Protein AF-A0A7V2UFG0-F1 (afdb_monomer)

Secondary structure (DSSP, 8-state):
----S---HHHHHHHHHHHHHHHH-GGGG-EETTTEEEPTTT-SEEESS--TTTHHHHHHHHHHHT-TT--TTPPPSS-HHHHHHHHHHHHHHHHHHH-GGGG-B-TT-EEEPTTT--EEEEEPEEETTEEE--HHHHHHHHHH-HHHHTTPPPPPHHHHHHHHHHHHHHHHHHHHHHHHHHH-GGGG-B-TTSEEE-TTT-SEEEEEE-SSHHIIIIIHHHHHHHHHHH----PPPPPPP------------------------------PPPPPPPPPS-PPPPHHHHHHHHHHHHHHS-SSPPP-TTEEEEEEEE-SSSS-S-EEEEEEEETTEEEEEEEEESS-HHHHHHHHHHHHHHHHHHHHH-SSHHHHHHHHHHHHHTTS-TT--EEEEEEEEETTTTEEEEEEEB-PPPEEE-TTSSSSEEE-------BTS-SSTHHHHH--EEEEEPPTT-EEEEE-HHHHS-B-TTS-B-HHHHHHHHHHHTTTTS-HHHHHHHHHHHHHHHHTTSPP-S-EEEEEEEE-

Foldseek 3Di:
DPPPPDDDPVLVVQLVVLLVCVVPAVLQVQDAVNFFTQALFQRHGQGGGDDNVCSSVSNSCSLVPPRPRHDPPDDRPHHSVRSNVSSVLVNLVCCCVPACLQLDDAPVQFTADQQPLFGDPFGFDPPPPDTHTDSVVNVVCLVVPVSVVVVGDGHHNVVSVVSRVVVNQLVVQLVVLLVCLVPPCLQCDADPVQFTQQPQQRHRDPLQGRNDPLSSNFQRSSVSSVCVVVDDRDDDDDDDDDDDDDDDDDDDDDDDDDDDDDDDDDDDDDDDDDDDDDDDPDDDPDPVVLLVLLVVLVVLADPDADDDPQKFKDKDWDFQDSWALWGWHWDDLDPFKIKIKTKGKPDGDDVSSVVSSLLVVQLVVVSNVDDAQLRSLVSSLVVVLVPDDLRIWMWMKMWMAGRVQQKIKIKTASFFFKWKAALPDVVRIDRRDAFHHTRNNDDHCPRSVRIDMDMDHADALIKIKDKGCLLQQQAAPVRDTCHDVNLRVQQVVCNSVDGQVRSVVSSVVSSCVRRPPPRRDGMIMMMMMGRD

Solvent-accessible surface area (backbone atoms only — not comparable to full-atom values): 30297 Å² total; per-residue (Å²): 143,88,82,88,76,87,71,56,71,67,60,48,55,48,30,54,52,42,47,54,42,46,76,75,36,67,33,67,65,40,46,33,91,82,29,25,34,38,32,36,50,72,68,43,77,60,50,71,71,65,41,87,95,48,39,36,58,57,48,44,52,26,46,77,74,68,41,92,60,58,51,98,86,57,70,73,70,41,53,48,70,57,47,53,54,49,30,54,50,52,50,48,55,48,41,50,73,72,35,67,28,60,66,39,57,43,96,86,39,25,33,32,42,37,49,69,69,38,62,44,94,50,46,59,42,85,53,98,89,48,89,43,60,55,63,71,58,54,51,57,48,56,78,68,34,61,36,55,75,72,65,51,71,64,50,52,44,69,62,47,47,52,54,41,51,53,52,49,52,45,51,55,39,20,54,50,34,50,53,39,49,74,76,34,73,69,67,68,38,54,44,101,83,23,20,30,33,40,83,74,66,71,40,65,36,89,81,24,49,45,70,40,72,64,36,43,71,72,49,22,24,53,42,49,28,57,50,57,78,71,62,72,69,65,86,76,81,79,78,81,81,84,78,85,88,82,92,85,86,88,86,86,86,88,87,87,82,89,87,87,90,88,90,85,82,89,79,92,81,90,81,81,90,72,86,79,76,81,83,79,92,82,74,79,82,56,69,76,57,51,57,51,48,24,54,54,55,58,67,67,36,66,92,63,76,80,87,49,88,63,45,42,75,32,73,51,75,50,61,58,55,76,38,38,16,55,46,54,44,54,46,73,66,47,103,52,30,35,39,39,37,43,35,38,26,59,70,60,32,70,66,15,36,51,52,38,53,50,53,56,50,40,39,56,56,32,44,70,77,39,93,45,41,52,58,21,51,49,53,33,31,57,61,44,47,79,72,49,57,90,79,43,32,33,25,26,33,36,33,38,35,33,66,84,80,32,34,38,32,30,20,33,29,44,38,68,64,38,36,42,36,25,74,90,42,89,69,34,64,40,73,52,84,72,45,38,45,38,32,36,66,59,94,56,53,60,50,69,71,39,50,37,71,48,78,46,76,60,48,73,55,30,32,45,35,45,53,43,61,30,57,36,56,30,30,26,83,85,68,48,56,52,34,65,70,51,53,52,49,55,58,57,72,45,66,69,74,52,52,34,60,52,45,53,50,51,49,52,48,52,48,48,62,54,14,61,87,42,69,78,80,43,35,31,38,42,36,26,39,29,34,92

Structure (mmCIF, N/CA/C/O backbone):
data_AF-A0A7V2UFG0-F1
#
_entry.id   AF-A0A7V2UFG0-F1
#
loop_
_atom_site.group_PDB
_atom_site.id
_atom_site.type_symbol
_atom_site.label_atom_id
_atom_site.label_alt_id
_atom_site.label_comp_id
_atom_site.label_asym_id
_atom_site.label_entity_id
_atom_site.label_seq_id
_atom_site.pdbx_PDB_ins_code
_atom_site.Cartn_x
_atom_site.Cartn_y
_atom_site.Cartn_z
_atom_site.occupancy
_atom_site.B_iso_or_equiv
_atom_site.auth_seq_id
_atom_site.auth_comp_id
_atom_site.auth_asym_id
_atom_site.auth_atom_id
_atom_site.pdbx_PDB_model_num
ATOM 1 N N . MET A 1 1 ? -31.747 5.291 58.342 1.00 38.38 1 MET A N 1
ATOM 2 C CA . MET A 1 1 ? -32.901 6.118 58.764 1.00 38.38 1 MET A CA 1
ATOM 3 C C . MET A 1 1 ? -32.485 7.059 59.897 1.00 38.38 1 MET A C 1
ATOM 5 O O . MET A 1 1 ? -32.931 6.880 61.018 1.00 38.38 1 MET A O 1
ATOM 9 N N . ALA A 1 2 ? -31.613 8.039 59.630 1.00 38.12 2 ALA A N 1
ATOM 10 C CA . ALA A 1 2 ? -31.191 9.014 60.648 1.00 38.12 2 ALA A CA 1
ATOM 11 C C . ALA A 1 2 ? -30.768 10.371 60.043 1.00 38.12 2 ALA A C 1
ATOM 13 O O . ALA A 1 2 ? -29.857 10.998 60.547 1.00 38.12 2 ALA A O 1
ATOM 14 N N . ASP A 1 3 ? -31.434 10.804 58.964 1.00 40.12 3 ASP A N 1
ATOM 15 C CA . ASP A 1 3 ? -31.333 12.168 58.397 1.00 40.12 3 ASP A CA 1
ATOM 16 C C . ASP A 1 3 ? -32.700 12.594 57.824 1.00 40.12 3 ASP A C 1
ATOM 18 O O . ASP A 1 3 ? -32.836 13.109 56.713 1.00 40.12 3 ASP A O 1
ATOM 22 N N . VAL A 1 4 ? -33.766 12.277 58.565 1.00 46.59 4 VAL A N 1
ATOM 23 C CA . VAL A 1 4 ? -35.146 12.668 58.240 1.00 46.59 4 VAL A CA 1
ATOM 24 C C . VAL A 1 4 ? -35.515 13.847 59.135 1.00 46.59 4 VAL A C 1
ATOM 26 O O . VAL A 1 4 ? -36.305 13.715 60.062 1.00 46.59 4 VAL A O 1
ATOM 29 N N . VAL A 1 5 ? -34.892 15.004 58.904 1.00 50.12 5 VAL A N 1
ATOM 30 C CA . VAL A 1 5 ? -35.287 16.261 59.554 1.00 50.12 5 VAL A CA 1
ATOM 31 C C . VAL A 1 5 ? -35.373 17.369 58.499 1.00 50.12 5 VAL A C 1
ATOM 33 O O . VAL A 1 5 ? -34.364 17.839 57.989 1.00 50.12 5 VAL A O 1
ATOM 36 N N . LYS A 1 6 ? -36.624 17.765 58.214 1.00 60.25 6 LYS A N 1
ATOM 37 C CA . LYS A 1 6 ? -37.091 19.012 57.571 1.00 60.25 6 LYS A CA 1
ATOM 38 C C . LYS A 1 6 ? -36.614 19.312 56.139 1.00 60.25 6 LYS A C 1
ATOM 40 O O . LYS A 1 6 ? -36.018 20.352 55.888 1.00 60.25 6 LYS A O 1
ATOM 45 N N . MET A 1 7 ? -36.990 18.473 55.176 1.00 59.09 7 MET A N 1
ATOM 46 C CA . MET A 1 7 ? -37.130 18.930 53.783 1.00 59.09 7 MET A CA 1
ATOM 47 C C . MET A 1 7 ? -38.589 19.332 53.537 1.00 59.09 7 MET A C 1
ATOM 49 O O . MET A 1 7 ? -39.497 18.612 53.950 1.00 59.09 7 MET A O 1
ATOM 53 N N . ASP A 1 8 ? -38.803 20.477 52.886 1.00 77.88 8 ASP A N 1
ATOM 54 C CA . ASP A 1 8 ? -40.111 20.905 52.370 1.00 77.88 8 ASP A CA 1
ATOM 55 C C . ASP A 1 8 ? -40.761 19.754 51.563 1.00 77.88 8 ASP A C 1
ATOM 57 O O . ASP A 1 8 ? -40.074 19.147 50.732 1.00 77.88 8 ASP A O 1
ATOM 61 N N . PRO A 1 9 ? -42.051 19.416 51.779 1.00 79.88 9 PRO A N 1
ATOM 62 C CA . PRO A 1 9 ? -42.768 18.411 50.994 1.00 79.88 9 PRO A CA 1
ATOM 63 C C . PRO A 1 9 ? -42.595 18.550 49.476 1.00 79.88 9 PRO A C 1
ATOM 65 O O . PRO A 1 9 ? -42.481 17.536 48.784 1.00 79.88 9 PRO A O 1
ATOM 68 N N . ARG A 1 10 ? -42.513 19.783 48.951 1.00 79.06 10 ARG A N 1
ATOM 69 C CA . ARG A 1 10 ? -42.250 20.022 47.520 1.00 79.06 10 ARG A CA 1
ATOM 70 C C . ARG A 1 10 ? -40.832 19.620 47.118 1.00 79.06 10 ARG A C 1
ATOM 72 O O . ARG A 1 10 ? -40.651 18.938 46.112 1.00 79.06 10 ARG A O 1
ATOM 79 N N . ALA A 1 11 ? -39.835 19.963 47.931 1.00 80.12 11 ALA A N 1
ATOM 80 C CA . ALA A 1 11 ? -38.448 19.556 47.712 1.00 80.12 11 ALA A CA 1
ATOM 81 C C . ALA A 1 11 ? -38.282 18.027 47.769 1.00 80.12 11 ALA A C 1
ATOM 83 O O . ALA A 1 11 ? -37.539 17.451 46.973 1.00 80.12 11 ALA A O 1
ATOM 84 N N . TRP A 1 12 ? -39.003 17.340 48.663 1.00 83.19 12 TRP A N 1
ATOM 85 C CA . TRP A 1 12 ? -38.985 15.874 48.707 1.00 83.19 12 TRP A CA 1
ATOM 86 C C . TRP A 1 12 ? -39.661 15.263 47.464 1.00 83.19 12 TRP A C 1
ATOM 88 O O . TRP A 1 12 ? -39.084 14.399 46.808 1.00 83.19 12 TRP A O 1
ATOM 98 N N . ALA A 1 13 ? -40.817 15.768 47.032 1.00 84.38 13 ALA A N 1
ATOM 99 C CA . ALA A 1 13 ? -41.431 15.308 45.781 1.00 84.38 13 ALA A CA 1
ATOM 100 C C . ALA A 1 13 ? -40.477 15.439 44.570 1.00 84.38 13 ALA A C 1
ATOM 102 O O . ALA A 1 13 ? -40.416 14.539 43.726 1.00 84.38 13 ALA A O 1
ATOM 103 N N . MET A 1 14 ? -39.675 16.510 44.527 1.00 84.56 14 MET A N 1
ATOM 104 C CA . MET A 1 14 ? -38.665 16.734 43.488 1.00 84.56 14 MET A CA 1
ATOM 105 C C . MET A 1 14 ? -37.541 15.693 43.517 1.00 84.56 14 MET A C 1
ATOM 107 O O . MET A 1 14 ? -37.189 15.132 42.480 1.00 84.56 14 MET A O 1
ATOM 111 N N . VAL A 1 15 ? -36.992 15.388 44.696 1.00 87.50 15 VAL A N 1
ATOM 112 C CA . VAL A 1 15 ? -35.934 14.374 44.831 1.00 87.50 15 VAL A CA 1
ATOM 113 C C . VAL A 1 15 ? -36.452 12.987 44.422 1.00 87.50 15 VAL A C 1
ATOM 115 O O . VAL A 1 15 ? -35.748 12.287 43.698 1.00 87.50 15 VAL A O 1
ATOM 118 N N . GLN A 1 16 ? -37.700 12.617 44.746 1.00 87.69 16 GLN A N 1
ATOM 119 C CA . GLN A 1 16 ? -38.305 11.371 44.231 1.00 87.69 16 GLN A CA 1
ATOM 120 C C . GLN A 1 16 ? -38.432 11.361 42.705 1.00 87.69 16 GLN A C 1
ATOM 122 O O . GLN A 1 16 ? -38.246 10.329 42.057 1.00 87.69 16 GLN A O 1
ATOM 127 N N . ALA A 1 17 ? -38.781 12.501 42.105 1.00 86.88 17 ALA A N 1
ATOM 128 C CA . ALA A 1 17 ? -38.853 12.618 40.654 1.00 86.88 17 ALA A CA 1
ATOM 129 C C . ALA A 1 17 ? -37.469 12.442 40.007 1.00 86.88 17 ALA A C 1
ATOM 131 O O . ALA A 1 17 ? -37.362 11.767 38.982 1.00 86.88 17 ALA A O 1
ATOM 132 N N . ILE A 1 18 ? -36.416 12.976 40.630 1.00 89.50 18 ILE A N 1
ATOM 133 C CA . ILE A 1 18 ? -35.025 12.793 40.199 1.00 89.50 18 ILE A CA 1
ATOM 134 C C . ILE A 1 18 ? -34.610 11.321 40.301 1.00 89.50 18 ILE A C 1
ATOM 136 O O . ILE A 1 18 ? -34.071 10.793 39.333 1.00 89.50 18 ILE A O 1
ATOM 140 N N . GLU A 1 19 ? -34.918 10.627 41.402 1.00 89.88 19 GLU A N 1
ATOM 141 C CA . GLU A 1 19 ? -34.646 9.184 41.543 1.00 89.88 19 GLU A CA 1
ATOM 142 C C . GLU A 1 19 ? -35.290 8.375 40.411 1.00 89.88 19 GLU A C 1
ATOM 144 O O . GLU A 1 19 ? -34.636 7.543 39.775 1.00 89.88 19 GLU A O 1
ATOM 149 N N . ARG A 1 20 ? -36.558 8.668 40.091 1.00 88.50 20 ARG A N 1
ATOM 150 C CA . ARG A 1 20 ? -37.253 8.030 38.965 1.00 88.50 20 ARG A CA 1
ATOM 151 C C . ARG A 1 20 ? -36.577 8.334 37.630 1.00 88.50 20 ARG A C 1
ATOM 153 O O . ARG A 1 20 ? -36.412 7.416 36.829 1.00 88.50 20 ARG A O 1
ATOM 160 N N . ARG A 1 21 ? -36.165 9.580 37.381 1.00 89.56 21 ARG A N 1
ATOM 161 C CA . ARG A 1 21 ? -35.456 9.950 36.144 1.00 89.56 21 ARG A CA 1
ATOM 162 C C . ARG A 1 21 ? -34.106 9.250 36.038 1.00 89.56 21 ARG A C 1
ATOM 164 O O . ARG A 1 21 ? -33.825 8.678 34.997 1.00 89.56 21 ARG A O 1
ATOM 171 N N . MET A 1 22 ? -33.325 9.182 37.114 1.00 89.38 22 MET A N 1
ATOM 172 C CA . MET A 1 22 ? -32.062 8.436 37.141 1.00 89.38 22 MET A CA 1
ATOM 173 C C . MET A 1 22 ? -32.233 6.951 36.801 1.00 89.38 22 MET A C 1
ATOM 175 O O . MET A 1 22 ? -31.348 6.364 36.176 1.00 89.38 22 MET A O 1
ATOM 179 N N . ALA A 1 23 ? -33.352 6.340 37.197 1.00 87.62 23 ALA A N 1
ATOM 180 C CA . ALA A 1 23 ? -33.636 4.942 36.889 1.00 87.62 23 ALA A CA 1
ATOM 181 C C . ALA A 1 23 ? -33.956 4.703 35.400 1.00 87.62 23 ALA A C 1
ATOM 183 O O . ALA A 1 23 ? -33.584 3.659 34.867 1.00 87.62 23 ALA A O 1
ATOM 184 N N . HIS A 1 24 ? -34.605 5.660 34.727 1.00 88.12 24 HIS A N 1
ATOM 185 C CA . HIS A 1 24 ? -35.140 5.475 33.370 1.00 88.12 24 HIS A CA 1
ATOM 186 C C . HIS A 1 24 ? -34.343 6.196 32.275 1.00 88.12 24 HIS A C 1
ATOM 188 O O . HIS A 1 24 ? -34.337 5.745 31.133 1.00 88.12 24 HIS A O 1
ATOM 194 N N . ASP A 1 25 ? -33.654 7.288 32.605 1.00 88.50 25 ASP A N 1
ATOM 195 C CA . ASP A 1 25 ? -32.889 8.102 31.665 1.00 88.50 25 ASP A CA 1
ATOM 196 C C . ASP A 1 25 ? -31.385 8.032 31.994 1.00 88.50 25 ASP A C 1
ATOM 198 O O . ASP A 1 25 ? -30.933 8.554 33.021 1.00 88.50 25 ASP A O 1
ATOM 202 N N . PRO A 1 26 ? -30.567 7.392 31.138 1.00 89.94 26 PRO A N 1
ATOM 203 C CA . PRO A 1 26 ? -29.132 7.276 31.365 1.00 89.94 26 PRO A CA 1
ATOM 204 C C . PRO A 1 26 ? -28.397 8.627 31.335 1.00 89.94 26 PRO A C 1
ATOM 206 O O . PRO A 1 26 ? -27.325 8.728 31.931 1.00 89.94 26 PRO A O 1
ATOM 209 N N . ALA A 1 27 ? -28.971 9.684 30.743 1.00 89.62 27 ALA A N 1
ATOM 210 C CA . ALA A 1 27 ? -28.391 11.030 30.777 1.00 89.62 27 ALA A CA 1
ATOM 211 C C . ALA A 1 27 ? -28.193 11.552 32.213 1.00 89.62 27 ALA A C 1
ATOM 213 O O . ALA A 1 27 ? -27.263 12.307 32.477 1.00 89.62 27 ALA A O 1
ATOM 214 N N . TRP A 1 28 ? -29.011 11.095 33.165 1.00 91.62 28 TRP A N 1
ATOM 215 C CA . TRP A 1 28 ? -28.930 11.485 34.576 1.00 91.62 28 TRP A CA 1
ATOM 216 C C . TRP A 1 28 ? -27.841 10.748 35.364 1.00 91.62 28 TRP A C 1
ATOM 218 O O . TRP A 1 28 ? -27.683 10.996 36.558 1.00 91.62 28 TRP A O 1
ATOM 228 N N . ARG A 1 29 ? -27.099 9.831 34.736 1.00 91.31 29 ARG A N 1
ATOM 229 C CA . ARG A 1 29 ? -26.070 9.004 35.390 1.00 91.31 29 ARG A CA 1
ATOM 230 C C . ARG A 1 29 ? -24.697 9.117 34.733 1.00 91.31 29 ARG A C 1
ATOM 232 O O . ARG A 1 29 ? -23.822 8.310 35.030 1.00 91.31 29 ARG A O 1
ATOM 239 N N . VAL A 1 30 ? -24.497 10.094 33.851 1.00 93.25 30 VAL A N 1
ATOM 240 C CA . VAL A 1 30 ? -23.196 10.300 33.210 1.00 93.25 30 VAL A CA 1
ATOM 241 C C . VAL A 1 30 ? -22.203 10.844 34.230 1.00 93.25 30 VAL A C 1
ATOM 243 O O . VAL A 1 30 ? -22.460 11.854 34.889 1.00 93.25 30 VAL A O 1
ATOM 246 N N . LEU A 1 31 ? -21.069 10.158 34.350 1.00 93.31 31 LEU A N 1
ATOM 247 C CA . LEU A 1 31 ? -19.983 10.510 35.254 1.00 93.31 31 LEU A CA 1
ATOM 248 C C . LEU A 1 31 ? -18.705 10.782 34.460 1.00 93.31 31 LEU A C 1
ATOM 250 O O . LEU A 1 31 ? -18.413 10.080 33.497 1.00 93.31 31 LEU A O 1
ATOM 254 N N . VAL A 1 32 ? -17.931 11.756 34.922 1.00 90.44 32 VAL A N 1
ATOM 255 C CA . VAL A 1 32 ? -16.545 12.025 34.532 1.00 90.44 32 VAL A CA 1
ATOM 256 C C . VAL A 1 32 ? -15.635 11.305 35.532 1.00 90.44 32 VAL A C 1
ATOM 258 O O . VAL A 1 32 ? -15.883 11.341 36.745 1.00 90.44 32 VAL A O 1
ATOM 261 N N . HIS A 1 33 ? -14.628 10.581 35.044 1.00 85.88 33 HIS A N 1
ATOM 262 C CA . HIS A 1 33 ? -13.711 9.748 35.835 1.00 85.88 33 HIS A CA 1
ATOM 263 C C . HIS A 1 33 ? -14.415 8.712 36.732 1.00 85.88 33 HIS A C 1
ATOM 265 O O . HIS A 1 33 ? -13.874 8.273 37.747 1.00 85.88 33 HIS A O 1
ATOM 271 N N . GLY A 1 34 ? -15.659 8.351 36.398 1.00 87.50 34 GLY A N 1
ATOM 272 C CA . GLY A 1 34 ? -16.497 7.463 37.206 1.00 87.50 34 GLY A CA 1
ATOM 273 C C . GLY A 1 34 ? -16.905 8.024 38.577 1.00 87.50 34 GLY A C 1
ATOM 274 O O . GLY A 1 34 ? -17.410 7.268 39.405 1.00 87.50 34 GLY A O 1
ATOM 275 N N . ARG A 1 35 ? -16.695 9.322 38.844 1.00 91.69 35 ARG A N 1
ATOM 276 C CA . ARG A 1 35 ? -16.932 9.928 40.168 1.00 91.69 35 ARG A CA 1
ATOM 277 C C . ARG A 1 35 ? -17.598 11.295 40.153 1.00 91.69 35 ARG A C 1
ATOM 279 O O . ARG A 1 35 ? -18.195 11.647 41.162 1.00 91.69 35 ARG A O 1
ATOM 286 N N . ASP A 1 36 ? -17.516 12.065 39.080 1.00 93.12 36 ASP A N 1
ATOM 287 C CA . ASP A 1 36 ? -18.009 13.442 39.074 1.00 93.12 36 ASP A CA 1
ATOM 288 C C . ASP A 1 36 ? -19.215 13.541 38.138 1.00 93.12 36 ASP A C 1
ATOM 290 O O . ASP A 1 36 ? -19.144 13.137 36.984 1.00 93.12 36 ASP A O 1
ATOM 294 N N . TRP A 1 37 ? -20.360 13.996 38.643 1.00 95.06 37 TRP A N 1
ATOM 295 C CA . TRP A 1 37 ? -21.620 13.911 37.904 1.00 95.06 37 TRP A CA 1
ATOM 296 C C . TRP A 1 37 ? -21.785 15.066 36.922 1.00 95.06 37 TRP A C 1
ATOM 298 O O . TRP A 1 37 ? -21.640 16.230 37.303 1.00 95.06 37 TRP A O 1
ATOM 308 N N . LEU A 1 38 ? -22.126 14.743 35.672 1.00 94.44 38 LEU A N 1
ATOM 309 C CA . LEU A 1 38 ? -22.349 15.727 34.618 1.00 94.44 38 LEU A CA 1
ATOM 310 C C . LEU A 1 38 ? -23.833 16.097 34.536 1.00 94.44 38 LEU A C 1
ATOM 312 O O . LEU A 1 38 ? -24.697 15.237 34.367 1.00 94.44 38 LEU A O 1
ATOM 316 N N . CYS A 1 39 ? -24.134 17.389 34.638 1.00 92.75 39 CYS A N 1
ATOM 317 C CA . CYS A 1 39 ? -25.507 17.870 34.644 1.00 92.75 39 CYS A CA 1
ATOM 318 C C . CYS A 1 39 ? -26.126 17.831 33.232 1.00 92.75 39 CYS A C 1
ATOM 320 O O . CYS A 1 39 ? -25.577 18.449 32.321 1.00 92.75 39 CYS A O 1
ATOM 322 N N . PRO A 1 40 ? -27.303 17.208 33.021 1.00 91.38 40 PRO A N 1
ATOM 323 C CA . PRO A 1 40 ? -27.934 17.113 31.700 1.00 91.38 40 PRO A CA 1
ATOM 324 C C . PRO A 1 40 ? -28.547 18.431 31.182 1.00 91.38 40 PRO A C 1
ATOM 326 O O . PRO A 1 40 ? -29.047 18.478 30.056 1.00 91.38 40 PRO A O 1
ATOM 329 N N . PHE A 1 41 ? -28.508 19.504 31.982 1.00 90.12 41 PHE A N 1
ATOM 330 C CA . PHE A 1 41 ? -29.057 20.823 31.638 1.00 90.12 41 PHE A CA 1
ATOM 331 C C . PHE A 1 41 ? -27.980 21.809 31.202 1.00 90.12 41 PHE A C 1
ATOM 333 O O . PHE A 1 41 ? -28.046 22.329 30.092 1.00 90.12 41 PHE A O 1
ATOM 340 N N . CYS A 1 42 ? -26.971 22.044 32.046 1.00 88.88 42 CYS A N 1
ATOM 341 C CA . CYS A 1 42 ? -25.852 22.931 31.711 1.00 88.88 42 CYS A CA 1
ATOM 342 C C . CYS A 1 42 ? -24.668 22.192 31.067 1.00 88.88 42 CYS A C 1
ATOM 344 O O . CYS A 1 42 ? -23.786 22.819 30.488 1.00 88.88 42 CYS A O 1
ATOM 346 N N . GLY A 1 43 ? -24.630 20.859 31.146 1.00 86.69 43 GLY A N 1
ATOM 347 C CA . GLY A 1 43 ? -23.527 20.046 30.639 1.00 86.69 43 GLY A CA 1
ATOM 348 C C . GLY A 1 43 ? -22.239 20.174 31.456 1.00 86.69 43 GLY A C 1
ATOM 349 O O . GLY A 1 43 ? -21.213 19.688 31.001 1.00 86.69 43 GLY A O 1
ATOM 350 N N . GLU A 1 44 ? -22.243 20.864 32.593 1.00 90.38 44 GLU A N 1
ATOM 351 C CA . GLU A 1 44 ? -21.066 21.043 33.451 1.00 90.38 44 GLU A CA 1
ATOM 352 C C . GLU A 1 44 ? -21.057 20.030 34.601 1.00 90.38 44 GLU A C 1
ATOM 354 O O . GLU A 1 44 ? -22.081 19.411 34.912 1.00 90.38 44 GLU A O 1
ATOM 359 N N . VAL A 1 45 ? -19.900 19.859 35.248 1.00 92.31 45 VAL A N 1
ATOM 360 C CA . VAL A 1 45 ? -19.790 19.026 36.454 1.00 92.31 45 VAL A CA 1
ATOM 361 C C . VAL A 1 45 ? -20.618 19.663 37.568 1.00 92.31 45 VAL A C 1
ATOM 363 O O . VAL A 1 45 ? -20.308 20.751 38.053 1.00 92.31 45 VAL A O 1
ATOM 366 N N . GLY A 1 46 ? -21.690 18.986 37.978 1.00 89.69 46 GLY A N 1
ATOM 367 C CA . GLY A 1 46 ? -22.611 19.515 38.978 1.00 89.69 46 GLY A CA 1
ATOM 368 C C . GLY A 1 46 ? -22.097 19.363 40.408 1.00 89.69 46 GLY A C 1
ATOM 369 O O . GLY A 1 46 ? -22.294 20.255 41.239 1.00 89.69 46 GLY A O 1
ATOM 370 N N . PHE A 1 47 ? -21.429 18.239 40.681 1.00 92.00 47 PHE A N 1
ATOM 371 C CA . PHE A 1 47 ? -20.740 17.933 41.934 1.00 92.00 47 PHE A CA 1
ATOM 372 C C . PHE A 1 47 ? -19.761 16.763 41.748 1.00 92.00 47 PHE A C 1
ATOM 374 O O . PHE A 1 47 ? -19.847 16.001 40.784 1.00 92.00 47 PHE A O 1
ATOM 381 N N . THR A 1 48 ? -18.834 16.616 42.696 1.00 91.56 48 THR A N 1
ATOM 382 C CA . THR A 1 48 ? -17.824 15.548 42.716 1.00 91.56 48 THR A CA 1
ATOM 383 C C . THR A 1 48 ? -18.186 14.453 43.721 1.00 91.56 48 THR A C 1
ATOM 385 O O . THR A 1 48 ? -18.987 14.686 44.627 1.00 91.56 48 THR A O 1
ATOM 388 N N . LYS A 1 49 ? -17.567 13.270 43.601 1.00 89.06 49 LYS A N 1
ATOM 389 C CA . LYS A 1 49 ? -17.769 12.116 44.510 1.00 89.06 49 LYS A CA 1
ATOM 390 C C . LYS A 1 49 ? -19.216 11.599 44.540 1.00 89.06 49 LYS A C 1
ATOM 392 O O . LYS A 1 49 ? -19.832 11.491 45.599 1.00 89.06 49 LYS A O 1
ATOM 397 N N . PHE A 1 50 ? -19.741 11.242 43.377 1.00 90.50 50 PHE A N 1
ATOM 398 C CA . PHE A 1 50 ? -21.048 10.631 43.196 1.00 90.50 50 PHE A CA 1
ATOM 399 C C . PHE A 1 50 ? -21.236 9.395 44.086 1.00 90.50 50 PHE A C 1
ATOM 401 O O . PHE A 1 50 ? -20.417 8.477 44.100 1.00 90.50 50 PHE A O 1
ATOM 408 N N . GLN A 1 51 ? -22.349 9.366 44.819 1.00 88.81 51 GLN A N 1
ATOM 409 C CA . GLN A 1 51 ? -22.730 8.256 45.686 1.00 88.81 51 GLN A CA 1
ATOM 410 C C . GLN A 1 51 ? -24.190 7.903 45.442 1.00 88.81 51 GLN A C 1
ATOM 412 O O . GLN A 1 51 ? -25.070 8.721 45.699 1.00 88.81 51 GLN A O 1
ATOM 417 N N . ALA A 1 52 ? -24.464 6.671 45.011 1.00 83.12 52 ALA A N 1
ATOM 418 C CA . ALA A 1 52 ? -25.810 6.245 44.620 1.00 83.12 52 ALA A CA 1
ATOM 419 C C . ALA A 1 52 ? -26.885 6.535 45.689 1.00 83.12 52 ALA A C 1
ATOM 421 O O . ALA A 1 52 ? -27.972 6.986 45.350 1.00 83.12 52 ALA A O 1
ATOM 422 N N . GLY A 1 53 ? -26.567 6.362 46.979 1.00 83.88 53 GLY A N 1
ATOM 423 C CA . GLY A 1 53 ? -27.506 6.604 48.085 1.00 83.88 53 GLY A CA 1
ATOM 424 C C . GLY A 1 53 ? -27.793 8.077 48.418 1.00 83.88 53 GLY A C 1
ATOM 425 O O . GLY A 1 53 ? -28.695 8.347 49.206 1.00 83.88 53 GLY A O 1
ATOM 426 N N . ARG A 1 54 ? -27.034 9.032 47.860 1.00 88.69 54 ARG A N 1
ATOM 427 C CA . ARG A 1 54 ? -27.223 10.486 48.066 1.00 88.69 54 ARG A CA 1
ATOM 428 C C . ARG A 1 54 ? -27.404 11.277 46.770 1.00 88.69 54 ARG A C 1
ATOM 430 O O . ARG A 1 54 ? -27.871 12.411 46.818 1.00 88.69 54 ARG A O 1
ATOM 437 N N . ALA A 1 55 ? -27.133 10.651 45.627 1.00 89.25 55 ALA A N 1
ATOM 438 C CA . ALA A 1 55 ? -27.093 11.283 44.318 1.00 89.25 55 ALA A CA 1
ATOM 439 C C . ALA A 1 55 ? -28.333 12.124 44.004 1.00 89.25 55 ALA A C 1
ATOM 441 O O . ALA A 1 55 ? -28.191 13.251 43.551 1.00 89.25 55 ALA A O 1
ATOM 442 N N . ALA A 1 56 ? -29.542 11.636 44.289 1.00 90.50 56 ALA A N 1
ATOM 443 C CA . ALA A 1 56 ? -30.755 12.395 43.991 1.00 90.50 56 ALA A CA 1
ATOM 444 C C . ALA A 1 56 ? -30.870 13.703 44.797 1.00 90.50 56 ALA A C 1
ATOM 446 O O . ALA A 1 56 ? -31.335 14.712 44.268 1.00 90.50 56 ALA A O 1
ATOM 447 N N . LYS A 1 57 ? -30.402 13.713 46.053 1.00 89.94 57 LYS A N 1
ATOM 448 C CA . LYS A 1 57 ? -30.352 14.926 46.884 1.00 89.94 57 LYS A CA 1
ATOM 449 C C . LYS A 1 57 ? -29.278 15.895 46.392 1.00 89.94 57 LYS A C 1
ATOM 451 O O . LYS A 1 57 ? -29.537 17.092 46.311 1.00 89.94 57 LYS A O 1
ATOM 456 N N . ASP A 1 58 ? -28.106 15.381 46.025 1.00 91.69 58 ASP A N 1
ATOM 457 C CA . ASP A 1 58 ? -26.993 16.196 45.522 1.00 91.69 58 ASP A CA 1
ATOM 458 C C . ASP A 1 58 ? -27.326 16.823 44.156 1.00 91.69 58 ASP A C 1
ATOM 460 O O . ASP A 1 58 ? -27.066 18.007 43.924 1.00 91.69 58 ASP A O 1
ATOM 464 N N . ILE A 1 59 ? -27.994 16.064 43.279 1.00 91.81 59 ILE A N 1
ATOM 465 C CA . ILE A 1 59 ? -28.534 16.554 42.006 1.00 91.81 59 ILE A CA 1
ATOM 466 C C . ILE A 1 59 ? -29.582 17.635 42.262 1.00 91.81 59 ILE A C 1
ATOM 468 O O . ILE A 1 59 ? -29.488 18.707 41.671 1.00 91.81 59 ILE A O 1
ATOM 472 N N . PHE A 1 60 ? -30.544 17.402 43.162 1.00 91.44 60 PHE A N 1
ATOM 473 C CA . PHE A 1 60 ? -31.539 18.417 43.513 1.00 91.44 60 PHE A CA 1
ATOM 474 C C . PHE A 1 60 ? -30.883 19.712 43.994 1.00 91.44 60 PHE A C 1
ATOM 476 O O . PHE A 1 60 ? -31.219 20.785 43.504 1.00 91.44 60 PHE A O 1
ATOM 483 N N . HIS A 1 61 ? -29.900 19.615 44.890 1.00 90.62 61 HIS A N 1
ATOM 484 C CA . HIS A 1 61 ? -29.172 20.780 45.381 1.00 90.62 61 HIS A CA 1
ATOM 485 C C . HIS A 1 61 ? -28.439 21.520 44.249 1.00 90.62 61 HIS A C 1
ATOM 487 O O . HIS A 1 61 ? -28.401 22.751 44.235 1.00 90.62 61 HIS A O 1
ATOM 493 N N . HIS A 1 62 ? -27.840 20.804 43.291 1.00 91.50 62 HIS A N 1
ATOM 494 C CA . HIS A 1 62 ? -27.244 21.435 42.113 1.00 91.50 62 HIS A CA 1
ATOM 495 C C . HIS A 1 62 ? -28.303 22.145 41.256 1.00 91.50 62 HIS A C 1
ATOM 497 O O . HIS A 1 62 ? -28.128 23.315 40.926 1.00 91.50 62 HIS A O 1
ATOM 503 N N . LEU A 1 63 ? -29.407 21.475 40.925 1.00 90.06 63 LEU A N 1
ATOM 504 C CA . LEU A 1 63 ? -30.456 22.026 40.065 1.00 90.06 63 LEU A CA 1
ATOM 505 C C . LEU A 1 63 ? -31.142 23.246 40.694 1.00 90.06 63 LEU A C 1
ATOM 507 O O . LEU A 1 63 ? -31.306 24.261 40.029 1.00 90.06 63 LEU A O 1
ATOM 511 N N . ALA A 1 64 ? -31.468 23.183 41.986 1.00 87.19 64 ALA A N 1
ATOM 512 C CA . ALA A 1 64 ? -32.183 24.246 42.688 1.00 87.19 64 ALA A CA 1
ATOM 513 C C . ALA A 1 64 ? -31.336 25.502 42.959 1.00 87.19 64 ALA A C 1
ATOM 515 O O . ALA A 1 64 ? -31.895 26.583 43.137 1.00 87.19 64 ALA A O 1
ATOM 516 N N . HIS A 1 65 ? -30.005 25.374 43.042 1.00 87.25 65 HIS A N 1
ATOM 517 C CA . HIS A 1 65 ? -29.154 26.460 43.552 1.00 87.25 65 HIS A CA 1
ATOM 518 C C . HIS A 1 65 ? -27.941 26.807 42.687 1.00 87.25 65 HIS A C 1
ATOM 520 O O . HIS A 1 65 ? -27.318 27.841 42.921 1.00 87.25 65 HIS A O 1
ATOM 526 N N . LYS A 1 66 ? -27.546 25.947 41.744 1.00 88.00 66 LYS A N 1
ATOM 527 C CA . LYS A 1 66 ? -26.275 26.082 41.011 1.00 88.00 66 LYS A CA 1
ATOM 528 C C . LYS A 1 66 ? -26.402 25.944 39.497 1.00 88.00 66 LYS A C 1
ATOM 530 O O . LYS A 1 66 ? -25.485 26.361 38.798 1.00 88.00 66 LYS A O 1
ATOM 535 N N . CYS A 1 67 ? -27.473 25.343 38.983 1.00 88.31 67 CYS A N 1
ATOM 536 C CA . CYS A 1 67 ? -27.645 25.143 37.550 1.00 88.31 67 CYS A CA 1
ATOM 537 C C . CYS A 1 67 ? -28.310 26.373 36.908 1.00 88.31 67 CYS A C 1
ATOM 539 O O . CYS A 1 67 ? -29.476 26.633 37.198 1.00 88.31 67 CYS A O 1
ATOM 541 N N . PRO A 1 68 ? -27.622 27.111 36.019 1.00 85.50 68 PRO A N 1
ATOM 542 C CA . PRO A 1 68 ? -28.192 28.304 35.385 1.00 85.50 68 PRO A CA 1
ATOM 543 C C . PRO A 1 68 ? -29.252 27.975 34.325 1.00 85.50 68 PRO A C 1
ATOM 545 O O . PRO A 1 68 ? -30.094 28.807 34.016 1.00 85.50 68 PRO A O 1
ATOM 548 N N . GLU A 1 69 ? -29.219 26.755 33.784 1.00 83.81 69 GLU A N 1
ATOM 549 C CA . GLU A 1 69 ? -30.082 26.303 32.684 1.00 83.81 69 GLU A CA 1
ATOM 550 C C . GLU A 1 69 ? -31.228 25.397 33.161 1.00 83.81 69 GLU A C 1
ATOM 552 O O . GLU A 1 69 ? -31.897 24.755 32.348 1.00 83.81 69 GLU A O 1
ATOM 557 N N . TRP A 1 70 ? -31.417 25.276 34.478 1.00 81.94 70 TRP A N 1
ATOM 558 C CA . TRP A 1 70 ? -32.490 24.471 35.050 1.00 81.94 70 TRP A CA 1
ATOM 559 C C . TRP A 1 70 ? -33.812 25.247 35.052 1.00 81.94 70 TRP A C 1
ATOM 561 O O . TRP A 1 70 ? -33.905 26.346 35.592 1.00 81.94 70 TRP A O 1
ATOM 571 N N . GLY A 1 71 ? -34.852 24.627 34.495 1.00 73.31 71 GLY A N 1
ATOM 572 C CA . GLY A 1 71 ? -36.244 25.045 34.626 1.00 73.31 71 GLY A CA 1
ATOM 573 C C . GLY A 1 71 ? -37.138 23.808 34.604 1.00 73.31 71 GLY A C 1
ATOM 574 O O . GLY A 1 71 ? -36.871 22.884 33.838 1.00 73.31 71 GLY A O 1
ATOM 575 N N . GLU A 1 72 ? -38.170 23.764 35.452 1.00 63.62 72 GLU A N 1
ATOM 576 C CA . GLU A 1 72 ? -39.008 22.564 35.656 1.00 63.62 72 GLU A CA 1
ATOM 577 C C . GLU A 1 72 ? -39.663 22.043 34.360 1.00 63.62 72 GLU A C 1
ATOM 579 O O . GLU A 1 72 ? -39.829 20.829 34.212 1.00 63.62 72 GLU A O 1
ATOM 584 N N . ASP A 1 73 ? -39.926 22.939 33.400 1.00 60.16 73 ASP A N 1
ATOM 585 C CA . ASP A 1 73 ? -40.552 22.648 32.100 1.00 60.16 73 ASP A CA 1
ATOM 586 C C . ASP A 1 73 ? -39.554 22.457 30.944 1.00 60.16 73 ASP A C 1
ATOM 588 O O . ASP A 1 73 ? -39.939 22.145 29.815 1.00 60.16 73 ASP A O 1
ATOM 592 N N . VAL A 1 74 ? -38.257 22.642 31.195 1.00 60.97 74 VAL A N 1
ATOM 593 C CA . VAL A 1 74 ? -37.220 22.475 30.176 1.00 60.97 74 VAL A CA 1
ATOM 594 C C . VAL A 1 74 ? -36.818 21.000 30.172 1.00 60.97 74 VAL A C 1
ATOM 596 O O . VAL A 1 74 ? -36.365 20.461 31.180 1.00 60.97 74 VAL A O 1
ATOM 599 N N . GLY A 1 75 ? -37.007 20.309 29.045 1.00 65.62 75 GLY A N 1
ATOM 600 C CA . GLY A 1 75 ? -36.464 18.959 28.853 1.00 65.62 75 GLY A CA 1
ATOM 601 C C . GLY A 1 75 ? -34.936 18.934 29.011 1.00 65.62 75 GLY A C 1
ATOM 602 O O . GLY A 1 75 ? -34.281 19.977 29.030 1.00 65.62 75 GLY A O 1
ATOM 603 N N . THR A 1 76 ? -34.335 17.745 29.115 1.00 71.75 76 THR A N 1
ATOM 604 C CA . THR A 1 76 ? -32.866 17.639 29.127 1.00 71.75 76 THR A CA 1
ATOM 605 C C . THR A 1 76 ? -32.298 18.283 27.857 1.00 71.75 76 THR A C 1
ATOM 607 O O . THR A 1 76 ? -32.719 17.971 26.744 1.00 71.75 76 THR A O 1
ATOM 610 N N . ARG A 1 77 ? -31.363 19.230 28.014 1.00 78.62 77 ARG A N 1
ATOM 611 C CA . ARG A 1 77 ? -30.793 19.978 26.874 1.00 78.62 77 ARG A CA 1
ATOM 612 C C . ARG A 1 77 ? -29.710 19.184 26.161 1.00 78.62 77 ARG A C 1
ATOM 614 O O . ARG A 1 77 ? -29.484 19.372 24.968 1.00 78.62 77 ARG A O 1
ATOM 621 N N . PHE A 1 78 ? -29.058 18.287 26.893 1.00 84.62 78 PHE A N 1
ATOM 622 C CA . PHE A 1 78 ? -28.063 17.377 26.358 1.00 84.62 78 PHE A CA 1
ATOM 623 C C . PHE A 1 78 ? -28.596 15.948 26.381 1.00 84.62 78 PHE A C 1
ATOM 625 O O . PHE A 1 78 ? -28.996 15.423 27.421 1.00 84.62 78 PHE A O 1
ATOM 632 N N . SER A 1 79 ? -28.553 15.296 25.223 1.00 88.88 79 SER A N 1
ATOM 633 C CA . SER A 1 79 ? -28.789 13.859 25.117 1.00 88.88 79 SER A CA 1
ATOM 634 C C . SER A 1 79 ? -27.696 13.066 25.841 1.00 88.88 79 SER A C 1
ATOM 636 O O . SER A 1 79 ? -26.559 13.523 25.985 1.00 88.88 79 SER A O 1
ATOM 638 N N . HIS A 1 80 ? -28.002 11.820 26.211 1.00 90.19 80 HIS A N 1
ATOM 639 C CA . HIS A 1 80 ? -27.026 10.895 26.796 1.00 90.19 80 HIS A CA 1
ATOM 640 C C . HIS A 1 80 ? -25.736 10.791 25.956 1.00 90.19 80 HIS A C 1
ATOM 642 O O . HIS A 1 80 ? -24.635 10.847 26.498 1.00 90.19 80 HIS A O 1
ATOM 648 N N . LYS A 1 81 ? -25.857 10.739 24.620 1.00 86.50 81 LYS A N 1
ATOM 649 C CA . LYS A 1 81 ? -24.708 10.698 23.699 1.00 86.50 81 LYS A CA 1
ATOM 650 C C . LYS A 1 81 ? -23.842 11.962 23.784 1.00 86.50 81 LYS A C 1
ATOM 652 O O . LYS A 1 81 ? -22.619 11.857 23.794 1.00 86.50 81 LYS A O 1
ATOM 657 N N . GLN A 1 82 ? -24.458 13.144 23.856 1.00 88.31 82 GLN A N 1
ATOM 658 C CA . GLN A 1 82 ? -23.729 14.413 23.987 1.00 88.31 82 GLN A CA 1
ATOM 659 C C . GLN A 1 82 ? -23.016 14.519 25.339 1.00 88.31 82 GLN A C 1
ATOM 661 O O . GLN A 1 82 ? -21.876 14.975 25.389 1.00 88.31 82 GLN A O 1
ATOM 666 N N . LEU A 1 83 ? -23.649 14.053 26.418 1.00 90.44 83 LEU A N 1
ATOM 667 C CA . LEU A 1 83 ? -23.039 14.037 27.748 1.00 90.44 83 LEU A CA 1
ATOM 668 C C . LEU A 1 83 ? -21.854 13.074 27.825 1.00 90.44 83 LEU A C 1
ATOM 670 O O . LEU A 1 83 ? -20.827 13.448 28.377 1.00 90.44 83 LEU A O 1
ATOM 674 N N . LEU A 1 84 ? -21.945 11.880 27.229 1.00 88.50 84 LEU A N 1
ATOM 675 C CA . LEU A 1 84 ? -20.811 10.949 27.153 1.00 88.50 84 LEU A CA 1
ATOM 676 C C . LEU A 1 84 ? -19.626 11.549 26.384 1.00 88.50 84 LEU A C 1
ATOM 678 O O . LEU A 1 84 ? -18.486 11.445 26.831 1.00 88.50 84 LEU A O 1
ATOM 682 N N . ALA A 1 85 ? -19.889 12.216 25.256 1.00 84.44 85 ALA A N 1
ATOM 683 C CA . ALA A 1 85 ? -18.845 12.902 24.497 1.00 84.44 85 ALA A CA 1
ATOM 684 C C . ALA A 1 85 ? -18.193 14.029 25.317 1.00 84.44 85 ALA A C 1
ATOM 686 O O . ALA A 1 85 ? -16.970 14.164 25.322 1.00 84.44 85 ALA A O 1
ATOM 687 N N . LYS A 1 86 ? -18.998 14.805 26.056 1.00 89.75 86 LYS A N 1
ATOM 688 C CA . LYS A 1 86 ? -18.502 15.889 26.912 1.00 89.75 86 LYS A CA 1
ATOM 689 C C . LYS A 1 86 ? -17.717 15.361 28.116 1.00 89.75 86 LYS A C 1
ATOM 691 O O . LYS A 1 86 ? -16.655 15.898 28.413 1.00 89.75 86 LYS A O 1
ATOM 696 N N . ALA A 1 87 ? -18.177 14.282 28.750 1.00 90.12 87 ALA A N 1
ATOM 697 C CA . ALA A 1 87 ? -17.455 13.610 29.826 1.00 90.12 87 ALA A CA 1
ATOM 698 C C . ALA A 1 87 ? -16.077 13.141 29.349 1.00 90.12 87 ALA A C 1
ATOM 700 O O . ALA A 1 87 ? -15.069 13.524 29.931 1.00 90.12 87 ALA A O 1
ATOM 701 N N . ARG A 1 88 ? -16.017 12.426 28.222 1.00 87.62 88 ARG A N 1
ATOM 702 C CA . ARG A 1 88 ? -14.751 11.948 27.653 1.00 87.62 88 ARG A CA 1
ATOM 703 C C . ARG A 1 88 ? -13.796 13.086 27.294 1.00 87.62 88 ARG A C 1
ATOM 705 O O . ARG A 1 88 ? -12.595 12.989 27.525 1.00 87.62 88 ARG A O 1
ATOM 712 N N . ARG A 1 89 ? -14.330 14.194 26.773 1.00 88.50 89 ARG A N 1
ATOM 713 C CA . ARG A 1 89 ? -13.545 15.399 26.494 1.00 88.50 89 ARG A CA 1
ATOM 714 C C . ARG A 1 89 ? -12.916 15.981 27.767 1.00 88.50 89 ARG A C 1
ATOM 716 O O . ARG A 1 89 ? -11.729 16.293 27.747 1.00 88.50 89 ARG A O 1
ATOM 723 N N . LEU A 1 90 ? -13.679 16.094 28.856 1.00 89.12 90 LEU A N 1
ATOM 724 C CA . LEU A 1 90 ? -13.172 16.571 30.150 1.00 89.12 90 LEU A CA 1
ATOM 725 C C . LEU A 1 90 ? -12.080 15.646 30.707 1.00 89.12 90 LEU A C 1
ATOM 727 O O . LEU A 1 90 ? -11.052 16.128 31.178 1.00 89.12 90 LEU A O 1
ATOM 731 N N . GLU A 1 91 ? -12.254 14.328 30.577 1.00 89.31 91 GLU A N 1
ATOM 732 C CA . GLU A 1 91 ? -11.251 13.348 31.015 1.00 89.31 91 GLU A CA 1
ATOM 733 C C . GLU A 1 91 ? -9.930 13.475 30.242 1.00 89.31 91 GLU A C 1
ATOM 735 O O . GLU A 1 91 ? -8.842 13.351 30.815 1.00 89.31 91 GLU A O 1
ATOM 740 N N . LEU A 1 92 ? -10.009 13.747 28.936 1.00 88.75 92 LEU A N 1
ATOM 741 C CA . LEU A 1 92 ? -8.838 14.004 28.100 1.00 88.75 92 LEU A CA 1
ATOM 742 C C . LEU A 1 92 ? -8.164 15.334 28.444 1.00 88.75 92 LEU A C 1
ATOM 744 O O . LEU A 1 92 ? -6.938 15.389 28.520 1.00 88.75 92 LEU A O 1
ATOM 748 N N . GLU A 1 93 ? -8.943 16.390 28.681 1.00 88.06 93 GLU A N 1
ATOM 749 C CA . GLU A 1 93 ? -8.432 17.695 29.117 1.00 88.06 93 GLU A CA 1
ATOM 750 C C . GLU A 1 93 ? -7.677 17.590 30.448 1.00 88.06 93 GLU A C 1
ATOM 752 O O . GLU A 1 93 ? -6.593 18.163 30.598 1.00 88.06 93 GLU A O 1
ATOM 757 N N . GLU A 1 94 ? -8.203 16.821 31.403 1.00 87.06 94 GLU A N 1
ATOM 758 C CA . GLU A 1 94 ? -7.517 16.541 32.663 1.00 87.06 94 GLU A CA 1
ATOM 759 C C . GLU A 1 94 ? -6.261 15.690 32.450 1.00 87.06 94 GLU A C 1
ATOM 761 O O . GLU A 1 94 ? -5.213 16.006 33.017 1.00 87.06 94 GLU A O 1
ATOM 766 N N . SER A 1 95 ? -6.319 14.665 31.595 1.00 88.44 95 SER A N 1
ATOM 767 C CA . SER A 1 95 ? -5.160 13.816 31.283 1.00 88.44 95 SER A CA 1
ATOM 768 C C . SER A 1 95 ? -4.015 14.625 30.669 1.00 88.44 95 SER A C 1
ATOM 770 O O . SER A 1 95 ? -2.875 14.517 31.117 1.00 88.44 95 SER A O 1
ATOM 772 N N . LEU A 1 96 ? -4.318 15.511 29.716 1.00 87.00 96 LEU A N 1
ATOM 773 C CA . LEU A 1 96 ? -3.350 16.431 29.110 1.00 87.00 96 LEU A CA 1
ATOM 774 C C . LEU A 1 96 ? -2.735 17.395 30.131 1.00 87.00 96 LEU A C 1
ATOM 776 O O . LEU A 1 96 ? -1.557 17.731 30.032 1.00 87.00 96 LEU A O 1
ATOM 780 N N . ARG A 1 97 ? -3.512 17.836 31.124 1.00 85.25 97 ARG A N 1
ATOM 781 C CA . ARG A 1 97 ? -3.043 18.769 32.157 1.00 85.25 97 ARG A CA 1
ATOM 782 C C . ARG A 1 97 ? -2.190 18.083 33.224 1.00 85.25 97 ARG A C 1
ATOM 784 O O . ARG A 1 97 ? -1.178 18.636 33.647 1.00 85.25 97 ARG A O 1
ATOM 791 N N . SER A 1 98 ? -2.619 16.910 33.679 1.00 85.69 98 SER A N 1
ATOM 792 C CA . SER A 1 98 ? -2.091 16.240 34.872 1.00 85.69 98 SER A CA 1
ATOM 793 C C . SER A 1 98 ? -1.009 15.207 34.570 1.00 85.69 98 SER A C 1
ATOM 795 O O . SER A 1 98 ? -0.136 14.989 35.408 1.00 85.69 98 SER A O 1
ATOM 797 N N . ASN A 1 99 ? -1.022 14.591 33.384 1.00 87.88 99 ASN A N 1
ATOM 798 C CA . ASN A 1 99 ? -0.103 13.516 33.036 1.00 87.88 99 ASN A CA 1
ATOM 799 C C . ASN A 1 99 ? 0.907 13.980 31.968 1.00 87.88 99 ASN A C 1
ATOM 801 O O . ASN A 1 99 ? 0.535 14.209 30.815 1.00 87.88 99 ASN A O 1
ATOM 805 N N . PRO A 1 100 ? 2.206 14.096 32.309 1.00 88.50 100 PRO A N 1
ATOM 806 C CA . PRO A 1 100 ? 3.238 14.508 31.360 1.00 88.50 100 PRO A CA 1
ATOM 807 C C . PRO A 1 100 ? 3.345 13.620 30.115 1.00 88.50 100 PRO A C 1
ATOM 809 O O . PRO A 1 100 ? 3.675 14.142 29.057 1.00 88.50 100 PRO A O 1
ATOM 812 N N . ALA A 1 101 ? 3.013 12.325 30.192 1.00 87.94 101 ALA A N 1
ATOM 813 C CA . ALA A 1 101 ? 3.080 11.419 29.040 1.00 87.94 101 ALA A CA 1
ATOM 814 C C . ALA A 1 101 ? 2.157 11.864 27.893 1.00 87.94 101 ALA A C 1
ATOM 816 O O . ALA A 1 101 ? 2.478 11.688 26.724 1.00 87.94 101 ALA A O 1
ATOM 817 N N . TRP A 1 102 ? 1.036 12.512 28.221 1.00 89.75 102 TRP A N 1
ATOM 818 C CA . TRP A 1 102 ? 0.086 13.051 27.245 1.00 89.75 102 TRP A CA 1
ATOM 819 C C . TRP A 1 102 ? 0.580 14.333 26.569 1.00 89.75 102 TRP A C 1
ATOM 821 O O . TRP A 1 102 ? -0.058 14.825 25.645 1.00 89.75 102 TRP A O 1
ATOM 831 N N . ARG A 1 103 ? 1.716 14.871 27.015 1.00 87.31 103 ARG A N 1
ATOM 832 C CA . ARG A 1 103 ? 2.345 16.103 26.533 1.00 87.31 103 ARG A CA 1
ATOM 833 C C . ARG A 1 103 ? 3.713 15.832 25.911 1.00 87.31 103 ARG A C 1
ATOM 835 O O . ARG A 1 103 ? 4.565 16.713 25.907 1.00 87.31 103 ARG A O 1
ATOM 842 N N . LEU A 1 104 ? 3.926 14.637 25.370 1.00 86.62 104 LEU A N 1
ATOM 843 C CA . LEU A 1 104 ? 5.156 14.306 24.662 1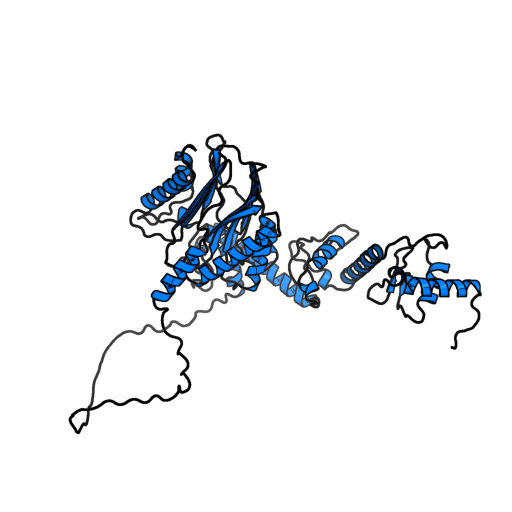.00 86.62 104 LEU A CA 1
ATOM 844 C C . LEU A 1 104 ? 4.957 14.345 23.145 1.00 86.62 104 LEU A C 1
ATOM 846 O O . LEU A 1 104 ? 3.905 13.977 22.616 1.00 86.62 104 LEU A O 1
ATOM 850 N N . GLY A 1 105 ? 5.984 14.821 22.450 1.00 84.88 105 GLY A N 1
ATOM 851 C CA . GLY A 1 105 ? 6.059 14.809 21.000 1.00 84.88 105 GLY A CA 1
ATOM 852 C C . GLY A 1 105 ? 7.498 14.753 20.508 1.00 84.88 105 GLY A C 1
ATOM 853 O O . GLY A 1 105 ? 8.421 15.043 21.269 1.00 84.88 105 GLY A O 1
ATOM 854 N N . ASP A 1 106 ? 7.669 14.350 19.252 1.00 80.88 106 ASP A N 1
ATOM 855 C CA . ASP A 1 106 ? 8.980 14.305 18.597 1.00 80.88 106 ASP A CA 1
ATOM 856 C C . ASP A 1 106 ? 9.493 15.700 18.207 1.00 80.88 106 ASP A C 1
ATOM 858 O O . ASP A 1 106 ? 8.769 16.699 18.277 1.00 80.88 106 ASP A O 1
ATOM 862 N N . ARG A 1 107 ? 10.747 15.781 17.741 1.00 79.06 107 ARG A N 1
ATOM 863 C CA . ARG A 1 107 ? 11.332 17.032 17.216 1.00 79.06 107 ARG A CA 1
ATOM 864 C C . ARG A 1 107 ? 10.562 17.621 16.031 1.00 79.06 107 ARG A C 1
ATOM 866 O O . ARG A 1 107 ? 10.672 18.816 15.767 1.00 79.06 107 ARG A O 1
ATOM 873 N N . GLY A 1 108 ? 9.794 16.801 15.314 1.00 73.94 108 GLY A N 1
ATOM 874 C CA . GLY A 1 108 ? 8.901 17.226 14.236 1.00 73.94 108 GLY A CA 1
ATOM 875 C C . GLY A 1 108 ? 7.573 17.816 14.725 1.00 73.94 108 GLY A C 1
ATOM 876 O O . GLY A 1 108 ? 6.749 18.213 13.898 1.00 73.94 108 GLY A O 1
ATOM 877 N N . GLY A 1 109 ? 7.355 17.869 16.042 1.00 81.75 109 GLY A N 1
ATOM 878 C CA . GLY A 1 109 ? 6.141 18.381 16.662 1.00 81.75 109 GLY A CA 1
ATOM 879 C C . GLY A 1 109 ? 4.950 17.431 16.548 1.00 81.75 109 GLY A C 1
ATOM 880 O O . GLY A 1 109 ? 3.814 17.895 16.657 1.00 81.75 109 GLY A O 1
ATOM 881 N N . HIS A 1 110 ? 5.165 16.133 16.307 1.00 83.44 110 HIS A N 1
ATOM 882 C CA . HIS A 1 110 ? 4.095 15.135 16.327 1.00 83.44 110 HIS A CA 1
ATOM 883 C C . HIS A 1 110 ? 3.870 14.625 17.741 1.00 83.44 110 HIS A C 1
ATOM 885 O O . HIS A 1 110 ? 4.810 14.247 18.433 1.00 83.44 110 HIS A O 1
ATOM 891 N N . TRP A 1 111 ? 2.613 14.565 18.158 1.00 89.25 111 TRP A N 1
ATOM 892 C CA . TRP A 1 111 ? 2.227 13.984 19.434 1.00 89.25 111 TRP A CA 1
ATOM 893 C C . TRP A 1 111 ? 2.358 12.459 19.414 1.00 89.25 111 TRP A C 1
ATOM 895 O O . TRP A 1 111 ? 1.998 11.808 18.427 1.00 89.25 111 TRP A O 1
ATOM 905 N N . TYR A 1 112 ? 2.840 11.893 20.518 1.00 87.44 112 TYR A N 1
ATOM 906 C CA . TYR A 1 112 ? 2.908 10.449 20.719 1.00 87.44 112 TYR A CA 1
ATOM 907 C C . TYR A 1 112 ? 1.749 9.989 21.584 1.00 87.44 112 TYR A C 1
ATOM 909 O O . TYR A 1 112 ? 1.512 10.530 22.664 1.00 87.44 112 TYR A O 1
ATOM 917 N N . CYS A 1 113 ? 1.053 8.949 21.133 1.00 86.69 113 CYS A N 1
ATOM 918 C CA . CYS A 1 113 ? -0.018 8.377 21.928 1.00 86.69 113 CYS A CA 1
ATOM 919 C C . CYS A 1 113 ? 0.563 7.623 23.133 1.00 86.69 113 CYS A C 1
ATOM 921 O O . CYS A 1 113 ? 1.342 6.687 22.935 1.00 86.69 113 CYS A O 1
ATOM 923 N N . PRO A 1 114 ? 0.140 7.928 24.374 1.00 89.69 114 PRO A N 1
ATOM 924 C CA . PRO A 1 114 ? 0.616 7.219 25.556 1.00 89.69 114 PRO A CA 1
ATOM 925 C C . PRO A 1 114 ? 0.281 5.730 25.561 1.00 89.69 114 PRO A C 1
ATOM 927 O O . PRO A 1 114 ? 0.873 5.006 26.342 1.00 89.69 114 PRO A O 1
ATOM 930 N N . TYR A 1 115 ? -0.660 5.257 24.740 1.00 84.81 115 TYR A N 1
ATOM 931 C CA . TYR A 1 115 ? -1.062 3.848 24.712 1.00 84.81 115 TYR A CA 1
ATOM 932 C C . TYR A 1 115 ? -0.262 3.012 23.716 1.00 84.81 115 TYR A C 1
ATOM 934 O O . TYR A 1 115 ? 0.233 1.954 24.088 1.00 84.81 115 TYR A O 1
ATOM 942 N N . CYS A 1 116 ? -0.154 3.449 22.456 1.00 78.94 116 CYS A N 1
ATOM 943 C CA . CYS A 1 116 ? 0.600 2.700 21.446 1.00 78.94 116 CYS A CA 1
ATOM 944 C C . CYS A 1 116 ? 2.077 3.097 21.366 1.00 78.94 116 CYS A C 1
ATOM 946 O O . CYS A 1 116 ? 2.846 2.368 20.754 1.00 78.94 116 CYS A O 1
ATOM 948 N N . ALA A 1 117 ? 2.477 4.210 21.993 1.00 76.38 117 ALA A N 1
ATOM 949 C CA . ALA A 1 117 ? 3.831 4.760 21.932 1.00 76.38 117 ALA A CA 1
ATOM 950 C C . ALA A 1 117 ? 4.330 5.040 20.500 1.00 76.38 117 ALA A C 1
ATOM 952 O O . ALA A 1 117 ? 5.530 5.034 20.238 1.00 76.38 117 ALA A O 1
ATOM 953 N N . GLU A 1 118 ? 3.406 5.324 19.580 1.00 69.00 118 GLU A N 1
ATOM 954 C CA . GLU A 1 118 ? 3.713 5.626 18.183 1.00 69.00 118 GLU A CA 1
ATOM 955 C C . GLU A 1 118 ? 3.546 7.122 17.864 1.00 69.00 118 GLU A C 1
ATOM 957 O O . GLU A 1 118 ? 2.675 7.788 18.446 1.00 69.00 118 GLU A O 1
ATOM 962 N N . PRO A 1 119 ? 4.324 7.650 16.897 1.00 69.38 119 PRO A N 1
ATOM 963 C CA . PRO A 1 119 ? 4.131 8.994 16.367 1.00 69.38 119 PRO A CA 1
ATOM 964 C C . PRO A 1 119 ? 2.804 9.090 15.615 1.00 69.38 119 PRO A C 1
ATOM 966 O O . PRO A 1 119 ? 2.573 8.383 14.633 1.00 69.38 119 PRO A O 1
ATOM 969 N N . THR A 1 120 ? 1.953 10.031 16.010 1.00 74.81 120 THR A N 1
ATOM 970 C CA . THR A 1 120 ? 0.667 10.278 15.341 1.00 74.81 120 THR A CA 1
ATOM 971 C C . THR A 1 120 ? 0.792 11.381 14.271 1.00 74.81 120 THR A C 1
ATOM 973 O O . THR A 1 120 ? 1.808 12.080 14.205 1.00 74.81 120 THR A O 1
ATOM 976 N N . PRO A 1 121 ? -0.204 11.575 13.386 1.00 73.62 121 PRO A N 1
ATOM 977 C CA . PRO A 1 121 ? -0.262 12.763 12.526 1.00 73.62 121 PRO A CA 1
ATOM 978 C C . PRO A 1 121 ? -0.649 14.044 13.291 1.00 73.62 121 PRO A C 1
ATOM 980 O O . PRO A 1 121 ? -0.599 15.132 12.719 1.00 73.62 121 PRO A O 1
ATOM 983 N N . ILE A 1 122 ? -1.028 13.935 14.568 1.00 81.69 122 ILE A N 1
ATOM 984 C CA . ILE A 1 122 ? -1.481 15.056 15.392 1.00 81.69 122 ILE A CA 1
ATOM 985 C C . ILE A 1 122 ? -0.283 15.946 15.714 1.00 81.69 122 ILE A C 1
ATOM 987 O O . ILE A 1 122 ? 0.708 15.478 16.274 1.00 81.69 122 ILE A O 1
ATOM 991 N N . ARG A 1 123 ? -0.379 17.236 15.383 1.00 82.81 123 ARG A N 1
ATOM 992 C CA . ARG A 1 123 ? 0.663 18.225 15.681 1.00 82.81 123 ARG A CA 1
ATOM 993 C C . ARG A 1 123 ? 0.306 19.105 16.868 1.00 82.81 123 ARG A C 1
ATOM 995 O O . ARG A 1 123 ? -0.864 19.332 17.165 1.00 82.81 123 ARG A O 1
ATOM 1002 N N . TRP A 1 124 ? 1.337 19.613 17.528 1.00 75.62 124 TRP A N 1
ATOM 1003 C CA . TRP A 1 124 ? 1.193 20.593 18.598 1.00 75.62 124 TRP A CA 1
ATOM 1004 C C . TRP A 1 124 ? 0.696 21.935 18.062 1.00 75.62 124 TRP A C 1
ATOM 1006 O O . TRP A 1 124 ? 1.218 22.443 17.070 1.00 75.62 124 TRP A O 1
ATOM 1016 N N . HIS A 1 125 ? -0.277 22.530 18.751 1.00 66.31 125 HIS A N 1
ATOM 1017 C CA . HIS A 1 125 ? -0.577 23.948 18.590 1.00 66.31 125 HIS A CA 1
ATOM 1018 C C . HIS A 1 125 ? 0.277 24.754 19.576 1.00 66.31 125 HIS A C 1
ATOM 1020 O O . HIS A 1 125 ? 0.401 24.383 20.744 1.00 66.31 125 HIS A O 1
ATOM 1026 N N . THR A 1 126 ? 0.871 25.847 19.096 1.00 56.66 126 THR A N 1
ATOM 1027 C CA . THR A 1 126 ? 1.663 26.804 19.891 1.00 56.66 126 THR A CA 1
ATOM 1028 C C . THR A 1 126 ? 0.966 28.160 19.997 1.00 56.66 126 THR A C 1
ATOM 1030 O O . THR A 1 126 ? 1.632 29.185 20.104 1.00 56.66 126 THR A O 1
ATOM 1033 N N . ASP A 1 127 ? -0.363 28.187 19.898 1.00 50.25 127 ASP A N 1
ATOM 1034 C CA . ASP A 1 127 ? -1.127 29.426 20.030 1.00 50.25 127 ASP A CA 1
ATOM 1035 C C . ASP A 1 127 ? -1.287 29.770 21.521 1.00 50.25 127 ASP A C 1
ATOM 1037 O O . ASP A 1 127 ? -1.500 28.869 22.341 1.00 50.25 127 ASP A O 1
ATOM 1041 N N . GLU A 1 128 ? -1.171 31.051 21.885 1.00 48.75 128 GLU A N 1
ATOM 1042 C CA . GLU A 1 128 ? -0.896 31.545 23.254 1.00 48.75 128 GLU A CA 1
ATOM 1043 C C . GLU A 1 128 ? -1.910 31.096 24.331 1.00 48.75 128 GLU A C 1
ATOM 1045 O O . GLU A 1 128 ? -1.641 31.188 25.529 1.00 48.75 128 GLU A O 1
ATOM 1050 N N . ALA A 1 129 ? -3.061 30.549 23.929 1.00 51.12 129 ALA A N 1
ATOM 1051 C CA . ALA A 1 129 ? -4.104 30.050 24.822 1.00 51.12 129 ALA A CA 1
ATOM 1052 C C . ALA A 1 129 ? -4.052 28.532 25.115 1.00 51.12 129 ALA A C 1
ATOM 1054 O O . ALA A 1 129 ? -4.709 28.085 26.059 1.00 51.12 129 ALA A O 1
ATOM 1055 N N . ARG A 1 130 ? -3.341 27.707 24.323 1.00 55.91 130 ARG A N 1
ATOM 1056 C CA . ARG A 1 130 ? -3.327 26.233 24.479 1.00 55.91 130 ARG A CA 1
ATOM 1057 C C . ARG A 1 130 ? -1.994 25.611 24.057 1.00 55.91 130 ARG A C 1
ATOM 1059 O O . ARG A 1 130 ? -1.708 25.497 22.872 1.00 55.91 130 ARG A O 1
ATOM 1066 N N . ILE A 1 131 ? -1.241 25.102 25.032 1.00 66.25 131 ILE A N 1
ATOM 1067 C CA . ILE A 1 131 ? -0.033 24.293 24.811 1.00 66.25 131 ILE A CA 1
ATOM 1068 C C . ILE A 1 131 ? -0.430 22.810 24.851 1.00 66.25 131 ILE A C 1
ATOM 1070 O O . ILE A 1 131 ? -0.647 22.256 25.931 1.00 66.25 131 ILE A O 1
ATOM 1074 N N . GLY A 1 132 ? -0.563 22.170 23.686 1.00 72.81 132 GLY A N 1
ATOM 1075 C CA . GLY A 1 132 ? -0.880 20.739 23.595 1.00 72.81 132 GLY A CA 1
ATOM 1076 C C . GLY A 1 132 ? -1.461 20.295 22.247 1.00 72.81 132 GLY A C 1
ATOM 1077 O O . GLY A 1 132 ? -1.775 21.134 21.397 1.00 72.81 132 GLY A O 1
ATOM 1078 N N . PRO A 1 133 ? -1.619 18.977 22.030 1.00 82.88 133 PRO A N 1
ATOM 1079 C CA . PRO A 1 133 ? -2.323 18.448 20.866 1.00 82.88 133 PRO A CA 1
ATOM 1080 C C . PRO A 1 133 ? -3.817 18.837 20.888 1.00 82.88 133 PRO A C 1
ATOM 1082 O O . PRO A 1 133 ? -4.432 18.890 21.959 1.00 82.88 133 PRO A O 1
ATOM 1085 N N . PRO A 1 134 ? -4.443 19.079 19.724 1.00 86.56 134 PRO A N 1
ATOM 1086 C CA . PRO A 1 134 ? -5.875 19.349 19.643 1.00 86.56 134 PRO A CA 1
ATOM 1087 C C . PRO A 1 134 ? -6.700 18.143 20.123 1.00 86.56 134 PRO A C 1
ATOM 1089 O O . PRO A 1 134 ? -6.634 17.052 19.558 1.00 86.56 134 PRO A O 1
ATOM 1092 N N . ILE A 1 135 ? -7.514 18.366 21.160 1.00 86.44 135 ILE A N 1
ATOM 1093 C CA . ILE A 1 135 ? -8.282 17.327 21.872 1.00 86.44 135 ILE A CA 1
ATOM 1094 C C . ILE A 1 135 ? -9.180 16.513 20.940 1.00 86.44 135 ILE A C 1
ATOM 1096 O O . ILE A 1 135 ? -9.268 15.300 21.096 1.00 86.44 135 ILE A O 1
ATOM 1100 N N . ASP A 1 136 ? -9.806 17.146 19.947 1.00 83.81 136 ASP A N 1
ATOM 1101 C CA . ASP A 1 136 ? -10.708 16.448 19.024 1.00 83.81 136 ASP A CA 1
ATOM 1102 C C . ASP A 1 136 ? -9.946 15.456 18.126 1.00 83.81 136 ASP A C 1
ATOM 1104 O O . ASP A 1 136 ? -10.450 14.374 17.825 1.00 83.81 136 ASP A O 1
ATOM 1108 N N . GLN A 1 137 ? -8.694 15.767 17.766 1.00 86.81 137 GLN A N 1
ATOM 1109 C CA . GLN A 1 137 ? -7.835 14.837 17.028 1.00 86.81 137 GLN A CA 1
ATOM 1110 C C . GLN A 1 137 ? -7.323 13.712 17.933 1.00 86.81 137 GLN A C 1
ATOM 1112 O O . GLN A 1 137 ? -7.297 12.557 17.511 1.00 86.81 137 GLN A O 1
ATOM 1117 N N . VAL A 1 138 ? -6.965 14.023 19.187 1.00 88.69 138 VAL A N 1
ATOM 1118 C CA . VAL A 1 138 ? -6.577 13.009 20.187 1.00 88.69 138 VAL A CA 1
ATOM 1119 C C . VAL A 1 138 ? -7.720 12.019 20.392 1.00 88.69 138 VAL A C 1
ATOM 1121 O O . VAL A 1 138 ? -7.513 10.809 20.343 1.00 88.69 138 VAL A O 1
ATOM 1124 N N . GLN A 1 139 ? -8.938 12.531 20.546 1.00 87.06 139 GLN A N 1
ATOM 1125 C CA . GLN A 1 139 ? -10.157 11.745 20.673 1.00 87.06 139 GLN A CA 1
ATOM 1126 C C . GLN A 1 139 ? -10.362 10.820 19.460 1.00 87.06 139 GLN A C 1
ATOM 1128 O O . GLN A 1 139 ? -10.502 9.609 19.637 1.00 87.06 139 GLN A O 1
ATOM 1133 N N . ALA A 1 140 ? -10.289 11.361 18.239 1.00 79.88 140 ALA A N 1
ATOM 1134 C CA . ALA A 1 140 ? -10.422 10.580 17.008 1.00 79.88 140 ALA A CA 1
ATOM 1135 C C . ALA A 1 140 ? -9.362 9.468 16.889 1.00 79.88 140 ALA A C 1
ATOM 1137 O O . ALA A 1 140 ? -9.678 8.339 16.509 1.00 79.88 140 ALA A O 1
ATOM 1138 N N . HIS A 1 141 ? -8.112 9.752 17.267 1.00 82.44 141 HIS A N 1
ATOM 1139 C CA . HIS A 1 141 ? -7.063 8.737 17.300 1.00 82.44 141 HIS A CA 1
ATOM 1140 C C . HIS A 1 141 ? -7.399 7.619 18.298 1.00 82.44 141 HIS A C 1
ATOM 1142 O O . HIS A 1 141 ? -7.373 6.446 17.929 1.00 82.44 141 HIS A O 1
ATOM 1148 N N . LEU A 1 142 ? -7.776 7.952 19.538 1.00 84.50 142 LEU A N 1
ATOM 1149 C CA . LEU A 1 142 ? -8.085 6.956 20.573 1.00 84.50 142 LEU A CA 1
ATOM 1150 C C . LEU A 1 142 ? -9.264 6.041 20.207 1.00 84.50 142 LEU A C 1
ATOM 1152 O O . LEU A 1 142 ? -9.270 4.882 20.612 1.00 84.50 142 LEU A O 1
ATOM 1156 N N . ASP A 1 143 ? -10.227 6.512 19.410 1.00 77.56 143 ASP A N 1
ATOM 1157 C CA . ASP A 1 143 ? -11.345 5.692 18.909 1.00 77.56 143 ASP A CA 1
ATOM 1158 C C . ASP A 1 143 ? -10.906 4.583 17.936 1.00 77.56 143 ASP A C 1
ATOM 1160 O O . ASP A 1 143 ? -11.571 3.548 17.784 1.00 77.56 143 ASP A O 1
ATOM 1164 N N . THR A 1 144 ? -9.751 4.771 17.301 1.00 75.50 144 THR A N 1
ATOM 1165 C CA . THR A 1 144 ? -9.156 3.829 16.342 1.00 75.50 144 THR A CA 1
ATOM 1166 C C . THR A 1 144 ? -7.891 3.145 16.862 1.00 75.50 144 THR A C 1
ATOM 1168 O O . THR A 1 144 ? -7.408 2.210 16.230 1.00 75.50 144 THR A O 1
ATOM 1171 N N . CYS A 1 145 ? -7.376 3.559 18.023 1.00 73.94 145 CYS A N 1
ATOM 1172 C CA . CYS A 1 145 ? -6.123 3.065 18.582 1.00 73.94 145 CYS A CA 1
ATOM 1173 C C . CYS A 1 145 ? -6.259 1.616 19.075 1.00 73.94 145 CYS A C 1
ATOM 1175 O O . CYS A 1 145 ? -7.008 1.329 20.013 1.00 73.94 145 CYS A O 1
ATOM 1177 N N . GLN A 1 146 ? -5.485 0.700 18.486 1.00 67.25 146 GLN A N 1
ATOM 1178 C CA . GLN A 1 146 ? -5.532 -0.720 18.842 1.00 67.25 146 GLN A CA 1
ATOM 1179 C C . GLN A 1 146 ? -5.100 -0.970 20.291 1.00 67.25 146 GLN A C 1
ATOM 1181 O O . GLN A 1 146 ? -5.751 -1.729 20.997 1.00 67.25 146 GLN A O 1
ATOM 1186 N N . ALA A 1 147 ? -4.069 -0.272 20.779 1.00 65.31 147 ALA A N 1
ATOM 1187 C CA . ALA A 1 147 ? -3.606 -0.414 22.161 1.00 65.31 147 ALA A CA 1
ATOM 1188 C C . ALA A 1 147 ? -4.699 -0.069 23.191 1.00 65.31 147 ALA A C 1
ATOM 1190 O O . ALA A 1 147 ? -4.785 -0.710 24.237 1.00 65.31 147 ALA A O 1
ATOM 1191 N N . VAL A 1 148 ? -5.564 0.903 22.879 1.00 79.25 148 VAL A N 1
ATOM 1192 C CA . VAL A 1 148 ? -6.724 1.250 23.714 1.00 79.25 148 VAL A CA 1
ATOM 1193 C C . VAL A 1 148 ? -7.783 0.148 23.656 1.00 79.25 148 VAL A C 1
ATOM 1195 O O . VAL A 1 148 ? -8.307 -0.245 24.695 1.00 79.25 148 VAL A O 1
ATOM 1198 N N . ARG A 1 149 ? -8.075 -0.384 22.461 1.00 73.50 149 ARG A N 1
ATOM 1199 C CA . ARG A 1 149 ? -9.039 -1.486 22.267 1.00 73.50 149 ARG A CA 1
ATOM 1200 C C . ARG A 1 149 ? -8.608 -2.774 22.969 1.00 73.50 149 ARG A C 1
ATOM 1202 O O . ARG A 1 149 ? -9.446 -3.452 23.551 1.00 73.50 149 ARG A O 1
ATOM 1209 N N . ASP A 1 150 ? -7.308 -3.053 22.971 1.00 63.88 150 ASP A N 1
ATOM 1210 C CA . ASP A 1 150 ? -6.682 -4.172 23.682 1.00 63.88 150 ASP A CA 1
ATOM 1211 C C . ASP A 1 150 ? -6.666 -3.972 25.214 1.00 63.88 150 ASP A C 1
ATOM 1213 O O . ASP A 1 150 ? -6.219 -4.851 25.950 1.00 63.88 150 ASP A O 1
ATOM 1217 N N . GLY A 1 151 ? -7.097 -2.808 25.718 1.00 80.75 151 GLY A N 1
ATOM 1218 C CA . GLY A 1 151 ? -7.092 -2.492 27.146 1.00 80.75 151 GLY A CA 1
ATOM 1219 C C . GLY A 1 151 ? -5.691 -2.287 27.732 1.00 80.75 151 GLY A C 1
ATOM 1220 O O . GLY A 1 151 ? -5.493 -2.477 28.937 1.00 80.75 151 GLY A O 1
ATOM 1221 N N . ARG A 1 152 ? -4.698 -1.916 26.909 1.00 77.19 152 ARG A N 1
ATOM 1222 C CA . ARG A 1 152 ? -3.337 -1.635 27.391 1.00 77.19 152 ARG A CA 1
ATOM 1223 C C . ARG A 1 152 ? -3.337 -0.398 28.283 1.00 77.19 152 ARG A C 1
ATOM 1225 O O . ARG A 1 152 ? -4.113 0.538 28.099 1.00 77.19 152 ARG A O 1
ATOM 1232 N N . LYS A 1 153 ? -2.433 -0.384 29.260 1.00 86.00 153 LYS A N 1
ATOM 1233 C CA . LYS A 1 153 ? -2.207 0.785 30.115 1.00 86.00 153 LYS A CA 1
ATOM 1234 C C . LYS A 1 153 ? -1.311 1.798 29.396 1.00 86.00 153 LYS A C 1
ATOM 1236 O O . LYS A 1 153 ? -0.453 1.379 28.621 1.00 86.00 153 LYS A O 1
ATOM 1241 N N . PRO A 1 154 ? -1.472 3.104 29.666 1.00 87.50 154 PRO A N 1
ATOM 1242 C CA . PRO A 1 154 ? -0.592 4.111 29.097 1.00 87.50 154 PRO A CA 1
ATOM 1243 C C . PRO A 1 154 ? 0.837 3.964 29.643 1.00 87.50 154 PRO A C 1
ATOM 1245 O O . PRO A 1 154 ? 1.038 3.676 30.825 1.00 87.50 154 PRO A O 1
ATOM 1248 N N . HIS A 1 155 ? 1.820 4.186 28.777 1.00 83.00 155 HIS A N 1
ATOM 1249 C CA . HIS A 1 155 ? 3.237 4.281 29.098 1.00 83.00 155 HIS A CA 1
ATOM 1250 C C . HIS A 1 155 ? 3.513 5.462 30.041 1.00 83.00 155 HIS A C 1
ATOM 1252 O O . HIS A 1 155 ? 2.812 6.479 30.019 1.00 83.00 155 HIS A O 1
ATOM 1258 N N . SER A 1 156 ? 4.562 5.340 30.863 1.00 91.50 156 SER A N 1
ATOM 1259 C CA . SER A 1 156 ? 5.046 6.465 31.668 1.00 91.50 156 SER A CA 1
ATOM 1260 C C . SER A 1 156 ? 5.716 7.518 30.782 1.00 91.50 156 SER A C 1
ATOM 1262 O O . SER A 1 156 ? 6.136 7.231 29.657 1.00 91.50 156 SER A O 1
ATOM 1264 N N . ALA A 1 157 ? 5.838 8.742 31.296 1.00 90.50 157 ALA A N 1
ATOM 1265 C CA . ALA A 1 157 ? 6.491 9.822 30.567 1.00 90.50 157 ALA A CA 1
ATOM 1266 C C . ALA A 1 157 ? 7.972 9.509 30.299 1.00 90.50 157 ALA A C 1
ATOM 1268 O O . ALA A 1 157 ? 8.470 9.804 29.217 1.00 90.50 157 ALA A O 1
ATOM 1269 N N . GLU A 1 158 ? 8.666 8.866 31.242 1.00 89.50 158 GLU A N 1
ATOM 1270 C CA . GLU A 1 158 ? 10.072 8.478 31.092 1.00 89.50 158 GLU A CA 1
ATOM 1271 C C . GLU A 1 158 ? 10.241 7.428 29.990 1.00 89.50 158 GLU A C 1
ATOM 1273 O O . GLU A 1 158 ? 11.078 7.592 29.104 1.00 89.50 158 GLU A O 1
ATOM 1278 N N . ALA A 1 159 ? 9.407 6.382 30.002 1.00 72.94 159 ALA A N 1
ATOM 1279 C CA . ALA A 1 159 ? 9.450 5.327 28.993 1.00 72.94 159 ALA A CA 1
ATOM 1280 C C . ALA A 1 159 ? 9.152 5.879 27.593 1.00 72.94 159 ALA A C 1
ATOM 1282 O O . ALA A 1 159 ? 9.860 5.570 26.638 1.00 72.94 159 ALA A O 1
ATOM 1283 N N . LEU A 1 160 ? 8.133 6.735 27.476 1.00 81.75 160 LEU A N 1
ATOM 1284 C CA . LEU A 1 160 ? 7.763 7.340 26.201 1.00 81.75 160 LEU A CA 1
ATOM 1285 C C . LEU A 1 160 ? 8.830 8.327 25.701 1.00 81.75 160 LEU A C 1
ATOM 1287 O O . LEU A 1 160 ? 9.097 8.380 24.506 1.00 81.75 160 LEU A O 1
ATOM 1291 N N . THR A 1 161 ? 9.496 9.052 26.604 1.00 87.94 161 THR A N 1
ATOM 1292 C CA . THR A 1 161 ? 10.616 9.942 26.255 1.00 87.94 161 THR A CA 1
ATOM 1293 C C . THR A 1 161 ? 11.783 9.166 25.649 1.00 87.94 161 THR A C 1
ATOM 1295 O O . THR A 1 161 ? 12.326 9.608 24.642 1.00 87.94 161 THR A O 1
ATOM 1298 N N . LEU A 1 162 ? 12.148 8.007 26.208 1.00 71.25 162 LEU A N 1
ATOM 1299 C CA . LEU A 1 162 ? 13.210 7.162 25.645 1.00 71.25 162 LEU A CA 1
ATOM 1300 C C . LEU A 1 162 ? 12.851 6.673 24.236 1.00 71.25 162 LEU A C 1
ATOM 1302 O O . LEU A 1 162 ? 13.665 6.779 23.325 1.00 71.25 162 LEU A O 1
ATOM 1306 N N . ILE A 1 163 ? 11.604 6.232 24.037 1.00 70.00 163 ILE A N 1
ATOM 1307 C CA . ILE A 1 163 ? 11.101 5.809 22.721 1.00 70.00 163 ILE A CA 1
ATOM 1308 C C . ILE A 1 163 ? 11.193 6.955 21.704 1.00 70.00 163 ILE A C 1
ATOM 1310 O O . ILE A 1 163 ? 11.660 6.753 20.583 1.00 70.00 163 ILE A O 1
ATOM 1314 N N . ILE A 1 164 ? 10.778 8.164 22.094 1.00 78.44 164 ILE A N 1
ATOM 1315 C CA . ILE A 1 164 ? 10.848 9.351 21.232 1.00 78.44 164 ILE A CA 1
ATOM 1316 C C . ILE A 1 164 ? 12.302 9.708 20.913 1.00 78.44 164 ILE A C 1
ATOM 1318 O O . ILE A 1 164 ? 12.618 9.987 19.761 1.00 78.44 164 ILE A O 1
ATOM 1322 N N . GLN A 1 165 ? 13.197 9.667 21.903 1.00 79.44 165 GLN A N 1
ATOM 1323 C CA . GLN A 1 165 ? 14.620 9.951 21.706 1.00 79.44 165 GLN A CA 1
ATOM 1324 C C . GLN A 1 165 ? 15.270 8.970 20.727 1.00 79.44 165 GLN A C 1
ATOM 1326 O O . GLN A 1 165 ? 16.014 9.403 19.844 1.00 79.44 165 GLN A O 1
ATOM 1331 N N . ASP A 1 166 ? 14.960 7.678 20.837 1.00 65.31 166 ASP A N 1
ATOM 1332 C CA . ASP A 1 166 ? 15.446 6.657 19.908 1.00 65.31 166 ASP A CA 1
ATOM 1333 C C . ASP A 1 166 ? 14.900 6.887 18.491 1.00 65.31 166 ASP A C 1
ATOM 1335 O O . ASP A 1 166 ? 15.655 6.829 17.515 1.00 65.31 166 ASP A O 1
ATOM 1339 N N . ALA A 1 167 ? 13.609 7.216 18.366 1.00 68.12 167 ALA A N 1
ATOM 1340 C CA . ALA A 1 167 ? 12.978 7.523 17.084 1.00 68.12 167 ALA A CA 1
ATOM 1341 C C . ALA A 1 167 ? 13.570 8.783 16.421 1.00 68.12 167 ALA A C 1
ATOM 1343 O O . ALA A 1 167 ? 13.877 8.760 15.226 1.00 68.12 167 ALA A O 1
ATOM 1344 N N . ASP A 1 168 ? 13.787 9.856 17.186 1.00 78.25 168 ASP A N 1
ATOM 1345 C CA . ASP A 1 168 ? 14.419 11.094 16.716 1.00 78.25 168 ASP A CA 1
ATOM 1346 C C . ASP A 1 168 ? 15.876 10.857 16.294 1.00 78.25 168 ASP A C 1
ATOM 1348 O O . ASP A 1 168 ? 16.304 11.319 15.233 1.00 78.25 168 ASP A O 1
ATOM 1352 N N . CYS A 1 169 ? 16.637 10.105 17.096 1.00 72.50 169 CYS A N 1
ATOM 1353 C CA . CYS A 1 169 ? 18.016 9.729 16.787 1.00 72.50 169 CYS A CA 1
ATOM 1354 C C . CYS A 1 169 ? 18.085 8.937 15.476 1.00 72.50 169 CYS A C 1
ATOM 1356 O O . CYS A 1 169 ? 18.901 9.229 14.596 1.00 72.50 169 CYS A O 1
ATOM 1358 N N . TYR A 1 170 ? 17.177 7.975 15.307 1.00 66.88 170 TYR A N 1
ATOM 1359 C CA . TYR A 1 170 ? 17.062 7.180 14.093 1.00 66.88 170 TYR A CA 1
ATOM 1360 C C . TYR A 1 170 ? 16.704 8.024 12.861 1.00 66.88 170 TYR A C 1
ATOM 1362 O O . TYR A 1 170 ? 17.321 7.861 11.802 1.00 66.88 170 TYR A O 1
ATOM 1370 N N . ALA A 1 171 ? 15.745 8.946 12.983 1.00 70.94 171 ALA A N 1
ATOM 1371 C CA . ALA A 1 171 ? 15.334 9.832 11.896 1.00 70.94 171 ALA A CA 1
ATOM 1372 C C . ALA A 1 171 ? 16.469 10.778 11.468 1.00 70.94 171 ALA A C 1
ATOM 1374 O O . ALA A 1 171 ? 16.760 10.902 10.274 1.00 70.94 171 ALA A O 1
ATOM 1375 N N . GLU A 1 172 ? 17.161 11.391 12.433 1.00 82.00 172 GLU A N 1
ATOM 1376 C CA . GLU A 1 172 ? 18.315 12.258 12.177 1.00 82.00 172 GLU A CA 1
ATOM 1377 C C . GLU A 1 172 ? 19.445 11.486 11.484 1.00 82.00 172 GLU A C 1
ATOM 1379 O O . GLU A 1 172 ? 20.037 11.959 10.509 1.00 82.00 172 GLU A O 1
ATOM 1384 N N . LEU A 1 173 ? 19.730 10.271 11.954 1.00 76.69 173 LEU A N 1
ATOM 1385 C CA . LEU A 1 173 ? 20.764 9.428 11.375 1.00 76.69 173 LEU A CA 1
ATOM 1386 C C . LEU A 1 173 ? 20.400 8.981 9.955 1.00 76.69 173 LEU A C 1
ATOM 1388 O O . LEU A 1 173 ? 21.254 9.032 9.075 1.00 76.69 173 LEU A O 1
ATOM 1392 N N . THR A 1 174 ? 19.138 8.633 9.702 1.00 76.75 174 THR A N 1
ATOM 1393 C CA . THR A 1 174 ? 18.636 8.282 8.363 1.00 76.75 174 THR A CA 1
ATOM 1394 C C . THR A 1 174 ? 18.795 9.445 7.380 1.00 76.75 174 THR A C 1
ATOM 1396 O O . THR A 1 174 ? 19.259 9.244 6.256 1.00 76.75 174 THR A O 1
ATOM 1399 N N . ALA A 1 175 ? 18.471 10.674 7.796 1.00 78.94 175 ALA A N 1
ATOM 1400 C CA . ALA A 1 175 ? 18.671 11.869 6.973 1.00 78.94 175 ALA A CA 1
ATOM 1401 C C . ALA A 1 175 ? 20.161 12.113 6.669 1.00 78.94 175 ALA A C 1
ATOM 1403 O O . ALA A 1 175 ? 20.529 12.350 5.518 1.00 78.94 175 ALA A O 1
ATOM 1404 N N . LYS A 1 176 ? 21.036 11.963 7.675 1.00 86.81 176 LYS A N 1
ATOM 1405 C CA . LYS A 1 176 ? 22.495 12.022 7.481 1.00 86.81 176 LYS A CA 1
ATOM 1406 C C . LYS A 1 176 ? 22.996 10.938 6.527 1.00 86.81 176 LYS A C 1
ATOM 1408 O O . LYS A 1 176 ? 23.916 11.203 5.760 1.00 86.81 176 LYS A O 1
ATOM 1413 N N . MET A 1 177 ? 22.422 9.732 6.563 1.00 87.00 177 MET A N 1
ATOM 1414 C CA . MET A 1 177 ? 22.806 8.650 5.649 1.00 87.00 177 MET A CA 1
ATOM 1415 C C . MET A 1 177 ? 22.452 8.983 4.204 1.00 87.00 177 MET A C 1
ATOM 1417 O O . MET A 1 177 ? 23.305 8.801 3.344 1.00 87.00 177 MET A O 1
ATOM 1421 N N . ARG A 1 178 ? 21.265 9.548 3.936 1.00 87.19 178 ARG A N 1
ATOM 1422 C CA . ARG A 1 178 ? 20.903 10.022 2.585 1.00 87.19 178 ARG A CA 1
ATOM 1423 C C . ARG A 1 178 ? 21.944 11.003 2.048 1.00 87.19 178 ARG A C 1
ATOM 1425 O O . ARG A 1 178 ? 22.504 10.780 0.981 1.00 87.19 178 ARG A O 1
ATOM 1432 N N . GLN A 1 179 ? 22.285 12.015 2.846 1.00 89.44 179 GLN A N 1
ATOM 1433 C CA . GLN A 1 179 ? 23.294 13.003 2.469 1.00 89.44 179 GLN A CA 1
ATOM 1434 C C . GLN A 1 179 ? 24.670 12.363 2.224 1.00 89.44 179 GLN A C 1
ATOM 1436 O O . GLN A 1 179 ? 25.324 12.669 1.235 1.00 89.44 179 GLN A O 1
ATOM 1441 N N . LYS A 1 180 ? 25.118 11.466 3.109 1.00 88.38 180 LYS A N 1
ATOM 1442 C CA . LYS A 1 180 ? 26.424 10.801 2.986 1.00 88.38 180 LYS A CA 1
ATOM 1443 C C . LYS A 1 180 ? 26.508 9.873 1.783 1.00 88.38 180 LYS A C 1
ATOM 1445 O O . LYS A 1 180 ? 27.544 9.837 1.134 1.00 88.38 180 LYS A O 1
ATOM 1450 N N . ILE A 1 181 ? 25.435 9.150 1.468 1.00 88.75 181 ILE A N 1
ATOM 1451 C CA . ILE A 1 181 ? 25.361 8.348 0.245 1.00 88.75 181 ILE A CA 1
ATOM 1452 C C . ILE A 1 181 ? 25.570 9.253 -0.967 1.00 88.75 181 ILE A C 1
ATOM 1454 O O . ILE A 1 181 ? 26.347 8.906 -1.849 1.00 88.75 181 ILE A O 1
ATOM 1458 N N . GLU A 1 182 ? 24.944 10.428 -1.013 1.00 86.38 182 GLU A N 1
ATOM 1459 C CA . GLU A 1 182 ? 25.084 11.369 -2.129 1.00 86.38 182 GLU A CA 1
ATOM 1460 C C . GLU A 1 182 ? 26.493 11.973 -2.236 1.00 86.38 182 GLU A C 1
ATOM 1462 O O . GLU A 1 182 ? 27.043 12.034 -3.336 1.00 86.38 182 GLU A O 1
ATOM 1467 N N . THR A 1 183 ? 27.097 12.379 -1.118 1.00 89.06 183 THR A N 1
ATOM 1468 C CA . THR A 1 183 ? 28.337 13.176 -1.118 1.00 89.06 183 THR A CA 1
ATOM 1469 C C . THR A 1 183 ? 29.627 12.370 -0.966 1.00 89.06 183 THR A C 1
ATOM 1471 O O . THR A 1 183 ? 30.688 12.843 -1.371 1.00 89.06 183 THR A O 1
ATOM 1474 N N . GLU A 1 184 ? 29.577 11.168 -0.390 1.00 90.38 184 GLU A N 1
ATOM 1475 C CA . GLU A 1 184 ? 30.758 10.385 -0.018 1.00 90.38 184 GLU A CA 1
ATOM 1476 C C . GLU A 1 184 ? 30.729 8.984 -0.678 1.00 90.38 184 GLU A C 1
ATOM 1478 O O . GLU A 1 184 ? 30.029 8.085 -0.205 1.00 90.38 184 GLU A O 1
ATOM 1483 N N . PRO A 1 185 ? 31.551 8.720 -1.718 1.00 86.00 185 PRO A N 1
ATOM 1484 C CA . PRO A 1 185 ? 31.575 7.425 -2.416 1.00 86.00 185 PRO A CA 1
ATOM 1485 C C . PRO A 1 185 ? 31.899 6.215 -1.525 1.00 86.00 185 PRO A C 1
ATOM 1487 O O . PRO A 1 185 ? 31.510 5.090 -1.832 1.00 86.00 185 PRO A O 1
ATOM 1490 N N . SER A 1 186 ? 32.582 6.426 -0.396 1.00 85.06 186 SER A N 1
ATOM 1491 C CA . SER A 1 186 ? 32.876 5.378 0.590 1.00 85.06 186 SER A CA 1
ATOM 1492 C C . SER A 1 186 ? 31.620 4.762 1.214 1.00 85.06 186 SER A C 1
ATOM 1494 O O . SER A 1 186 ? 31.665 3.617 1.657 1.00 85.06 186 SER A O 1
ATOM 1496 N N . TRP A 1 187 ? 30.491 5.477 1.212 1.00 88.75 187 TRP A N 1
ATOM 1497 C CA . TRP A 1 187 ? 29.208 4.971 1.704 1.00 88.75 187 TRP A CA 1
ATOM 1498 C C . TRP A 1 187 ? 28.459 4.116 0.681 1.00 88.75 187 TRP A C 1
ATOM 1500 O O . TRP A 1 187 ? 27.461 3.505 1.044 1.00 88.75 187 TRP A O 1
ATOM 1510 N N . ARG A 1 188 ? 28.957 4.006 -0.558 1.00 90.69 188 ARG A N 1
ATOM 1511 C CA . ARG A 1 188 ? 28.386 3.163 -1.625 1.00 90.69 188 ARG A CA 1
ATOM 1512 C C . ARG A 1 188 ? 29.173 1.872 -1.861 1.00 90.69 188 ARG A C 1
ATOM 1514 O O . ARG A 1 188 ? 28.977 1.202 -2.867 1.00 90.69 188 ARG A O 1
ATOM 1521 N N . GLN A 1 189 ? 30.102 1.530 -0.968 1.00 92.62 189 GLN A N 1
ATOM 1522 C CA . GLN A 1 189 ? 30.876 0.298 -1.105 1.00 92.62 189 GLN A CA 1
ATOM 1523 C C . GLN A 1 189 ? 29.989 -0.918 -0.847 1.00 92.62 189 GLN A C 1
ATOM 1525 O O . GLN A 1 189 ? 29.404 -1.038 0.230 1.00 92.62 189 GLN A O 1
ATOM 1530 N N . ALA A 1 190 ? 29.931 -1.824 -1.819 1.00 90.00 190 ALA A N 1
ATOM 1531 C CA . ALA A 1 190 ? 29.196 -3.077 -1.741 1.00 90.00 190 ALA A CA 1
ATOM 1532 C C . ALA A 1 190 ? 30.156 -4.277 -1.745 1.00 90.00 190 ALA A C 1
ATOM 1534 O O . ALA A 1 190 ? 31.252 -4.214 -2.304 1.00 90.00 190 ALA A O 1
ATOM 1535 N N . SER A 1 191 ? 29.748 -5.383 -1.125 1.00 90.12 191 SER A N 1
ATOM 1536 C CA . SER A 1 191 ? 30.365 -6.692 -1.332 1.00 90.12 191 SER A CA 1
ATOM 1537 C C . SER A 1 191 ? 30.106 -7.190 -2.757 1.00 90.12 191 SER A C 1
ATOM 1539 O O . SER A 1 191 ? 29.271 -6.650 -3.481 1.00 90.12 191 SER A O 1
ATOM 1541 N N . SER A 1 192 ? 30.752 -8.294 -3.138 1.00 83.69 192 SER A N 1
ATOM 1542 C CA . SER A 1 192 ? 30.472 -8.997 -4.400 1.00 83.69 192 SER A CA 1
ATOM 1543 C C . SER A 1 192 ? 29.013 -9.454 -4.552 1.00 83.69 192 SER A C 1
ATOM 1545 O O . SER A 1 192 ? 28.586 -9.750 -5.658 1.00 83.69 192 SER A O 1
ATOM 1547 N N . SER A 1 193 ? 28.257 -9.510 -3.453 1.00 77.19 193 SER A N 1
ATOM 1548 C CA . SER A 1 193 ? 26.833 -9.855 -3.403 1.00 77.19 193 SER A CA 1
ATOM 1549 C C . SER A 1 193 ? 25.909 -8.638 -3.247 1.00 77.19 193 SER A C 1
ATOM 1551 O O . SER A 1 193 ? 24.765 -8.797 -2.835 1.00 77.19 193 SER A O 1
ATOM 1553 N N . GLY A 1 194 ? 26.403 -7.416 -3.485 1.00 83.00 194 GLY A N 1
ATOM 1554 C CA . GLY A 1 194 ? 25.588 -6.195 -3.429 1.00 83.00 194 GLY A CA 1
ATOM 1555 C C . GLY A 1 194 ? 25.273 -5.673 -2.021 1.00 83.00 194 GLY A C 1
ATOM 1556 O O . GLY A 1 194 ? 24.582 -4.667 -1.875 1.00 83.00 194 GLY A O 1
ATOM 1557 N N . LYS A 1 195 ? 25.801 -6.302 -0.961 1.00 88.94 195 LYS A N 1
ATOM 1558 C CA . LYS A 1 195 ? 25.552 -5.877 0.426 1.00 88.94 195 LYS A CA 1
ATOM 1559 C C . LYS A 1 195 ? 26.470 -4.734 0.820 1.00 88.94 195 LYS A C 1
ATOM 1561 O O . LYS A 1 195 ? 27.682 -4.811 0.629 1.00 88.94 195 LYS A O 1
ATOM 1566 N N . TRP A 1 196 ? 25.914 -3.693 1.423 1.00 93.69 196 TRP A N 1
ATOM 1567 C CA . TRP A 1 196 ? 26.683 -2.531 1.846 1.00 93.69 196 TRP A CA 1
ATOM 1568 C C . TRP A 1 196 ? 27.760 -2.903 2.867 1.00 93.69 196 TRP A C 1
ATOM 1570 O O . TRP A 1 196 ? 27.507 -3.605 3.848 1.00 93.69 196 TRP A O 1
ATOM 1580 N N . ILE A 1 197 ? 28.971 -2.396 2.660 1.00 91.12 197 ILE A N 1
ATOM 1581 C CA . ILE A 1 197 ? 30.092 -2.547 3.580 1.00 91.12 197 ILE A CA 1
ATOM 1582 C C . ILE A 1 197 ? 30.114 -1.335 4.502 1.00 91.12 197 ILE A C 1
ATOM 1584 O O . ILE A 1 197 ? 30.423 -0.219 4.088 1.00 91.12 197 ILE A O 1
ATOM 1588 N N . CYS A 1 198 ? 29.835 -1.560 5.784 1.00 90.31 198 CYS A N 1
ATOM 1589 C CA . CYS A 1 198 ? 29.821 -0.486 6.766 1.00 90.31 198 CYS A CA 1
ATOM 1590 C C . CYS A 1 198 ? 31.231 0.112 6.951 1.00 90.31 198 CYS A C 1
ATOM 1592 O O . CYS A 1 198 ? 32.137 -0.608 7.384 1.00 90.31 198 CYS A O 1
ATOM 1594 N N . PRO A 1 199 ? 31.444 1.428 6.741 1.00 86.50 199 PRO A N 1
ATOM 1595 C CA . PRO A 1 199 ? 32.758 2.059 6.890 1.00 86.50 199 PRO A CA 1
ATOM 1596 C C . PRO A 1 199 ? 33.332 1.994 8.313 1.00 86.50 199 PRO A C 1
ATOM 1598 O O . PRO A 1 199 ? 34.541 2.135 8.498 1.00 86.50 199 PRO A O 1
ATOM 1601 N N . LYS A 1 200 ? 32.481 1.783 9.330 1.00 85.75 200 LYS A N 1
ATOM 1602 C CA . LYS A 1 200 ? 32.900 1.706 10.737 1.00 85.75 200 LYS A CA 1
ATOM 1603 C C . LYS A 1 200 ? 33.401 0.323 11.135 1.00 85.75 200 LYS A C 1
ATOM 1605 O O . LYS A 1 200 ? 34.501 0.209 11.665 1.00 85.75 200 LYS A O 1
ATOM 1610 N N . CYS A 1 201 ? 32.607 -0.723 10.904 1.00 87.00 201 CYS A N 1
ATOM 1611 C CA . CYS A 1 201 ? 32.989 -2.090 11.273 1.00 87.00 201 CYS A CA 1
ATOM 1612 C C . CYS A 1 201 ? 33.708 -2.848 10.146 1.00 87.00 201 CYS A C 1
ATOM 1614 O O . CYS A 1 201 ? 34.239 -3.929 10.398 1.00 87.00 201 CYS A O 1
ATOM 1616 N N . ARG A 1 202 ? 33.754 -2.274 8.933 1.00 88.19 202 ARG A N 1
ATOM 1617 C CA . ARG A 1 202 ? 34.381 -2.820 7.717 1.00 88.19 202 ARG A CA 1
ATOM 1618 C C . ARG A 1 202 ? 33.879 -4.213 7.339 1.00 88.19 202 ARG A C 1
ATOM 1620 O O . ARG A 1 202 ? 34.638 -5.031 6.827 1.00 88.19 202 ARG A O 1
ATOM 1627 N N . ARG A 1 203 ? 32.605 -4.495 7.610 1.00 87.81 203 ARG A N 1
ATOM 1628 C CA . ARG A 1 203 ? 31.956 -5.757 7.240 1.00 87.81 203 ARG A CA 1
ATOM 1629 C C . ARG A 1 203 ? 30.772 -5.502 6.318 1.00 87.81 203 ARG A C 1
ATOM 1631 O O . ARG A 1 203 ? 30.106 -4.478 6.495 1.00 87.81 203 ARG A O 1
ATOM 1638 N N . PRO A 1 204 ? 30.487 -6.433 5.392 1.00 86.19 204 PRO A N 1
ATOM 1639 C CA . PRO A 1 204 ? 29.204 -6.468 4.711 1.00 86.19 204 PRO A CA 1
ATOM 1640 C C . PRO A 1 204 ? 28.096 -6.581 5.757 1.00 86.19 204 PRO A C 1
ATOM 1642 O O . PRO A 1 204 ? 28.163 -7.440 6.639 1.00 86.19 204 PRO A O 1
ATOM 1645 N N . VAL A 1 205 ? 27.105 -5.701 5.680 1.00 84.81 205 VAL A N 1
ATOM 1646 C CA . VAL A 1 205 ? 25.914 -5.744 6.524 1.00 84.81 205 VAL A CA 1
ATOM 1647 C C . VAL A 1 205 ? 24.855 -6.521 5.749 1.00 84.81 205 VAL A C 1
ATOM 1649 O O . VAL A 1 205 ? 24.343 -5.996 4.763 1.00 84.81 205 VAL A O 1
ATOM 1652 N N . PRO A 1 206 ? 24.512 -7.758 6.155 1.00 73.69 206 PRO A N 1
ATOM 1653 C 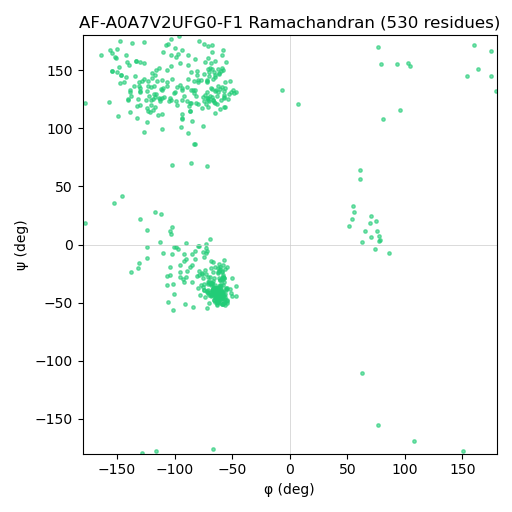CA . PRO A 1 206 ? 23.630 -8.617 5.359 1.00 73.69 206 PRO A CA 1
ATOM 1654 C C . PRO A 1 206 ? 22.252 -7.999 5.088 1.00 73.69 206 PRO A C 1
ATOM 1656 O O . PRO A 1 206 ? 21.641 -8.280 4.063 1.00 73.69 206 PRO A O 1
ATOM 1659 N N . GLU A 1 207 ? 21.794 -7.149 6.010 1.00 73.75 207 GLU A N 1
ATOM 1660 C CA . GLU A 1 207 ? 20.479 -6.501 5.998 1.00 73.75 207 GLU A CA 1
ATOM 1661 C C . GLU A 1 207 ? 20.411 -5.252 5.112 1.00 73.75 207 GLU A C 1
ATOM 1663 O O . GLU A 1 207 ? 19.318 -4.749 4.889 1.00 73.75 207 GLU A O 1
ATOM 1668 N N . VAL A 1 208 ? 21.552 -4.724 4.653 1.00 81.88 208 VAL A N 1
ATOM 1669 C CA . VAL A 1 208 ? 21.608 -3.486 3.866 1.00 81.88 208 VAL A CA 1
ATOM 1670 C C . VAL A 1 208 ? 22.010 -3.839 2.445 1.00 81.88 208 VAL A C 1
ATOM 1672 O O . VAL A 1 208 ? 23.190 -4.046 2.154 1.00 81.88 208 VAL A O 1
ATOM 1675 N N . ASP A 1 209 ? 21.022 -3.918 1.565 1.00 78.06 209 ASP A N 1
ATOM 1676 C CA . ASP A 1 209 ? 21.246 -4.152 0.145 1.00 78.06 209 ASP A CA 1
ATOM 1677 C C . ASP A 1 209 ? 21.372 -2.821 -0.600 1.00 78.06 209 ASP A C 1
ATOM 1679 O O . ASP A 1 209 ? 20.539 -1.929 -0.448 1.00 78.06 209 ASP A O 1
ATOM 1683 N N . ILE A 1 210 ? 22.453 -2.675 -1.361 1.00 86.81 210 ILE A N 1
ATOM 1684 C CA . ILE A 1 210 ? 22.712 -1.515 -2.219 1.00 86.81 210 ILE A CA 1
ATOM 1685 C C . ILE A 1 210 ? 23.086 -1.954 -3.635 1.00 86.81 210 ILE A C 1
ATOM 1687 O O . ILE A 1 210 ? 23.742 -1.209 -4.362 1.00 86.81 210 ILE A O 1
ATOM 1691 N N . SER A 1 211 ? 22.705 -3.175 -4.019 1.00 80.94 211 SER A N 1
ATOM 1692 C CA . SER A 1 211 ? 22.886 -3.685 -5.377 1.00 80.94 211 SER A CA 1
ATOM 1693 C C . SER A 1 211 ? 22.211 -2.771 -6.397 1.00 80.94 211 SER A C 1
ATOM 1695 O O . SER A 1 211 ? 22.733 -2.595 -7.499 1.00 80.94 211 SER A O 1
ATOM 1697 N N . THR A 1 212 ? 21.103 -2.131 -6.023 1.00 74.00 212 THR A N 1
ATOM 1698 C CA . THR A 1 212 ? 20.311 -1.259 -6.890 1.00 74.00 212 THR A CA 1
ATOM 1699 C C . THR A 1 212 ? 20.291 0.190 -6.413 1.00 74.00 212 THR A C 1
ATOM 1701 O O . THR A 1 212 ? 20.363 0.470 -5.215 1.00 74.00 212 THR A O 1
ATOM 1704 N N . ASP A 1 213 ? 20.161 1.132 -7.353 1.00 75.50 213 ASP A N 1
ATOM 1705 C CA . ASP A 1 213 ? 20.032 2.563 -7.034 1.00 75.50 213 ASP A CA 1
ATOM 1706 C C . ASP A 1 213 ? 18.716 2.859 -6.300 1.00 75.50 213 ASP A C 1
ATOM 1708 O O . ASP A 1 213 ? 18.664 3.736 -5.431 1.00 75.50 213 ASP A O 1
ATOM 1712 N N . LEU A 1 214 ? 17.660 2.090 -6.588 1.00 62.84 214 LEU A N 1
ATOM 1713 C CA . LEU A 1 214 ? 16.398 2.167 -5.860 1.00 62.84 214 LEU A CA 1
ATOM 1714 C C . LEU A 1 214 ? 16.607 1.784 -4.394 1.00 62.84 214 LEU A C 1
ATOM 1716 O O . LEU A 1 214 ? 16.236 2.555 -3.507 1.00 62.84 214 LEU A O 1
ATOM 1720 N N . LEU A 1 215 ? 17.240 0.642 -4.121 1.00 69.69 215 LEU A N 1
ATOM 1721 C CA . LEU A 1 215 ? 17.524 0.196 -2.758 1.00 69.69 215 LEU A CA 1
ATOM 1722 C C . LEU A 1 215 ? 18.476 1.169 -2.058 1.00 69.69 215 LEU A C 1
ATOM 1724 O O . LEU A 1 215 ? 18.184 1.598 -0.941 1.00 69.69 215 LEU A O 1
ATOM 1728 N N . LEU A 1 216 ? 19.538 1.614 -2.738 1.00 82.06 216 LEU A N 1
ATOM 1729 C CA . LEU A 1 216 ? 20.518 2.566 -2.215 1.00 82.06 216 LEU A CA 1
ATOM 1730 C C . LEU A 1 216 ? 19.889 3.905 -1.800 1.00 82.06 216 LEU A C 1
ATOM 1732 O O . LEU A 1 216 ? 20.265 4.468 -0.772 1.00 82.06 216 LEU A O 1
ATOM 1736 N N . THR A 1 217 ? 18.931 4.428 -2.565 1.00 74.94 217 THR A N 1
ATOM 1737 C CA . THR A 1 217 ? 18.339 5.750 -2.300 1.00 74.94 217 THR A CA 1
ATOM 1738 C C . THR A 1 217 ? 17.080 5.693 -1.438 1.00 74.94 217 THR A C 1
ATOM 1740 O O . THR A 1 217 ? 16.812 6.629 -0.682 1.00 74.94 217 THR A O 1
ATOM 1743 N N . SER A 1 218 ? 16.296 4.615 -1.490 1.00 64.50 218 SER A N 1
ATOM 1744 C CA . SER A 1 218 ? 15.000 4.544 -0.802 1.00 64.50 218 SER A CA 1
ATOM 1745 C C . SER A 1 218 ? 15.044 3.765 0.517 1.00 64.50 218 SER A C 1
ATOM 1747 O O . SER A 1 218 ? 14.498 4.252 1.513 1.00 64.50 218 SER A O 1
ATOM 1749 N N . VAL A 1 219 ? 15.740 2.622 0.546 1.00 69.62 219 VAL A N 1
ATOM 1750 C CA . VAL A 1 219 ? 15.699 1.620 1.629 1.00 69.62 219 VAL A CA 1
ATOM 1751 C C . VAL A 1 219 ? 16.966 1.652 2.488 1.00 69.62 219 VAL A C 1
ATOM 1753 O O . VAL A 1 219 ? 16.899 1.769 3.719 1.00 69.62 219 VAL A O 1
ATOM 1756 N N . ALA A 1 220 ? 18.129 1.632 1.842 1.00 80.50 220 ALA A N 1
ATOM 1757 C CA . ALA A 1 220 ? 19.433 1.547 2.478 1.00 80.50 220 ALA A CA 1
ATOM 1758 C C . ALA A 1 220 ? 19.708 2.643 3.522 1.00 80.50 220 ALA A C 1
ATOM 1760 O O . ALA A 1 220 ? 20.240 2.291 4.573 1.00 80.50 220 ALA A O 1
ATOM 1761 N N . PRO A 1 221 ? 19.314 3.928 3.361 1.00 85.06 221 PRO A N 1
ATOM 1762 C CA . PRO A 1 221 ? 19.625 4.953 4.360 1.00 85.06 221 PRO A CA 1
ATOM 1763 C C . PRO A 1 221 ? 19.049 4.628 5.746 1.00 85.06 221 PRO A C 1
ATOM 1765 O O . PRO A 1 221 ? 19.696 4.855 6.770 1.00 85.06 221 PRO A O 1
ATOM 1768 N N . ALA A 1 222 ? 17.841 4.059 5.778 1.00 69.81 222 ALA A N 1
ATOM 1769 C CA . ALA A 1 222 ? 17.147 3.685 7.004 1.00 69.81 222 ALA A CA 1
ATOM 1770 C C . ALA A 1 222 ? 17.758 2.418 7.634 1.00 69.81 222 ALA A C 1
ATOM 1772 O O . ALA A 1 222 ? 17.908 2.330 8.857 1.00 69.81 222 ALA A O 1
ATOM 1773 N N . GLN A 1 223 ? 18.152 1.439 6.818 1.00 78.56 223 GLN A N 1
ATOM 1774 C CA . GLN A 1 223 ? 18.801 0.214 7.296 1.00 78.56 223 GLN A CA 1
ATOM 1775 C C . GLN A 1 223 ? 20.241 0.480 7.776 1.00 78.56 223 GLN A C 1
ATOM 1777 O O . GLN A 1 223 ? 20.641 -0.003 8.836 1.00 78.56 223 GLN A O 1
ATOM 1782 N N . MET A 1 224 ? 20.995 1.329 7.068 1.00 85.06 224 MET A N 1
ATOM 1783 C CA . MET A 1 224 ? 22.308 1.826 7.489 1.00 85.06 224 MET A CA 1
ATOM 1784 C C . MET A 1 224 ? 22.223 2.528 8.843 1.00 85.06 224 MET A C 1
ATOM 1786 O O . MET A 1 224 ? 23.009 2.226 9.740 1.00 85.06 224 MET A O 1
ATOM 1790 N N . ALA A 1 225 ? 21.254 3.435 9.017 1.00 78.56 225 ALA A N 1
ATOM 1791 C CA . ALA A 1 225 ? 21.032 4.112 10.290 1.00 78.56 225 ALA A CA 1
ATOM 1792 C C . ALA A 1 225 ? 20.758 3.108 11.420 1.00 78.56 225 ALA A C 1
ATOM 1794 O O . ALA A 1 225 ? 21.360 3.205 12.488 1.00 78.56 225 ALA A O 1
ATOM 1795 N N . ARG A 1 226 ? 19.931 2.086 11.165 1.00 74.75 226 ARG A N 1
ATOM 1796 C CA . ARG A 1 226 ? 19.617 1.033 12.145 1.00 74.75 226 ARG A CA 1
ATOM 1797 C C . ARG A 1 226 ? 20.869 0.265 12.558 1.00 74.75 226 ARG A C 1
ATOM 1799 O O . ARG A 1 226 ? 21.121 0.106 13.748 1.00 74.75 226 ARG A O 1
ATOM 1806 N N . HIS A 1 227 ? 21.678 -0.156 11.586 1.00 82.31 227 HIS A N 1
ATOM 1807 C CA . HIS A 1 227 ? 22.949 -0.826 11.851 1.00 82.31 227 HIS A CA 1
ATOM 1808 C C . HIS A 1 227 ? 23.886 0.056 12.688 1.00 82.31 227 HIS A C 1
ATOM 1810 O O . HIS A 1 227 ? 24.486 -0.406 13.658 1.00 82.31 227 HIS A O 1
ATOM 1816 N N . LEU A 1 228 ? 24.004 1.337 12.336 1.00 82.50 228 LEU A N 1
ATOM 1817 C CA . LEU A 1 228 ? 24.921 2.268 12.987 1.00 82.50 228 LEU A CA 1
ATOM 1818 C C . LEU A 1 228 ? 24.577 2.564 14.450 1.00 82.50 228 LEU A C 1
ATOM 1820 O O . LEU A 1 228 ? 25.506 2.812 15.217 1.00 82.50 228 LEU A O 1
ATOM 1824 N N . LEU A 1 229 ? 23.304 2.491 14.849 1.00 71.81 229 LEU A N 1
ATOM 1825 C CA . LEU A 1 229 ? 22.895 2.632 16.254 1.00 71.81 229 LEU A CA 1
ATOM 1826 C C . LEU A 1 229 ? 23.477 1.526 17.156 1.00 71.81 229 LEU A C 1
ATOM 1828 O O . LEU A 1 229 ? 23.673 1.757 18.345 1.00 71.81 229 LEU A O 1
ATOM 1832 N N . GLY A 1 230 ? 23.810 0.355 16.596 1.00 67.25 230 GLY A N 1
ATOM 1833 C CA . GLY A 1 230 ? 24.443 -0.765 17.308 1.00 67.25 230 GLY A CA 1
ATOM 1834 C C . GLY A 1 230 ? 25.882 -1.081 16.875 1.00 67.25 230 GLY A C 1
ATOM 1835 O O . GLY A 1 230 ? 26.484 -2.038 17.366 1.00 67.25 230 GLY A O 1
ATOM 1836 N N . CYS A 1 231 ? 26.454 -0.318 15.938 1.00 79.19 231 CYS A N 1
ATOM 1837 C CA . CYS A 1 231 ? 27.744 -0.629 15.323 1.00 79.19 231 CYS A CA 1
ATOM 1838 C C . CYS A 1 231 ? 28.927 -0.171 16.195 1.00 79.19 231 CYS A C 1
ATOM 1840 O O . CYS A 1 231 ? 29.508 0.896 15.977 1.00 79.19 231 CYS A O 1
ATOM 1842 N N . ASN A 1 232 ? 29.350 -1.026 17.129 1.00 59.16 232 ASN A N 1
ATOM 1843 C CA . ASN A 1 232 ? 30.605 -0.865 17.867 1.00 59.16 232 ASN A CA 1
ATOM 1844 C C . ASN A 1 232 ? 31.764 -1.507 17.084 1.00 59.16 232 ASN A C 1
ATOM 1846 O O . ASN A 1 232 ? 31.789 -2.715 16.856 1.00 59.16 232 ASN A O 1
ATOM 1850 N N . GLY A 1 233 ? 32.716 -0.690 16.625 1.00 54.34 233 GLY A N 1
ATOM 1851 C CA . GLY A 1 233 ? 33.815 -1.084 15.735 1.00 54.34 233 GLY A CA 1
ATOM 1852 C C . GLY A 1 233 ? 34.904 -1.950 16.381 1.00 54.34 233 GLY A C 1
ATOM 1853 O O . GLY A 1 233 ? 36.043 -1.506 16.488 1.00 54.34 233 GLY A O 1
ATOM 1854 N N . HIS A 1 234 ? 34.589 -3.192 16.760 1.00 33.34 234 HIS A N 1
ATOM 1855 C CA . HIS A 1 234 ? 35.587 -4.192 17.158 1.00 33.34 234 HIS A CA 1
ATOM 1856 C C . HIS A 1 234 ? 35.784 -5.283 16.089 1.00 33.34 234 HIS A C 1
ATOM 1858 O O . HIS A 1 234 ? 34.810 -5.756 15.490 1.00 33.34 234 HIS A O 1
ATOM 1864 N N . PRO A 1 235 ? 37.033 -5.721 15.835 1.00 37.06 235 PRO A N 1
ATOM 1865 C CA . PRO A 1 235 ? 37.310 -6.821 14.923 1.00 37.06 235 PRO A CA 1
ATOM 1866 C C . PRO A 1 235 ? 36.871 -8.140 15.574 1.00 37.06 235 PRO A C 1
ATOM 1868 O O . PRO A 1 235 ? 37.182 -8.411 16.729 1.00 37.06 235 PRO A O 1
ATOM 1871 N N . ALA A 1 236 ? 36.128 -8.967 14.842 1.00 31.61 236 ALA A N 1
ATOM 1872 C CA . ALA A 1 236 ? 35.907 -10.357 15.205 1.00 31.61 236 ALA A CA 1
ATOM 1873 C C . ALA A 1 236 ? 37.188 -11.117 14.83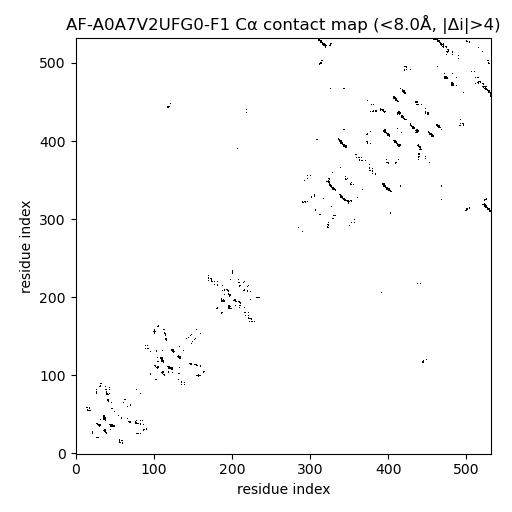6 1.00 31.61 236 ALA A C 1
ATOM 1875 O O . ALA A 1 236 ? 37.801 -10.787 13.814 1.00 31.61 236 ALA A O 1
ATOM 1876 N N . PRO A 1 237 ? 37.619 -12.086 15.655 1.00 30.11 237 PRO A N 1
ATOM 1877 C CA . PRO A 1 237 ? 38.861 -12.802 15.422 1.00 30.11 237 PRO A CA 1
ATOM 1878 C C . PRO A 1 237 ? 38.787 -13.565 14.098 1.00 30.11 237 PRO A C 1
ATOM 1880 O O . PRO A 1 237 ? 37.769 -14.178 13.771 1.00 30.11 237 PRO A O 1
ATOM 1883 N N . ALA A 1 238 ? 39.879 -13.492 13.337 1.00 32.28 238 ALA A N 1
ATOM 1884 C CA . ALA A 1 238 ? 40.060 -14.229 12.099 1.00 32.28 238 ALA A CA 1
ATOM 1885 C C . ALA A 1 238 ? 39.813 -15.725 12.340 1.00 32.28 238 ALA A C 1
ATOM 1887 O O . ALA A 1 238 ? 40.430 -16.333 13.216 1.00 32.28 238 ALA A O 1
ATOM 1888 N N . GLN A 1 239 ? 38.912 -16.320 11.558 1.00 29.73 239 GLN A N 1
ATOM 1889 C CA . GLN A 1 239 ? 38.813 -17.773 11.480 1.00 29.73 239 GLN A CA 1
ATOM 1890 C C . GLN A 1 239 ? 40.140 -18.315 10.919 1.00 29.73 239 GLN A C 1
ATOM 1892 O O . GLN A 1 239 ? 40.609 -17.795 9.901 1.00 29.73 239 GLN A O 1
ATOM 1897 N N . PRO A 1 240 ? 40.771 -19.329 11.541 1.00 30.53 240 PRO A N 1
ATOM 1898 C CA . PRO A 1 240 ? 42.005 -19.890 11.014 1.00 30.53 240 PRO A CA 1
ATOM 1899 C C . PRO A 1 240 ? 41.727 -20.595 9.688 1.00 30.53 240 PRO A C 1
ATOM 1901 O O . PRO A 1 240 ? 40.902 -21.509 9.613 1.00 30.53 240 PRO A O 1
ATOM 1904 N N . GLN A 1 241 ? 42.451 -20.179 8.653 1.00 31.14 241 GLN A N 1
ATOM 1905 C CA . GLN A 1 241 ? 42.568 -20.908 7.398 1.00 31.14 241 GLN A CA 1
ATOM 1906 C C . GLN A 1 241 ? 43.110 -22.312 7.698 1.00 31.14 241 GLN A C 1
ATOM 1908 O O . GLN A 1 241 ? 44.215 -22.458 8.218 1.00 31.14 241 GLN A O 1
ATOM 1913 N N . ARG A 1 242 ? 42.335 -23.355 7.384 1.00 28.78 242 ARG A N 1
ATOM 1914 C CA . ARG A 1 242 ? 42.851 -24.727 7.358 1.00 28.78 242 ARG A CA 1
ATOM 1915 C C . ARG A 1 242 ? 43.682 -24.898 6.089 1.00 28.78 242 ARG A C 1
ATOM 1917 O O . ARG A 1 242 ? 43.129 -25.051 5.003 1.00 28.78 242 ARG A O 1
ATOM 1924 N N . SER A 1 243 ? 45.001 -24.845 6.241 1.00 29.33 243 SER A N 1
ATOM 1925 C CA . SER A 1 243 ? 45.961 -25.324 5.252 1.00 29.33 243 SER A CA 1
ATOM 1926 C C . SER A 1 243 ? 45.998 -26.855 5.243 1.00 29.33 243 SER A C 1
ATOM 1928 O O . SER A 1 243 ? 45.785 -27.516 6.260 1.00 29.33 243 SER A O 1
ATOM 1930 N N . ALA A 1 244 ? 46.234 -27.411 4.059 1.00 30.08 244 ALA A N 1
ATOM 1931 C CA . ALA A 1 244 ? 46.331 -28.838 3.805 1.00 30.08 244 ALA A CA 1
ATOM 1932 C C . ALA A 1 244 ? 47.720 -29.422 4.138 1.00 30.08 244 ALA A C 1
ATOM 1934 O O . ALA A 1 244 ? 48.722 -28.710 4.071 1.00 30.08 244 ALA A O 1
ATOM 1935 N N . ALA A 1 245 ? 47.709 -30.754 4.325 1.00 25.69 245 ALA A N 1
ATOM 1936 C CA . ALA A 1 245 ? 48.791 -31.758 4.264 1.00 25.69 245 ALA A CA 1
ATOM 1937 C C . ALA A 1 245 ? 49.530 -32.124 5.576 1.00 25.69 245 ALA A C 1
ATOM 1939 O O . ALA A 1 245 ? 49.637 -31.275 6.459 1.00 25.69 245 ALA A O 1
ATOM 1940 N N . PRO A 1 246 ? 50.144 -33.332 5.686 1.00 32.31 246 PRO A N 1
ATOM 1941 C CA . PRO A 1 246 ? 49.937 -34.605 4.968 1.00 32.31 246 PRO A CA 1
ATOM 1942 C C . PRO A 1 246 ? 49.700 -35.815 5.912 1.00 32.31 246 PRO A C 1
ATOM 1944 O O . PRO A 1 246 ? 49.770 -35.715 7.133 1.00 32.31 246 PRO A O 1
ATOM 1947 N N . ALA A 1 247 ? 49.391 -36.969 5.312 1.00 37.50 247 ALA A N 1
ATOM 1948 C CA . ALA A 1 247 ? 49.176 -38.257 5.968 1.00 37.50 247 ALA A CA 1
ATOM 1949 C C . ALA A 1 247 ? 50.475 -38.893 6.493 1.00 37.50 247 ALA A C 1
ATOM 1951 O O . ALA A 1 247 ? 51.475 -38.899 5.782 1.00 37.50 247 ALA A O 1
ATOM 1952 N N . GLU A 1 248 ? 50.412 -39.528 7.667 1.00 28.12 248 GLU A N 1
ATOM 1953 C CA . GLU A 1 248 ? 51.392 -40.517 8.126 1.00 28.12 248 GLU A CA 1
ATOM 1954 C C . GLU A 1 248 ? 50.729 -41.577 9.025 1.00 28.12 248 GLU A C 1
ATOM 1956 O O . GLU A 1 248 ? 49.664 -41.378 9.606 1.00 28.12 248 GLU A O 1
ATOM 1961 N N . SER A 1 249 ? 51.343 -42.752 9.020 1.00 28.17 249 SER A N 1
ATOM 1962 C CA . SER A 1 249 ? 50.760 -44.091 9.140 1.00 28.17 249 SER A CA 1
ATOM 1963 C C . SER A 1 249 ? 50.998 -44.817 10.475 1.00 28.17 249 SER A C 1
ATOM 1965 O O . SER A 1 249 ? 51.907 -44.459 11.215 1.00 28.17 249 SER A O 1
ATOM 1967 N N . ALA A 1 250 ? 50.302 -45.964 10.610 1.00 26.61 250 ALA A N 1
ATOM 1968 C CA . ALA A 1 250 ? 50.606 -47.187 11.393 1.00 26.61 250 ALA A CA 1
ATOM 1969 C C . ALA A 1 250 ? 49.838 -47.380 12.726 1.00 26.61 250 ALA A C 1
ATOM 1971 O O . ALA A 1 250 ? 49.452 -46.387 13.337 1.00 26.61 250 ALA A O 1
ATOM 1972 N N . PRO A 1 251 ? 49.672 -48.622 13.259 1.00 32.06 251 PRO A N 1
ATOM 1973 C CA . PRO A 1 251 ? 49.860 -49.977 12.697 1.00 32.06 251 PRO A CA 1
ATOM 1974 C C . PRO A 1 251 ? 48.620 -50.916 12.886 1.00 32.06 251 PRO A C 1
ATOM 1976 O O . PRO A 1 251 ? 47.598 -50.485 13.420 1.00 32.06 251 PRO A O 1
ATOM 1979 N N . PRO A 1 252 ? 48.668 -52.195 12.433 1.00 33.16 252 PRO A N 1
ATOM 1980 C CA . PRO A 1 252 ? 47.480 -53.031 12.212 1.00 33.16 252 PRO A CA 1
ATOM 1981 C C . PRO A 1 252 ? 47.271 -54.221 13.185 1.00 33.16 252 PRO A C 1
ATOM 1983 O O . PRO A 1 252 ? 48.217 -54.715 13.790 1.00 33.16 252 PRO A O 1
ATOM 1986 N N . GLN A 1 253 ? 46.036 -54.762 13.128 1.00 31.66 253 GLN A N 1
ATOM 1987 C CA . GLN A 1 253 ? 45.617 -56.179 13.301 1.00 31.66 253 GLN A CA 1
ATOM 1988 C C . GLN A 1 253 ? 45.499 -56.774 14.735 1.00 31.66 253 GLN A C 1
ATOM 1990 O O . GLN A 1 253 ? 46.135 -56.251 15.642 1.00 31.66 253 GLN A O 1
ATOM 1995 N N . PRO A 1 254 ? 44.676 -57.837 14.981 1.00 32.22 254 PRO A N 1
ATOM 1996 C CA . PRO A 1 254 ? 44.410 -58.968 14.075 1.00 32.22 254 PRO A CA 1
ATOM 1997 C C . PRO A 1 254 ? 42.958 -59.470 13.933 1.00 32.22 254 PRO A C 1
ATOM 1999 O O . PRO A 1 254 ? 42.021 -59.040 14.598 1.00 32.22 254 PRO A O 1
ATOM 2002 N N . ALA A 1 255 ? 42.825 -60.401 12.986 1.00 27.80 255 ALA A N 1
ATOM 2003 C CA . ALA A 1 255 ? 41.609 -61.025 12.484 1.00 27.80 255 ALA A CA 1
ATOM 2004 C C . ALA A 1 255 ? 41.372 -62.456 13.021 1.00 27.80 255 ALA A C 1
ATOM 2006 O O . ALA A 1 255 ? 42.269 -63.056 13.612 1.00 27.80 255 ALA A O 1
ATOM 2007 N N . THR A 1 256 ? 40.212 -63.006 12.614 1.00 29.16 256 THR A N 1
ATOM 2008 C CA . THR A 1 256 ? 39.802 -64.429 12.423 1.00 29.16 256 THR A CA 1
ATOM 2009 C C . THR A 1 256 ? 38.881 -65.071 13.481 1.00 29.16 256 THR A C 1
ATOM 2011 O O . THR A 1 256 ? 38.966 -64.704 14.648 1.00 29.16 256 THR A O 1
ATOM 2014 N N . PRO A 1 257 ? 38.070 -66.109 13.134 1.00 39.34 257 PRO A N 1
ATOM 2015 C CA . PRO A 1 257 ? 37.438 -66.433 11.831 1.00 39.34 257 PRO A CA 1
ATOM 2016 C C . PRO A 1 257 ? 35.993 -67.015 11.892 1.00 39.34 257 PRO A C 1
ATOM 2018 O O . PRO A 1 257 ? 35.593 -67.638 12.866 1.00 39.34 257 PRO A O 1
ATOM 2021 N N . GLY A 1 258 ? 35.300 -66.972 10.741 1.00 27.94 258 GLY A N 1
ATOM 2022 C CA . GLY A 1 258 ? 34.665 -68.158 10.128 1.00 27.94 258 GLY A CA 1
ATOM 2023 C C . GLY A 1 258 ? 33.177 -68.459 10.386 1.00 27.94 258 GLY A C 1
ATOM 2024 O O . GLY A 1 258 ? 32.807 -68.854 11.481 1.00 27.94 258 GLY A O 1
ATOM 2025 N N . ALA A 1 259 ? 32.353 -68.417 9.325 1.00 27.58 259 ALA A N 1
ATOM 2026 C CA . ALA A 1 259 ? 31.609 -69.575 8.782 1.00 27.58 259 ALA A CA 1
ATOM 2027 C C . ALA A 1 259 ? 30.652 -69.165 7.636 1.00 27.58 259 ALA A C 1
ATOM 2029 O O . ALA A 1 259 ? 30.090 -68.075 7.622 1.00 27.58 259 ALA A O 1
ATOM 2030 N N . ALA A 1 260 ? 30.521 -70.063 6.658 1.00 30.69 260 ALA A N 1
ATOM 2031 C CA . ALA A 1 260 ? 29.926 -69.901 5.327 1.00 30.69 260 ALA A CA 1
ATOM 2032 C C . ALA A 1 260 ? 28.432 -70.367 5.263 1.00 30.69 260 ALA A C 1
ATOM 2034 O O . ALA A 1 260 ? 27.894 -70.797 6.281 1.00 30.69 260 ALA A O 1
ATOM 2035 N N . PRO A 1 261 ? 27.740 -70.277 4.099 1.00 46.97 261 PRO A N 1
ATOM 2036 C CA . PRO A 1 261 ? 26.285 -70.067 3.979 1.00 46.97 261 PRO A CA 1
ATOM 2037 C C . PRO A 1 261 ? 25.463 -71.339 3.695 1.00 46.97 261 PRO A C 1
ATOM 2039 O O . PRO A 1 261 ? 26.039 -72.337 3.265 1.00 46.97 261 PRO A O 1
ATOM 2042 N N . ARG A 1 262 ? 24.115 -71.255 3.802 1.00 27.28 262 ARG A N 1
ATOM 2043 C CA . ARG A 1 262 ? 23.094 -71.741 2.822 1.00 27.28 262 ARG A CA 1
ATOM 2044 C C . ARG A 1 262 ? 21.627 -71.588 3.329 1.00 27.28 262 ARG A C 1
ATOM 2046 O O . ARG A 1 262 ? 21.447 -71.237 4.488 1.00 27.28 262 ARG A O 1
ATOM 2053 N N . PRO A 1 263 ? 20.600 -71.733 2.452 1.00 45.38 263 PRO A N 1
ATOM 2054 C CA . PRO A 1 263 ? 19.351 -70.955 2.468 1.00 45.38 263 PRO A CA 1
ATOM 2055 C C . PRO A 1 263 ? 18.132 -71.740 2.987 1.00 45.38 263 PRO A C 1
ATOM 2057 O O . PRO A 1 263 ? 18.207 -72.959 3.104 1.00 45.38 263 PRO A O 1
ATOM 2060 N N . SER A 1 264 ? 16.992 -71.055 3.182 1.00 26.19 264 SER A N 1
ATOM 2061 C CA . SER A 1 264 ? 15.641 -71.463 2.722 1.00 26.19 264 SER A CA 1
ATOM 2062 C C . SER A 1 264 ? 14.503 -70.883 3.583 1.00 26.19 264 SER A C 1
ATOM 2064 O O . SER A 1 264 ? 14.598 -70.841 4.803 1.00 26.19 264 SER A O 1
ATOM 2066 N N . ALA A 1 265 ? 13.404 -70.576 2.886 1.00 26.94 265 ALA A N 1
ATOM 2067 C CA . ALA A 1 265 ? 12.001 -70.604 3.310 1.00 26.94 265 ALA A CA 1
ATOM 2068 C C . ALA A 1 265 ? 11.404 -69.441 4.131 1.00 26.94 265 ALA A C 1
ATOM 2070 O O . ALA A 1 265 ? 11.597 -69.285 5.330 1.00 26.94 265 ALA A O 1
ATOM 2071 N N . ALA A 1 266 ? 10.565 -68.699 3.403 1.00 28.64 266 ALA A N 1
ATOM 2072 C CA . ALA A 1 266 ? 9.256 -68.163 3.767 1.00 28.64 266 ALA A CA 1
ATOM 2073 C C . ALA A 1 266 ? 8.645 -68.587 5.118 1.00 28.64 266 ALA A C 1
ATOM 2075 O O . ALA A 1 266 ? 8.477 -69.776 5.369 1.00 28.64 266 ALA A O 1
ATOM 2076 N N . ALA A 1 267 ? 8.143 -67.602 5.872 1.00 27.53 267 ALA A N 1
ATOM 2077 C CA . ALA A 1 267 ? 6.744 -67.527 6.314 1.00 27.53 267 ALA A CA 1
ATOM 2078 C C . ALA A 1 267 ? 6.492 -66.237 7.123 1.00 27.53 267 ALA A C 1
ATOM 2080 O O . ALA A 1 267 ? 7.138 -65.967 8.127 1.00 27.53 267 ALA A O 1
ATOM 2081 N N . THR A 1 268 ? 5.539 -65.449 6.627 1.00 30.08 268 THR A N 1
ATOM 2082 C CA . THR A 1 268 ? 4.518 -64.670 7.352 1.00 30.08 268 THR A CA 1
ATOM 2083 C C . THR A 1 268 ? 4.580 -64.594 8.887 1.00 30.08 268 THR A C 1
ATOM 2085 O O . THR A 1 268 ? 4.349 -65.600 9.550 1.00 30.08 268 THR A O 1
ATOM 2088 N N . ALA A 1 269 ? 4.686 -63.374 9.428 1.00 28.14 269 ALA A N 1
ATOM 2089 C CA . ALA A 1 269 ? 3.773 -62.802 10.437 1.00 28.14 269 ALA A CA 1
ATOM 2090 C C . ALA A 1 269 ? 4.247 -61.388 10.831 1.00 28.14 269 ALA A C 1
ATOM 2092 O O . ALA A 1 269 ? 5.428 -61.168 11.086 1.00 28.14 269 ALA A O 1
ATOM 2093 N N . ALA A 1 270 ? 3.324 -60.427 10.854 1.00 37.69 270 ALA A N 1
ATOM 2094 C CA . ALA A 1 270 ? 3.569 -59.052 11.285 1.00 37.69 270 ALA A CA 1
ATOM 2095 C C . ALA A 1 270 ? 3.779 -58.948 12.809 1.00 37.69 270 ALA A C 1
ATOM 2097 O O . ALA A 1 270 ? 3.152 -59.703 13.555 1.00 37.69 270 ALA A O 1
ATOM 2098 N N . PRO A 1 271 ? 4.556 -57.952 13.270 1.00 32.97 271 PRO A N 1
ATOM 2099 C CA . PRO A 1 271 ? 4.246 -57.280 14.526 1.00 32.97 271 PRO A CA 1
ATOM 2100 C C . PRO A 1 271 ? 4.231 -55.745 14.406 1.00 32.97 271 PRO A C 1
ATOM 2102 O O . PRO A 1 271 ? 4.803 -55.139 13.502 1.00 32.97 271 PRO A O 1
ATOM 2105 N N . GLU A 1 272 ? 3.503 -55.160 15.347 1.00 30.22 272 GLU A N 1
ATOM 2106 C CA . GLU A 1 272 ? 3.082 -53.768 15.510 1.00 30.22 272 GLU A CA 1
ATOM 2107 C C . GLU A 1 272 ? 4.215 -52.715 15.521 1.00 30.22 272 GLU A C 1
ATOM 2109 O O . GLU A 1 272 ? 5.364 -53.032 15.844 1.00 30.22 272 GLU A O 1
ATOM 2114 N N . PRO A 1 273 ? 3.917 -51.437 15.199 1.00 34.69 273 PRO A N 1
ATOM 2115 C CA . PRO A 1 273 ? 4.936 -50.399 15.097 1.00 34.69 273 PRO A CA 1
ATOM 2116 C C . PRO A 1 273 ? 5.409 -49.924 16.479 1.00 34.69 273 PRO A C 1
ATOM 2118 O O . PRO A 1 273 ? 4.655 -49.334 17.253 1.00 34.69 273 PRO A O 1
ATOM 2121 N N . GLY A 1 274 ? 6.698 -50.132 16.755 1.00 35.22 274 GLY A N 1
ATOM 2122 C CA . GLY A 1 274 ? 7.425 -49.460 17.834 1.00 35.22 274 GLY A CA 1
ATOM 2123 C C . GLY A 1 274 ? 7.601 -47.951 17.578 1.00 35.22 274 GLY A C 1
ATOM 2124 O O . GLY A 1 274 ? 7.395 -47.478 16.456 1.00 35.22 274 GLY A O 1
ATOM 2125 N N . PRO A 1 275 ? 7.975 -47.170 18.610 1.00 35.41 275 PRO A N 1
ATOM 2126 C CA . PRO A 1 275 ? 7.933 -45.712 18.575 1.00 35.41 275 PRO A CA 1
ATOM 2127 C C . PRO A 1 275 ? 8.918 -45.164 17.538 1.00 35.41 275 PRO A C 1
ATOM 2129 O O . PRO A 1 275 ? 10.120 -45.423 17.598 1.00 35.41 275 PRO A O 1
ATOM 2132 N N . GLN A 1 276 ? 8.390 -44.404 16.577 1.00 34.91 276 GLN A N 1
ATOM 2133 C CA . GLN A 1 276 ? 9.162 -43.781 15.507 1.00 34.91 276 GLN A CA 1
ATOM 2134 C C . GLN A 1 276 ? 10.226 -42.841 16.088 1.00 34.91 276 GLN A C 1
ATOM 2136 O O . GLN A 1 276 ? 9.933 -41.915 16.848 1.00 34.91 276 GLN A O 1
ATOM 2141 N N . ALA A 1 277 ? 11.477 -43.096 15.707 1.00 33.72 277 ALA A N 1
ATOM 2142 C CA . ALA A 1 277 ? 12.607 -42.223 15.966 1.00 33.72 277 ALA A CA 1
ATOM 2143 C C . ALA A 1 277 ? 12.363 -40.834 15.348 1.00 33.72 277 ALA A C 1
ATOM 2145 O O . ALA A 1 277 ? 11.915 -40.716 14.208 1.00 33.72 277 ALA A O 1
ATOM 2146 N N . ARG A 1 278 ? 12.674 -39.777 16.109 1.00 33.16 278 ARG A N 1
ATOM 2147 C CA . ARG A 1 278 ? 12.653 -38.386 15.630 1.00 33.16 278 ARG A CA 1
ATOM 2148 C C . ARG A 1 278 ? 13.565 -38.233 14.401 1.00 33.16 278 ARG A C 1
ATOM 2150 O O . ARG A 1 278 ? 14.711 -38.683 14.476 1.00 33.16 278 ARG A O 1
ATOM 2157 N N . PRO A 1 279 ? 13.133 -37.556 13.321 1.00 35.59 279 PRO A N 1
ATOM 2158 C CA . PRO A 1 279 ? 14.029 -37.217 12.223 1.00 35.59 279 PRO A CA 1
ATOM 2159 C C . PRO A 1 279 ? 15.066 -36.196 12.703 1.00 35.59 279 PRO A C 1
ATOM 2161 O O . PRO A 1 279 ? 14.721 -35.217 13.368 1.00 35.59 279 PRO A O 1
ATOM 2164 N N . GLN A 1 280 ? 16.336 -36.420 12.369 1.00 32.91 280 GLN A N 1
ATOM 2165 C CA . GLN A 1 280 ? 17.384 -35.410 12.521 1.00 32.91 280 GLN A CA 1
ATOM 2166 C C . GLN A 1 280 ? 17.194 -34.299 11.468 1.00 32.91 280 GLN A C 1
ATOM 2168 O O . GLN A 1 280 ? 16.864 -34.616 10.323 1.00 32.91 280 GLN A O 1
ATOM 2173 N N . PRO A 1 281 ? 17.408 -33.013 11.802 1.00 38.12 281 PRO A N 1
ATOM 2174 C CA . PRO A 1 281 ? 17.294 -31.929 10.838 1.00 38.12 281 PRO A CA 1
ATOM 2175 C C . PRO A 1 281 ? 18.624 -31.793 10.086 1.00 38.12 281 PRO A C 1
ATOM 2177 O O . PRO A 1 281 ? 19.617 -31.344 10.654 1.00 38.12 281 PRO A O 1
ATOM 2180 N N . GLY A 1 282 ? 18.667 -32.214 8.822 1.00 38.62 282 GLY A N 1
ATOM 2181 C CA . GLY A 1 282 ? 19.888 -32.088 8.017 1.00 38.62 282 GLY A CA 1
ATOM 2182 C C . GLY A 1 282 ? 19.809 -32.567 6.568 1.00 38.62 282 GLY A C 1
ATOM 2183 O O . GLY A 1 282 ? 20.851 -32.836 5.982 1.00 38.62 282 GLY A O 1
ATOM 2184 N N . GLY A 1 283 ? 18.616 -32.710 5.986 1.00 33.44 283 GLY A N 1
ATOM 2185 C CA . GLY A 1 283 ? 18.463 -33.027 4.563 1.00 33.44 283 GLY A CA 1
ATOM 2186 C C . GLY A 1 283 ? 18.054 -31.786 3.778 1.00 33.44 283 GLY A C 1
ATOM 2187 O O . GLY A 1 283 ? 17.059 -31.154 4.130 1.00 33.44 283 GLY A O 1
ATOM 2188 N N . GLU A 1 284 ? 18.798 -31.448 2.724 1.00 41.56 284 GLU A N 1
ATOM 2189 C CA . GLU A 1 284 ? 18.341 -30.506 1.697 1.00 41.56 284 GLU A CA 1
ATOM 2190 C C . GLU A 1 284 ? 16.954 -30.933 1.182 1.00 41.56 284 GLU A C 1
ATOM 2192 O O . GLU A 1 284 ? 16.697 -32.136 1.036 1.00 41.56 284 GLU A O 1
ATOM 2197 N N . PRO A 1 285 ? 16.030 -29.992 0.920 1.00 43.59 285 PRO A N 1
ATOM 2198 C CA . PRO A 1 285 ? 14.716 -30.344 0.408 1.00 43.59 285 PRO A CA 1
ATOM 2199 C C . PRO A 1 285 ? 14.875 -31.049 -0.945 1.00 43.59 285 PRO A C 1
ATOM 2201 O O . PRO A 1 285 ? 15.353 -30.470 -1.915 1.00 43.59 285 PRO A O 1
ATOM 2204 N N . SER A 1 286 ? 14.463 -32.318 -1.006 1.00 45.88 286 SER A N 1
ATOM 2205 C CA . SER A 1 286 ? 14.414 -33.125 -2.231 1.00 45.88 286 SER A CA 1
ATOM 2206 C C . SER A 1 286 ? 13.768 -32.333 -3.378 1.00 45.88 286 SER A C 1
ATOM 2208 O O . SER A 1 286 ? 12.678 -31.796 -3.172 1.00 45.88 286 SER A O 1
ATOM 2210 N N . GLY A 1 287 ? 14.376 -32.297 -4.572 1.00 51.56 287 GLY A N 1
ATOM 2211 C CA . GLY A 1 287 ? 13.924 -31.488 -5.725 1.00 51.56 287 GLY A CA 1
ATOM 2212 C C . GLY A 1 287 ? 12.434 -31.621 -6.087 1.00 51.56 287 GLY A C 1
ATOM 2213 O O . GLY A 1 287 ? 11.802 -30.642 -6.473 1.00 51.56 287 GLY A O 1
ATOM 2214 N N . LEU A 1 288 ? 11.833 -32.782 -5.800 1.00 49.12 288 LEU A N 1
ATOM 2215 C CA . LEU A 1 288 ? 10.397 -33.053 -5.947 1.00 49.12 288 LEU A CA 1
ATOM 2216 C C . LEU A 1 288 ? 9.484 -32.105 -5.134 1.00 49.12 288 LEU A C 1
ATOM 2218 O O . LEU A 1 288 ? 8.312 -31.919 -5.464 1.00 49.12 288 LEU A O 1
ATOM 2222 N N . ASN A 1 289 ? 9.989 -31.540 -4.033 1.00 64.25 289 ASN A N 1
ATOM 2223 C CA . ASN A 1 289 ? 9.226 -30.677 -3.130 1.00 64.25 289 ASN A CA 1
ATOM 2224 C C . ASN A 1 289 ? 9.211 -29.217 -3.618 1.00 64.25 289 ASN A C 1
ATOM 2226 O O . ASN A 1 289 ? 8.206 -28.527 -3.452 1.00 64.25 289 ASN A O 1
ATOM 2230 N N . LEU A 1 290 ? 10.283 -28.763 -4.283 1.00 63.22 290 LEU A N 1
ATOM 2231 C CA . LEU A 1 290 ? 10.333 -27.423 -4.874 1.00 63.22 290 LEU A CA 1
ATOM 2232 C C . LEU A 1 290 ? 9.539 -27.322 -6.182 1.00 63.22 290 LEU A C 1
ATOM 2234 O O . LEU A 1 290 ? 8.901 -26.300 -6.408 1.00 63.22 290 LEU A O 1
ATOM 2238 N N . GLU A 1 291 ? 9.506 -28.367 -7.011 1.00 67.56 291 GLU A N 1
ATOM 2239 C CA . GLU A 1 291 ? 8.676 -28.390 -8.228 1.00 67.56 291 GLU A CA 1
ATOM 2240 C C . GLU A 1 291 ? 7.184 -28.257 -7.891 1.00 67.56 291 GLU A C 1
ATOM 2242 O O . GLU A 1 291 ? 6.458 -27.470 -8.499 1.00 67.56 291 GLU A O 1
ATOM 2247 N N . ARG A 1 292 ? 6.730 -28.957 -6.844 1.00 70.12 292 ARG A N 1
ATOM 2248 C CA . ARG A 1 292 ? 5.365 -28.803 -6.320 1.00 70.12 292 ARG A CA 1
ATOM 2249 C C . ARG A 1 292 ? 5.125 -27.427 -5.711 1.00 70.12 292 ARG A C 1
ATOM 2251 O O . ARG A 1 292 ? 4.061 -26.854 -5.928 1.00 70.12 292 ARG A O 1
ATOM 2258 N N . ALA A 1 293 ? 6.087 -26.888 -4.961 1.00 68.56 293 ALA A N 1
ATOM 2259 C CA . ALA A 1 293 ? 5.979 -25.537 -4.414 1.00 68.56 293 ALA A CA 1
ATOM 2260 C C . ALA A 1 293 ? 5.855 -24.492 -5.534 1.00 68.56 293 ALA A C 1
ATOM 2262 O O . ALA A 1 293 ? 4.973 -23.639 -5.471 1.00 68.56 293 ALA A O 1
ATOM 2263 N N . ARG A 1 294 ? 6.645 -24.622 -6.604 1.00 70.88 294 ARG A N 1
ATOM 2264 C CA . ARG A 1 294 ? 6.545 -23.809 -7.820 1.00 70.88 294 ARG A CA 1
ATOM 2265 C C . ARG A 1 294 ? 5.157 -23.880 -8.435 1.00 70.88 294 ARG A C 1
ATOM 2267 O O . ARG A 1 294 ? 4.574 -22.844 -8.735 1.00 70.88 294 ARG A O 1
ATOM 2274 N N . GLU A 1 295 ? 4.610 -25.078 -8.625 1.00 72.94 295 GLU A N 1
ATOM 2275 C CA . GLU A 1 295 ? 3.255 -25.226 -9.163 1.00 72.94 295 GLU A CA 1
ATOM 2276 C C . GLU A 1 295 ? 2.208 -24.536 -8.286 1.00 72.94 295 GLU A C 1
ATOM 2278 O O . GLU A 1 295 ? 1.292 -23.905 -8.810 1.00 72.94 295 GLU A O 1
ATOM 2283 N N . ILE A 1 296 ? 2.330 -24.649 -6.962 1.00 77.50 296 ILE A N 1
ATOM 2284 C CA . ILE A 1 296 ? 1.413 -24.016 -6.011 1.00 77.50 296 ILE A CA 1
ATOM 2285 C C . ILE A 1 296 ? 1.511 -22.493 -6.111 1.00 77.50 296 ILE A C 1
ATOM 2287 O O . ILE A 1 296 ? 0.486 -21.836 -6.262 1.00 77.50 296 ILE A O 1
ATOM 2291 N N . VAL A 1 297 ? 2.726 -21.945 -6.074 1.00 71.81 297 VAL A N 1
ATOM 2292 C CA . VAL A 1 297 ? 2.999 -20.503 -6.169 1.00 71.81 297 VAL A CA 1
ATOM 2293 C C . VAL A 1 297 ? 2.521 -19.949 -7.507 1.00 71.81 297 VAL A C 1
ATOM 2295 O O . VAL A 1 297 ? 1.825 -18.938 -7.548 1.00 71.81 297 VAL A O 1
ATOM 2298 N N . HIS A 1 298 ? 2.777 -20.661 -8.604 1.00 74.19 298 HIS A N 1
ATOM 2299 C CA . HIS A 1 298 ? 2.315 -20.251 -9.924 1.00 74.19 298 HIS A CA 1
ATOM 2300 C C . HIS A 1 298 ? 0.784 -20.286 -10.041 1.00 74.19 298 HIS A C 1
ATOM 2302 O O . HIS A 1 298 ? 0.197 -19.376 -10.618 1.00 74.19 298 HIS A O 1
ATOM 2308 N N . LYS A 1 299 ? 0.120 -21.270 -9.415 1.00 79.06 299 LYS A N 1
ATOM 2309 C CA . LYS A 1 299 ? -1.349 -21.320 -9.287 1.00 79.06 299 LYS A CA 1
ATOM 2310 C C . LYS A 1 299 ? -1.920 -20.212 -8.399 1.00 79.06 299 LYS A C 1
ATOM 2312 O O . LYS A 1 299 ? -3.133 -20.003 -8.419 1.00 79.06 299 LYS A O 1
ATOM 2317 N N . MET A 1 300 ? -1.096 -19.520 -7.608 1.00 77.75 300 MET A N 1
ATOM 2318 C CA . MET A 1 300 ? -1.553 -18.341 -6.878 1.00 77.75 300 MET A CA 1
ATOM 2319 C C . MET A 1 300 ? -1.700 -17.135 -7.800 1.00 77.75 300 MET A C 1
ATOM 2321 O O . MET A 1 300 ? -2.569 -16.312 -7.536 1.00 77.75 300 MET A O 1
ATOM 2325 N N . LEU A 1 301 ? -0.928 -17.025 -8.882 1.00 81.25 301 LEU A N 1
ATOM 2326 C CA . LEU A 1 301 ? -1.109 -15.944 -9.851 1.00 81.25 301 LEU A CA 1
ATOM 2327 C C . LEU A 1 301 ? -2.430 -16.122 -10.626 1.00 81.25 301 LEU A C 1
ATOM 2329 O O . LEU A 1 301 ? -2.909 -17.250 -10.781 1.00 81.25 301 LEU A O 1
ATOM 2333 N N . PRO A 1 302 ? -3.060 -15.034 -11.104 1.00 78.88 302 PRO A N 1
ATOM 2334 C CA . PRO A 1 302 ? -4.280 -15.130 -11.901 1.00 78.88 302 PRO A CA 1
ATOM 2335 C C . PRO A 1 302 ? -4.091 -16.020 -13.134 1.00 78.88 302 PRO A C 1
ATOM 2337 O O . PRO A 1 302 ? -3.304 -15.701 -14.019 1.00 78.88 302 PRO A O 1
ATOM 2340 N N . ALA A 1 303 ? -4.844 -17.121 -13.213 1.00 71.44 303 ALA A N 1
ATOM 2341 C CA . ALA A 1 303 ? -4.855 -17.981 -14.400 1.00 71.44 303 ALA A CA 1
ATOM 2342 C C . ALA A 1 303 ? -5.556 -17.306 -15.592 1.00 71.44 303 ALA A C 1
ATOM 2344 O O . ALA A 1 303 ? -5.182 -17.517 -16.743 1.00 71.44 303 ALA A O 1
ATOM 2345 N N . GLU A 1 304 ? -6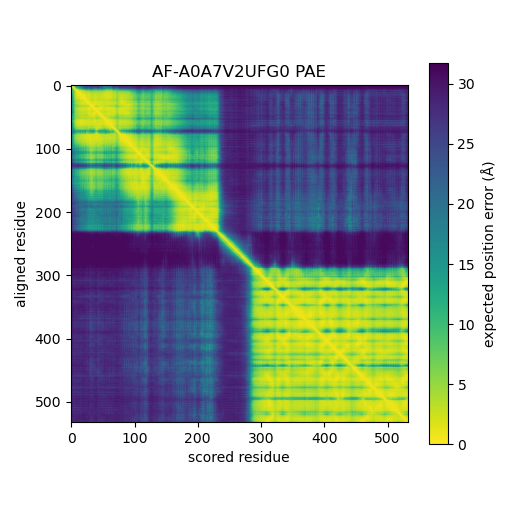.561 -16.476 -15.305 1.00 78.50 304 GLU A N 1
ATOM 2346 C CA . GLU A 1 304 ? -7.289 -15.674 -16.282 1.00 78.50 304 GLU A CA 1
ATOM 2347 C C . GLU A 1 304 ? -7.382 -14.229 -15.794 1.00 78.50 304 GLU A C 1
ATOM 2349 O O . GLU A 1 304 ? -7.609 -13.965 -14.610 1.00 78.50 304 GLU A O 1
ATOM 2354 N N . LEU A 1 305 ? -7.214 -13.289 -16.723 1.00 86.94 305 LEU A N 1
ATOM 2355 C CA . LEU A 1 305 ? -7.362 -11.864 -16.455 1.00 86.94 305 LEU A CA 1
ATOM 2356 C C . LEU A 1 305 ? -8.828 -11.444 -16.652 1.00 86.94 305 LEU A C 1
ATOM 2358 O O . LEU A 1 305 ? -9.473 -11.927 -17.592 1.00 86.94 305 LEU A O 1
ATOM 2362 N N . PRO A 1 306 ? -9.370 -10.535 -15.818 1.00 87.94 306 PRO A N 1
ATOM 2363 C CA . PRO A 1 306 ? -10.707 -9.996 -16.027 1.00 87.94 306 PRO A CA 1
ATOM 2364 C C . PRO A 1 306 ? -10.832 -9.347 -17.409 1.00 87.94 306 PRO A C 1
ATOM 2366 O O . PRO A 1 306 ? -9.996 -8.536 -17.805 1.00 87.94 306 PRO A O 1
ATOM 2369 N N . LYS A 1 307 ? -11.897 -9.682 -18.140 1.00 87.06 307 LYS A N 1
ATOM 2370 C CA . LYS A 1 307 ? -12.236 -9.016 -19.402 1.00 87.06 307 LYS A CA 1
ATOM 2371 C C . LYS A 1 307 ? -13.082 -7.789 -19.094 1.00 87.06 307 LYS A C 1
ATOM 2373 O O . LYS A 1 307 ? -14.144 -7.917 -18.489 1.00 87.06 307 LYS A O 1
ATOM 2378 N N . LEU A 1 308 ? -12.613 -6.624 -19.518 1.00 90.69 308 LEU A N 1
ATOM 2379 C CA . LEU A 1 308 ? -13.276 -5.347 -19.294 1.00 90.69 308 LEU A CA 1
ATOM 2380 C C . LEU A 1 308 ? -13.648 -4.718 -20.633 1.00 90.69 308 LEU A C 1
ATOM 2382 O O . LEU A 1 308 ? -12.813 -4.599 -21.527 1.00 90.69 308 LEU A O 1
ATOM 2386 N N . GLU A 1 309 ? -14.901 -4.298 -20.775 1.00 90.44 309 GLU A N 1
ATOM 2387 C CA . GLU A 1 309 ? -15.337 -3.580 -21.969 1.00 90.44 309 GLU A CA 1
ATOM 2388 C C . GLU A 1 309 ? -14.597 -2.239 -22.089 1.00 90.44 309 GLU A C 1
ATOM 2390 O O . GLU A 1 309 ? -14.481 -1.492 -21.118 1.00 90.44 309 GLU A O 1
ATOM 2395 N N . GLY A 1 310 ? -14.076 -1.939 -23.282 1.00 94.06 310 GLY A N 1
ATOM 2396 C CA . GLY A 1 310 ? -13.313 -0.712 -23.532 1.00 94.06 310 GLY A CA 1
ATOM 2397 C C . GLY A 1 310 ? -11.882 -0.718 -22.982 1.00 94.06 310 GLY A C 1
ATOM 2398 O O . GLY A 1 310 ? -11.245 0.336 -22.977 1.00 94.06 310 GLY A O 1
ATOM 2399 N N . TYR A 1 311 ? -11.364 -1.870 -22.539 1.00 96.56 311 TYR A N 1
ATOM 2400 C CA . TYR A 1 311 ? -9.977 -2.009 -22.098 1.00 96.56 311 TYR A CA 1
ATOM 2401 C C . TYR A 1 311 ? -9.302 -3.260 -22.663 1.00 96.56 311 TYR A C 1
ATOM 2403 O O . TYR A 1 311 ? -9.912 -4.320 -22.782 1.00 96.56 311 TYR A O 1
ATOM 2411 N N . ASP A 1 312 ? -8.011 -3.137 -22.956 1.00 93.56 312 ASP A N 1
ATOM 2412 C CA . ASP A 1 312 ? -7.112 -4.257 -23.242 1.00 93.56 312 ASP A CA 1
ATOM 2413 C C . ASP A 1 312 ? -6.141 -4.411 -22.064 1.00 93.56 312 ASP A C 1
ATOM 2415 O O . ASP A 1 312 ? -5.518 -3.440 -21.637 1.00 93.56 312 ASP A O 1
ATOM 2419 N N . LEU A 1 313 ? -6.045 -5.613 -21.499 1.00 95.00 313 LEU A N 1
ATOM 2420 C CA . LEU A 1 313 ? -5.226 -5.921 -20.328 1.00 95.00 313 LEU A CA 1
ATOM 2421 C C . LEU A 1 313 ? -4.381 -7.154 -20.625 1.00 95.00 313 LEU A C 1
ATOM 2423 O O . LEU A 1 313 ? -4.895 -8.190 -21.052 1.00 95.00 313 LEU A O 1
ATOM 2427 N N . TYR A 1 314 ? -3.088 -7.061 -20.339 1.00 90.06 314 TYR A N 1
ATOM 2428 C CA . TYR A 1 314 ? -2.188 -8.195 -20.445 1.00 90.06 314 TYR A CA 1
ATOM 2429 C C . TYR A 1 314 ? -1.128 -8.166 -19.351 1.00 90.06 314 TYR A C 1
ATOM 2431 O O . TYR A 1 314 ? -0.581 -7.110 -19.042 1.00 90.06 314 TYR A O 1
ATOM 2439 N N . CYS A 1 315 ? -0.821 -9.341 -18.808 1.00 88.94 315 CYS A N 1
ATOM 2440 C CA . CYS A 1 315 ? 0.207 -9.536 -17.796 1.00 88.94 315 CYS A CA 1
ATOM 2441 C C . CYS A 1 315 ? 1.170 -10.630 -18.255 1.00 88.94 315 CYS A C 1
ATOM 2443 O O . CYS A 1 315 ? 0.747 -11.634 -18.833 1.00 88.94 315 CYS A O 1
ATOM 2445 N N . VAL A 1 316 ? 2.454 -10.458 -17.959 1.00 83.12 316 VAL A N 1
ATOM 2446 C CA . VAL A 1 316 ? 3.484 -11.482 -18.118 1.00 83.12 316 VAL A CA 1
ATOM 2447 C C . VAL A 1 316 ? 4.245 -11.622 -16.817 1.00 83.12 316 VAL A C 1
ATOM 2449 O O . VAL A 1 316 ? 4.548 -10.632 -16.159 1.00 83.12 316 VAL A O 1
ATOM 2452 N N . TYR A 1 317 ? 4.572 -12.865 -16.486 1.00 85.31 317 TYR A N 1
ATOM 2453 C CA . TYR A 1 317 ? 5.481 -13.200 -15.409 1.00 85.31 317 TYR A CA 1
ATOM 2454 C C . TYR A 1 317 ? 6.509 -14.219 -15.900 1.00 85.31 317 TYR A C 1
ATOM 2456 O O . TYR A 1 317 ? 6.134 -15.265 -16.438 1.00 85.31 317 TYR A O 1
ATOM 2464 N N . ARG A 1 318 ? 7.793 -13.901 -15.742 1.00 80.19 318 ARG A N 1
ATOM 2465 C CA . ARG A 1 318 ? 8.933 -14.751 -16.076 1.00 80.19 318 ARG A CA 1
ATOM 2466 C C . ARG A 1 318 ? 9.826 -14.852 -14.834 1.00 80.19 318 ARG A C 1
ATOM 2468 O O . ARG A 1 318 ? 10.632 -13.951 -14.616 1.00 80.19 318 ARG A O 1
ATOM 2475 N N . PRO A 1 319 ? 9.684 -15.913 -14.027 1.00 75.50 319 PRO A N 1
ATOM 2476 C CA . PRO A 1 319 ? 10.491 -16.069 -12.826 1.00 75.50 319 PRO A CA 1
ATOM 2477 C C . PRO A 1 319 ? 11.957 -16.367 -13.174 1.00 75.50 319 PRO A C 1
ATOM 2479 O O . PRO A 1 319 ? 12.227 -17.005 -14.198 1.00 75.50 319 PRO A O 1
ATOM 2482 N N . LEU A 1 320 ? 12.879 -15.916 -12.325 1.00 75.31 320 LEU A N 1
ATOM 2483 C CA . LEU A 1 320 ? 14.304 -16.240 -12.367 1.00 75.31 320 LEU A CA 1
ATOM 2484 C C . LEU A 1 320 ? 14.536 -17.701 -11.976 1.00 75.31 320 LEU A C 1
ATOM 2486 O O . LEU A 1 320 ? 15.217 -18.444 -12.680 1.00 75.31 320 LEU A O 1
ATOM 2490 N N . ASP A 1 321 ? 13.956 -18.089 -10.843 1.00 67.88 321 ASP A N 1
ATOM 2491 C CA . ASP A 1 321 ? 14.160 -19.380 -10.196 1.00 67.88 321 ASP A CA 1
ATOM 2492 C C . ASP A 1 321 ? 12.862 -20.199 -10.158 1.00 67.88 321 ASP A C 1
ATOM 2494 O O . ASP A 1 321 ? 11.810 -19.800 -10.663 1.00 67.88 321 ASP A O 1
ATOM 2498 N N . MET A 1 322 ? 12.903 -21.389 -9.551 1.00 60.72 322 MET A N 1
ATOM 2499 C CA . MET A 1 322 ? 11.690 -22.201 -9.406 1.00 60.72 322 MET A CA 1
ATOM 2500 C C . MET A 1 322 ? 10.596 -21.501 -8.588 1.00 60.72 322 MET A C 1
ATOM 2502 O O . MET A 1 322 ? 9.417 -21.747 -8.833 1.00 60.72 322 MET A O 1
ATOM 2506 N N . VAL A 1 323 ? 10.960 -20.643 -7.632 1.00 65.94 323 VAL A N 1
ATOM 2507 C CA . VAL A 1 323 ? 10.021 -19.911 -6.776 1.00 65.94 323 VAL A CA 1
ATOM 2508 C C . VAL A 1 323 ? 10.516 -18.476 -6.605 1.00 65.94 323 VAL A C 1
ATOM 2510 O O . VAL A 1 323 ? 11.565 -18.262 -5.999 1.00 65.94 323 VAL A O 1
ATOM 2513 N N . GLY A 1 324 ? 9.749 -17.532 -7.146 1.00 68.50 324 GLY A N 1
ATOM 2514 C CA . GLY A 1 324 ? 10.046 -16.104 -7.134 1.00 68.50 324 GLY A CA 1
ATOM 2515 C C . GLY A 1 324 ? 9.308 -15.316 -6.048 1.00 68.50 324 GLY A C 1
ATOM 2516 O O . GLY A 1 324 ? 8.316 -15.798 -5.487 1.00 68.50 324 GLY A O 1
ATOM 2517 N N . GLY A 1 325 ? 9.818 -14.120 -5.749 1.00 81.81 325 GLY A N 1
ATOM 2518 C CA . GLY A 1 325 ? 9.214 -13.150 -4.825 1.00 81.81 325 GLY A CA 1
ATOM 2519 C C . GLY A 1 325 ? 8.255 -12.185 -5.524 1.00 81.81 325 GLY A C 1
ATOM 2520 O O . GLY A 1 325 ? 7.266 -11.751 -4.924 1.00 81.81 325 GLY A O 1
ATOM 2521 N N . ASP A 1 326 ? 8.499 -11.924 -6.808 1.00 90.50 326 ASP A N 1
ATOM 2522 C CA . ASP A 1 326 ? 7.659 -11.079 -7.649 1.00 90.50 326 ASP A CA 1
ATOM 2523 C C . ASP A 1 326 ? 6.270 -11.668 -7.872 1.00 90.50 326 ASP A C 1
ATOM 2525 O O . ASP A 1 326 ? 6.079 -12.872 -8.079 1.00 90.50 326 ASP A O 1
ATOM 2529 N N . PHE A 1 327 ? 5.276 -10.790 -7.929 1.00 91.31 327 PHE A N 1
ATOM 2530 C CA . PHE A 1 327 ? 3.910 -11.177 -8.226 1.00 91.31 327 PHE A CA 1
ATOM 2531 C C . PHE A 1 327 ? 3.119 -10.074 -8.908 1.00 91.31 327 PHE A C 1
ATOM 2533 O O . PHE A 1 327 ? 3.406 -8.881 -8.820 1.00 91.31 327 PHE A O 1
ATOM 2540 N N . TYR A 1 328 ? 2.037 -10.501 -9.546 1.00 93.88 328 TYR A N 1
ATOM 2541 C CA . TYR A 1 328 ? 0.987 -9.610 -9.996 1.00 93.88 328 TYR A CA 1
ATOM 2542 C C . TYR A 1 328 ? -0.381 -10.173 -9.627 1.00 93.88 328 TYR A C 1
ATOM 2544 O O . TYR A 1 328 ? -0.558 -11.378 -9.419 1.00 93.88 328 TYR A O 1
ATOM 2552 N N . ASP A 1 329 ? -1.371 -9.293 -9.563 1.00 94.38 329 ASP A N 1
ATOM 2553 C CA . ASP A 1 329 ? -2.756 -9.692 -9.381 1.00 94.38 329 ASP A CA 1
ATOM 2554 C C . ASP A 1 329 ? -3.713 -8.758 -10.119 1.00 94.38 329 ASP A C 1
ATOM 2556 O O . ASP A 1 329 ? -3.476 -7.556 -10.222 1.00 94.38 329 ASP A O 1
ATOM 2560 N N . CYS A 1 330 ? -4.813 -9.313 -10.620 1.00 94.19 330 CYS A N 1
ATOM 2561 C CA . CYS A 1 330 ? -5.904 -8.556 -11.222 1.00 94.19 330 CYS A CA 1
ATOM 2562 C C . CYS A 1 330 ? -7.227 -9.185 -10.803 1.00 94.19 330 CYS A C 1
ATOM 2564 O O . CYS A 1 330 ? -7.452 -10.379 -11.016 1.00 94.19 330 CYS A O 1
ATOM 2566 N N . PHE A 1 331 ? -8.115 -8.400 -10.202 1.00 93.44 331 PHE A N 1
ATOM 2567 C CA . PHE A 1 331 ? -9.415 -8.902 -9.771 1.00 93.44 331 PHE A CA 1
ATOM 2568 C C . PHE A 1 331 ? -10.464 -7.800 -9.708 1.00 93.44 331 PHE A C 1
ATOM 2570 O O . PHE A 1 331 ? -10.167 -6.642 -9.429 1.00 93.44 331 PHE A O 1
ATOM 2577 N N . LEU A 1 332 ? -11.716 -8.179 -9.957 1.00 92.38 332 LEU A N 1
ATOM 2578 C CA . LEU A 1 332 ? -12.852 -7.282 -9.794 1.00 92.38 332 LEU A CA 1
ATOM 2579 C C . LEU A 1 332 ? -13.135 -7.072 -8.304 1.00 92.38 332 LEU A C 1
ATOM 2581 O O . LEU A 1 332 ? -13.280 -8.035 -7.549 1.00 92.38 332 LEU A O 1
ATOM 2585 N N . VAL A 1 333 ? -13.227 -5.808 -7.903 1.00 92.81 333 VAL A N 1
ATOM 2586 C CA . VAL A 1 333 ? -13.690 -5.377 -6.575 1.00 92.81 333 VAL A CA 1
ATOM 2587 C C . VAL A 1 333 ? -15.199 -5.127 -6.603 1.00 92.81 333 VAL A C 1
ATOM 2589 O O . VAL A 1 333 ? -15.911 -5.382 -5.633 1.00 92.81 333 VAL A O 1
ATOM 2592 N N . SER A 1 334 ? -15.700 -4.672 -7.749 1.00 90.31 334 SER A N 1
ATOM 2593 C CA . SER A 1 334 ? -17.119 -4.529 -8.062 1.00 90.31 334 SER A CA 1
ATOM 2594 C C . SER A 1 334 ? -17.331 -4.769 -9.567 1.00 90.31 334 SER A C 1
ATOM 2596 O O . SER A 1 334 ? -16.349 -4.937 -10.293 1.00 90.31 334 SER A O 1
ATOM 2598 N N . PRO A 1 335 ? -18.574 -4.783 -10.087 1.00 89.06 335 PRO A N 1
ATOM 2599 C CA . PRO A 1 335 ? -18.822 -4.971 -11.522 1.00 89.06 335 PRO A CA 1
ATOM 2600 C C . PRO A 1 335 ? -18.117 -3.959 -12.438 1.00 89.06 335 PRO A C 1
ATOM 2602 O O . PRO A 1 335 ? -17.942 -4.230 -13.622 1.00 89.06 335 PRO A O 1
ATOM 2605 N N . HIS A 1 336 ? -17.723 -2.800 -11.900 1.00 91.50 336 HIS A N 1
ATOM 2606 C CA . HIS A 1 336 ? -17.110 -1.713 -12.663 1.00 91.50 336 HIS A CA 1
ATOM 2607 C C . HIS A 1 336 ? -15.745 -1.279 -12.133 1.00 91.50 336 HIS A C 1
ATOM 2609 O O . HIS A 1 336 ? -15.124 -0.407 -12.740 1.00 91.50 336 HIS A O 1
ATOM 2615 N N . GLU A 1 337 ? -15.266 -1.878 -11.042 1.00 94.31 337 GLU A N 1
ATOM 2616 C CA . GLU A 1 337 ? -13.979 -1.551 -10.436 1.00 94.31 337 GLU A CA 1
ATOM 2617 C C . GLU A 1 337 ? -13.058 -2.767 -10.445 1.00 94.31 337 GLU A C 1
ATOM 2619 O O . GLU A 1 337 ? -13.404 -3.824 -9.911 1.00 94.31 337 GLU A O 1
ATOM 2624 N N . MET A 1 338 ? -11.868 -2.608 -11.019 1.00 95.56 338 MET A N 1
ATOM 2625 C CA . MET A 1 338 ? -10.841 -3.644 -11.063 1.00 95.56 338 MET A CA 1
ATOM 2626 C C . MET A 1 338 ? -9.600 -3.189 -10.305 1.00 95.56 338 MET A C 1
ATOM 2628 O O . MET A 1 338 ? -9.041 -2.133 -10.594 1.00 95.56 338 MET A O 1
ATOM 2632 N N . ALA A 1 339 ? -9.152 -4.017 -9.369 1.00 97.12 339 ALA A N 1
ATOM 2633 C CA . ALA A 1 339 ? -7.858 -3.878 -8.732 1.00 97.12 339 ALA A CA 1
ATOM 2634 C C . ALA A 1 339 ? -6.767 -4.507 -9.604 1.00 97.12 339 ALA A C 1
ATOM 2636 O O . ALA A 1 339 ? -6.956 -5.582 -10.179 1.00 97.12 339 ALA A O 1
ATOM 2637 N N . MET A 1 340 ? -5.621 -3.844 -9.654 1.00 97.44 340 MET A N 1
ATOM 2638 C CA . MET A 1 340 ? -4.396 -4.280 -10.308 1.00 97.44 340 MET A CA 1
ATOM 2639 C C . MET A 1 340 ? -3.245 -4.126 -9.327 1.00 97.44 340 MET A C 1
ATOM 2641 O O . MET A 1 340 ? -3.127 -3.100 -8.656 1.00 97.44 340 MET A O 1
ATOM 2645 N N . VAL A 1 341 ? -2.399 -5.142 -9.248 1.00 97.31 341 VAL A N 1
ATOM 2646 C CA . VAL A 1 341 ? -1.256 -5.172 -8.344 1.00 97.31 341 VAL A CA 1
ATOM 2647 C C . VAL A 1 341 ? -0.043 -5.689 -9.092 1.00 97.31 341 VAL A C 1
ATOM 2649 O O . VAL A 1 341 ? -0.149 -6.687 -9.803 1.00 97.31 341 VAL A O 1
ATOM 2652 N N . VAL A 1 342 ? 1.097 -5.041 -8.886 1.00 97.44 342 VAL A N 1
ATOM 2653 C CA . VAL A 1 342 ? 2.425 -5.611 -9.139 1.00 97.44 342 VAL A CA 1
ATOM 2654 C C . VAL A 1 342 ? 3.263 -5.360 -7.894 1.00 97.44 342 VAL A C 1
ATOM 2656 O O . VAL A 1 342 ? 3.173 -4.281 -7.304 1.00 97.44 342 VAL A O 1
ATOM 2659 N N . GLY A 1 343 ? 4.020 -6.356 -7.459 1.00 95.12 343 GLY A N 1
ATOM 2660 C CA . GLY A 1 343 ? 4.883 -6.234 -6.299 1.00 95.12 343 GLY A CA 1
ATOM 2661 C C . GLY A 1 343 ? 6.036 -7.218 -6.328 1.00 95.12 343 GLY A C 1
ATOM 2662 O O . GLY A 1 343 ? 6.035 -8.156 -7.119 1.00 95.12 343 GLY A O 1
ATOM 2663 N N . ASP A 1 344 ? 6.982 -6.965 -5.439 1.00 93.44 344 ASP A N 1
ATOM 2664 C CA . ASP A 1 344 ? 8.234 -7.689 -5.272 1.00 93.44 344 ASP A CA 1
ATOM 2665 C C . ASP A 1 344 ? 8.505 -7.859 -3.771 1.00 93.44 344 ASP A C 1
ATOM 2667 O O . ASP A 1 344 ? 8.356 -6.918 -2.979 1.00 93.44 344 ASP A O 1
ATOM 2671 N N . VAL A 1 345 ? 8.861 -9.076 -3.379 1.00 91.00 345 VAL A N 1
ATOM 2672 C CA . VAL A 1 345 ? 9.210 -9.439 -2.010 1.00 91.00 345 VAL A CA 1
ATOM 2673 C C . VAL A 1 345 ? 10.721 -9.559 -1.902 1.00 91.00 345 VAL A C 1
ATOM 2675 O O . VAL A 1 345 ? 11.325 -10.409 -2.545 1.00 91.00 345 VAL A O 1
ATOM 2678 N N . SER A 1 346 ? 11.315 -8.817 -0.967 1.00 85.25 346 SER A N 1
ATOM 2679 C CA . SER A 1 346 ? 12.749 -8.908 -0.703 1.00 85.25 346 SER A CA 1
ATOM 2680 C C . SER A 1 346 ? 13.168 -10.340 -0.347 1.00 85.25 346 SER A C 1
ATOM 2682 O O . SER A 1 346 ? 12.648 -10.916 0.614 1.00 85.25 346 SER A O 1
ATOM 2684 N N . GLY A 1 347 ? 14.162 -10.874 -1.054 1.00 76.19 347 GLY A N 1
ATOM 2685 C CA . GLY A 1 347 ? 14.641 -12.247 -0.884 1.00 76.19 347 GLY A CA 1
A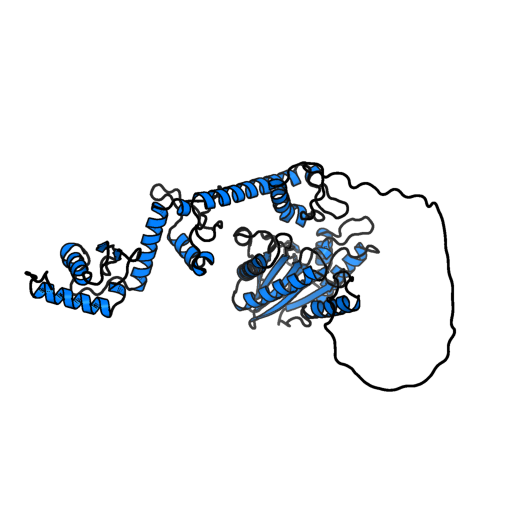TOM 2686 C C . GLY A 1 347 ? 14.233 -13.133 -2.060 1.00 76.19 347 GLY A C 1
ATOM 2687 O O . GLY A 1 347 ? 13.799 -12.644 -3.089 1.00 76.19 347 GLY A O 1
ATOM 2688 N N . HIS A 1 348 ? 14.408 -14.448 -1.935 1.00 71.62 348 HIS A N 1
ATOM 2689 C CA . HIS A 1 348 ? 14.051 -15.392 -2.997 1.00 71.62 348 HIS A CA 1
ATOM 2690 C C . HIS A 1 348 ? 13.638 -16.747 -2.415 1.00 71.62 348 HIS A C 1
ATOM 2692 O O . HIS A 1 348 ? 13.835 -17.033 -1.229 1.00 71.62 348 HIS A O 1
ATOM 2698 N N . GLY A 1 349 ? 13.067 -17.608 -3.256 1.00 75.06 349 GLY A N 1
ATOM 2699 C CA . GLY A 1 349 ? 12.687 -18.959 -2.868 1.00 75.06 349 GLY A CA 1
ATOM 2700 C C . GLY A 1 349 ? 11.405 -19.020 -2.036 1.00 75.06 349 GLY A C 1
ATOM 2701 O O . GLY A 1 349 ? 10.512 -18.180 -2.131 1.00 75.06 349 GLY A O 1
ATOM 2702 N N . LEU A 1 350 ? 11.280 -20.080 -1.234 1.00 78.00 350 LEU A N 1
ATOM 2703 C CA . LEU A 1 350 ? 10.013 -20.434 -0.593 1.00 78.00 350 LEU A CA 1
ATOM 2704 C C . LEU A 1 350 ? 9.537 -19.395 0.434 1.00 78.00 350 LEU A C 1
ATOM 2706 O O . LEU A 1 350 ? 8.337 -19.152 0.518 1.00 78.00 350 LEU A O 1
ATOM 2710 N N . GLU A 1 351 ? 10.450 -18.785 1.193 1.00 80.88 351 GLU A N 1
ATOM 2711 C CA . GLU A 1 351 ? 10.105 -17.749 2.178 1.00 80.88 351 GLU A CA 1
ATOM 2712 C C . GLU A 1 351 ? 9.472 -16.532 1.493 1.00 80.88 351 GLU A C 1
ATOM 2714 O O . GLU A 1 351 ? 8.367 -16.133 1.863 1.00 80.88 351 GLU A O 1
ATOM 2719 N N . ALA A 1 352 ? 10.102 -16.021 0.427 1.00 83.69 352 ALA A N 1
ATOM 2720 C CA . ALA A 1 352 ? 9.573 -14.906 -0.358 1.00 83.69 352 ALA A CA 1
ATOM 2721 C C . ALA A 1 352 ? 8.184 -15.226 -0.934 1.00 83.69 352 ALA A C 1
ATOM 2723 O O . ALA A 1 352 ? 7.263 -14.414 -0.846 1.00 83.69 352 ALA A O 1
ATOM 2724 N N . ALA A 1 353 ? 7.978 -16.452 -1.418 1.00 83.50 353 ALA A N 1
ATOM 2725 C CA . ALA A 1 353 ? 6.677 -16.874 -1.922 1.00 83.50 353 ALA A CA 1
ATOM 2726 C C . ALA A 1 353 ? 5.584 -17.004 -0.849 1.00 83.50 353 ALA A C 1
ATOM 2728 O O . ALA A 1 353 ? 4.414 -16.744 -1.141 1.00 83.50 353 ALA A O 1
ATOM 2729 N N . MET A 1 354 ? 5.919 -17.389 0.389 1.00 86.06 354 MET A N 1
ATOM 2730 C CA . MET A 1 354 ? 4.941 -17.377 1.488 1.00 86.06 354 MET A CA 1
ATOM 2731 C C . MET A 1 354 ? 4.500 -15.947 1.805 1.00 86.06 354 MET A C 1
ATOM 2733 O O . MET A 1 354 ? 3.305 -15.682 1.942 1.00 86.06 354 MET A O 1
ATOM 2737 N N . VAL A 1 355 ? 5.453 -15.017 1.851 1.00 90.12 355 VAL A N 1
ATOM 2738 C CA . VAL A 1 355 ? 5.182 -13.597 2.097 1.00 90.12 355 VAL A CA 1
ATOM 2739 C C . VAL A 1 355 ? 4.368 -12.986 0.960 1.00 90.12 355 VAL A C 1
ATOM 2741 O O . VAL A 1 355 ? 3.382 -12.294 1.215 1.00 90.12 355 VAL A O 1
ATOM 2744 N N . MET A 1 356 ? 4.699 -13.313 -0.288 1.00 90.56 356 MET A N 1
ATOM 2745 C CA . MET A 1 356 ? 3.905 -12.954 -1.461 1.00 90.56 356 MET A CA 1
ATOM 2746 C C . MET A 1 356 ? 2.455 -13.429 -1.312 1.00 90.56 356 MET A C 1
ATOM 2748 O O . MET A 1 356 ? 1.522 -12.641 -1.480 1.00 90.56 356 MET A O 1
ATOM 2752 N N . ALA A 1 357 ? 2.246 -14.694 -0.928 1.00 89.69 357 ALA A N 1
ATOM 2753 C CA . ALA A 1 357 ? 0.912 -15.257 -0.741 1.00 89.69 357 ALA A CA 1
ATOM 2754 C C . ALA A 1 357 ? 0.115 -14.508 0.341 1.00 89.69 357 ALA A C 1
ATOM 2756 O O . ALA A 1 357 ? -1.071 -14.215 0.146 1.00 89.69 357 ALA A O 1
ATOM 2757 N N . MET A 1 358 ? 0.767 -14.168 1.457 1.00 91.88 358 MET A N 1
ATOM 2758 C CA . MET A 1 358 ? 0.185 -13.393 2.555 1.00 91.88 358 MET A CA 1
ATOM 2759 C C . MET A 1 358 ? -0.207 -11.983 2.109 1.00 91.88 358 MET A C 1
ATOM 2761 O O . MET A 1 358 ? -1.364 -11.590 2.274 1.00 91.88 358 MET A O 1
ATOM 2765 N N . VAL A 1 359 ? 0.719 -11.247 1.485 1.00 94.50 359 VAL A N 1
ATOM 2766 C CA . VAL A 1 359 ? 0.478 -9.884 0.986 1.00 94.50 359 VAL A CA 1
ATOM 2767 C C . VAL A 1 359 ? -0.652 -9.886 -0.026 1.00 94.50 359 VAL A C 1
ATOM 2769 O O . VAL A 1 359 ? -1.620 -9.143 0.123 1.00 94.50 359 VAL A O 1
ATOM 2772 N N . ARG A 1 360 ? -0.591 -10.767 -1.025 1.00 93.50 360 ARG A N 1
ATOM 2773 C CA . ARG A 1 360 ? -1.631 -10.888 -2.045 1.00 93.50 360 ARG A CA 1
ATOM 2774 C C . ARG A 1 360 ? -3.001 -11.173 -1.429 1.00 93.50 360 ARG A C 1
ATOM 2776 O O . ARG A 1 360 ? -4.006 -10.581 -1.833 1.00 93.50 360 ARG A O 1
ATOM 2783 N N . LYS A 1 361 ? -3.065 -12.080 -0.450 1.00 92.94 361 LYS A N 1
ATOM 2784 C CA . LYS A 1 361 ? -4.318 -12.407 0.236 1.00 92.94 361 LYS A CA 1
ATOM 2785 C C . LYS A 1 361 ? -4.852 -11.215 1.030 1.00 92.94 361 LYS A C 1
ATOM 2787 O O . LYS A 1 361 ? -6.048 -10.940 0.934 1.00 92.94 361 LYS A O 1
ATOM 2792 N N . SER A 1 362 ? -3.991 -10.521 1.768 1.00 95.25 362 SER A N 1
ATOM 2793 C CA . SER A 1 362 ? -4.348 -9.333 2.548 1.00 95.25 362 SER A CA 1
ATOM 2794 C C . SER A 1 362 ? -4.850 -8.198 1.644 1.00 95.25 362 SER A C 1
ATOM 2796 O O . SER A 1 362 ? -5.950 -7.691 1.862 1.00 95.25 362 SER A O 1
ATOM 2798 N N . LEU A 1 363 ? -4.162 -7.918 0.528 1.00 96.50 363 LEU A N 1
ATOM 2799 C CA . LEU A 1 363 ? -4.607 -6.946 -0.480 1.00 96.50 363 LEU A CA 1
ATOM 2800 C C . LEU A 1 363 ? -6.018 -7.257 -0.987 1.00 96.50 363 LEU A C 1
ATOM 2802 O O . LEU A 1 363 ? -6.870 -6.373 -1.027 1.00 96.50 363 LEU A O 1
ATOM 2806 N N . ARG A 1 364 ? -6.298 -8.519 -1.338 1.00 94.38 364 ARG A N 1
ATOM 2807 C CA . ARG A 1 364 ? -7.635 -8.943 -1.787 1.00 94.38 364 ARG A CA 1
ATOM 2808 C C . ARG A 1 364 ? -8.708 -8.772 -0.716 1.00 94.38 364 ARG A C 1
ATOM 2810 O O . ARG A 1 364 ? -9.828 -8.398 -1.052 1.00 94.38 364 ARG A O 1
ATOM 2817 N N . LEU A 1 365 ? -8.399 -9.083 0.543 1.00 94.81 365 LEU A N 1
ATOM 2818 C CA . LEU A 1 365 ? -9.345 -8.933 1.652 1.00 94.81 365 LEU A CA 1
ATOM 2819 C C . LEU A 1 365 ? -9.676 -7.457 1.889 1.00 94.81 365 LEU A C 1
ATOM 2821 O O . LEU A 1 365 ? -10.849 -7.090 1.948 1.00 94.81 365 LEU A O 1
ATOM 2825 N N . HIS A 1 366 ? -8.654 -6.606 1.951 1.00 96.38 366 HIS A N 1
ATOM 2826 C CA . HIS A 1 366 ? -8.832 -5.176 2.189 1.00 96.38 366 HIS A CA 1
ATOM 2827 C C . HIS A 1 366 ? -9.471 -4.462 1.005 1.00 96.38 366 HIS A C 1
ATOM 2829 O O . HIS A 1 366 ? -10.290 -3.571 1.212 1.00 96.38 366 HIS A O 1
ATOM 2835 N N . ALA A 1 367 ? -9.208 -4.901 -0.225 1.00 94.94 367 ALA A N 1
ATOM 2836 C CA . ALA A 1 367 ? -9.872 -4.377 -1.414 1.00 94.94 367 ALA A CA 1
ATOM 2837 C C . ALA A 1 367 ? -11.404 -4.525 -1.370 1.00 94.94 367 ALA A C 1
ATOM 2839 O O . ALA A 1 367 ? -12.111 -3.714 -1.955 1.00 94.94 367 ALA A O 1
ATOM 2840 N N . GLN A 1 368 ? -11.943 -5.526 -0.663 1.00 88.50 368 GLN A N 1
ATOM 2841 C CA . GLN A 1 368 ? -13.397 -5.690 -0.506 1.00 88.50 368 GLN A CA 1
ATOM 2842 C C . GLN A 1 368 ? -14.009 -4.708 0.501 1.00 88.50 368 GLN A C 1
ATOM 2844 O O . GLN A 1 368 ? -15.208 -4.433 0.447 1.00 88.50 368 GLN A O 1
ATOM 2849 N N . GLN A 1 369 ? -13.207 -4.213 1.443 1.00 88.56 369 GLN A N 1
ATOM 2850 C CA . GLN A 1 369 ? -13.662 -3.384 2.560 1.00 88.56 369 GLN A CA 1
ATOM 2851 C C . GLN A 1 369 ? -13.392 -1.897 2.327 1.00 88.56 369 GLN A C 1
ATOM 2853 O O . GLN A 1 369 ? -14.182 -1.049 2.747 1.00 88.56 369 GLN A O 1
ATOM 2858 N N . TYR A 1 370 ? -12.294 -1.581 1.646 1.00 91.62 370 TYR A N 1
ATOM 2859 C CA . TYR A 1 370 ? -11.795 -0.228 1.457 1.00 91.62 370 TYR A CA 1
ATOM 2860 C C . TYR A 1 370 ? -11.807 0.158 -0.019 1.00 91.62 370 TYR A C 1
ATOM 2862 O O . TYR A 1 370 ? -11.608 -0.667 -0.905 1.00 91.62 370 TYR A O 1
ATOM 2870 N N . ARG A 1 371 ? -12.070 1.442 -0.280 1.00 85.44 371 ARG A N 1
ATOM 2871 C CA . ARG A 1 371 ? -12.301 1.967 -1.635 1.00 85.44 371 ARG A CA 1
ATOM 2872 C C . ARG A 1 371 ? -11.107 2.703 -2.233 1.00 85.44 371 ARG A C 1
ATOM 2874 O O . ARG A 1 371 ? -11.162 3.043 -3.406 1.00 85.44 371 ARG A O 1
ATOM 2881 N N . THR A 1 372 ? -10.051 2.951 -1.460 1.00 94.38 372 THR A N 1
ATOM 2882 C CA . THR A 1 372 ? -8.881 3.705 -1.926 1.00 94.38 372 THR A CA 1
ATOM 2883 C C . THR A 1 372 ? -7.618 2.838 -1.894 1.00 94.38 372 THR A C 1
ATOM 2885 O O . THR A 1 372 ? -7.404 2.114 -0.912 1.00 94.38 372 THR A O 1
ATOM 2888 N N . PRO A 1 373 ? -6.771 2.884 -2.941 1.00 97.12 373 PRO A N 1
ATOM 2889 C CA . PRO A 1 373 ? -5.462 2.233 -2.960 1.00 97.12 373 PRO A CA 1
ATOM 2890 C C . PRO A 1 373 ? -4.623 2.457 -1.703 1.00 97.12 373 PRO A C 1
ATOM 2892 O O . PRO A 1 373 ? -4.045 1.508 -1.169 1.00 97.12 373 PRO A O 1
ATOM 2895 N N . ALA A 1 374 ? -4.578 3.694 -1.201 1.00 96.19 374 ALA A N 1
ATOM 2896 C CA . ALA A 1 374 ? -3.783 4.022 -0.028 1.00 96.19 374 ALA A CA 1
ATOM 2897 C C . ALA A 1 374 ? -4.263 3.274 1.223 1.00 96.19 374 ALA A C 1
ATOM 2899 O O . ALA A 1 374 ? -3.449 2.747 1.978 1.00 96.19 374 ALA A O 1
ATOM 2900 N N . GLU A 1 375 ? -5.575 3.183 1.442 1.00 95.62 375 GLU A N 1
ATOM 2901 C CA . GLU A 1 375 ? -6.111 2.497 2.618 1.00 95.62 375 GLU A CA 1
ATOM 2902 C C . GLU A 1 375 ? -5.916 0.980 2.525 1.00 95.62 375 GLU A C 1
ATOM 2904 O O . GLU A 1 375 ? -5.529 0.355 3.511 1.00 95.62 375 GLU A O 1
ATOM 2909 N N . VAL A 1 376 ? -6.085 0.394 1.334 1.00 97.69 376 VAL A N 1
ATOM 2910 C CA . VAL A 1 376 ? -5.799 -1.032 1.101 1.00 97.69 376 VAL A CA 1
ATOM 2911 C C . VAL A 1 376 ? -4.343 -1.358 1.445 1.00 97.69 376 VAL A C 1
ATOM 2913 O O . VAL A 1 376 ? -4.075 -2.321 2.169 1.00 97.69 376 VAL A O 1
ATOM 2916 N N . LEU A 1 377 ? -3.399 -0.529 0.994 1.00 97.50 377 LEU A N 1
ATOM 2917 C CA . LEU A 1 377 ? -1.978 -0.701 1.295 1.00 97.50 377 LEU A CA 1
ATOM 2918 C C . LEU A 1 377 ? -1.656 -0.480 2.778 1.00 97.50 377 LEU A C 1
ATOM 2920 O O . LEU A 1 377 ? -0.872 -1.245 3.331 1.00 97.50 377 LEU A O 1
ATOM 2924 N N . ARG A 1 378 ? -2.269 0.504 3.450 1.00 95.25 378 ARG A N 1
ATOM 2925 C CA . ARG A 1 378 ? -2.087 0.715 4.901 1.00 95.25 378 ARG A CA 1
ATOM 2926 C C . ARG A 1 378 ? -2.517 -0.499 5.705 1.00 95.25 378 ARG A C 1
ATOM 2928 O O . ARG A 1 378 ? -1.781 -0.962 6.569 1.00 95.25 378 ARG A O 1
ATOM 2935 N N . ARG A 1 379 ? -3.692 -1.043 5.399 1.00 94.94 379 ARG A N 1
ATOM 2936 C CA . ARG A 1 379 ? -4.234 -2.215 6.095 1.00 94.94 379 ARG A CA 1
ATOM 2937 C C . ARG A 1 379 ? -3.393 -3.456 5.834 1.00 94.94 379 ARG A C 1
ATOM 2939 O O . ARG A 1 379 ? -3.061 -4.170 6.771 1.00 94.94 379 ARG A O 1
ATOM 2946 N N . THR A 1 380 ? -2.940 -3.618 4.596 1.00 95.69 380 THR A N 1
ATOM 2947 C CA . THR A 1 380 ? -1.995 -4.680 4.235 1.00 95.69 380 THR A CA 1
ATOM 2948 C C . THR A 1 380 ? -0.678 -4.545 4.994 1.00 95.69 380 THR A C 1
ATOM 2950 O O . THR A 1 380 ? -0.177 -5.525 5.536 1.00 95.69 380 THR A O 1
ATOM 2953 N N . ASN A 1 381 ? -0.130 -3.331 5.093 1.00 94.75 381 ASN A N 1
ATOM 2954 C CA . ASN A 1 381 ? 1.084 -3.066 5.860 1.00 94.75 381 ASN A CA 1
ATOM 2955 C C . ASN A 1 381 ? 0.904 -3.408 7.345 1.00 94.75 381 ASN A C 1
ATOM 2957 O O . ASN A 1 381 ? 1.815 -3.953 7.960 1.00 94.75 381 ASN A O 1
ATOM 2961 N N . LEU A 1 382 ? -0.257 -3.093 7.927 1.00 90.81 382 LEU A N 1
ATOM 2962 C CA . LEU A 1 382 ? -0.573 -3.423 9.318 1.00 90.81 382 LEU A CA 1
ATOM 2963 C C . LEU A 1 382 ? -0.623 -4.936 9.554 1.00 90.81 382 LEU A C 1
ATOM 2965 O O . LEU A 1 382 ? -0.023 -5.392 10.526 1.00 90.81 382 LEU A O 1
ATOM 2969 N N . ASP A 1 383 ? -1.275 -5.695 8.668 1.00 90.12 383 ASP A N 1
ATOM 2970 C CA . ASP A 1 383 ? -1.352 -7.157 8.772 1.00 90.12 383 ASP A CA 1
ATOM 2971 C C . ASP A 1 383 ? 0.049 -7.778 8.767 1.00 90.12 383 ASP A C 1
ATOM 2973 O O . ASP A 1 383 ? 0.413 -8.533 9.667 1.00 90.12 383 ASP A O 1
ATOM 2977 N N . ILE A 1 384 ? 0.874 -7.415 7.779 1.00 89.25 384 ILE A N 1
ATOM 2978 C CA . ILE A 1 384 ? 2.163 -8.087 7.592 1.00 89.25 384 ILE A CA 1
ATOM 2979 C C . ILE A 1 384 ? 3.244 -7.602 8.565 1.00 89.25 384 ILE A C 1
ATOM 2981 O O . ILE A 1 384 ? 4.138 -8.372 8.902 1.00 89.25 384 ILE A O 1
ATOM 2985 N N . ASN A 1 385 ? 3.161 -6.369 9.080 1.00 85.69 385 ASN A N 1
ATOM 2986 C CA . ASN A 1 385 ? 4.115 -5.852 10.073 1.00 85.69 385 ASN A CA 1
ATOM 2987 C C . ASN A 1 385 ? 4.167 -6.696 11.354 1.00 85.69 385 ASN A C 1
ATOM 2989 O O . ASN A 1 385 ? 5.201 -6.735 12.028 1.00 85.69 385 ASN A O 1
ATOM 2993 N N . ALA A 1 386 ? 3.043 -7.317 11.719 1.00 75.75 386 ALA A N 1
ATOM 2994 C CA . ALA A 1 386 ? 2.947 -8.171 12.895 1.00 75.75 386 ALA A CA 1
ATOM 2995 C C . ALA A 1 386 ? 3.598 -9.548 12.679 1.00 75.75 386 ALA A C 1
ATOM 2997 O O . ALA A 1 386 ? 4.017 -10.178 13.650 1.00 75.75 386 ALA A O 1
ATOM 2998 N N . GLU A 1 387 ? 3.689 -9.999 11.426 1.00 77.50 387 GLU A N 1
ATOM 2999 C CA . GLU A 1 387 ? 4.062 -11.371 11.067 1.00 77.50 387 GLU A CA 1
ATOM 3000 C C . GLU A 1 387 ? 5.481 -11.481 10.494 1.00 77.50 387 GLU A C 1
ATOM 3002 O O . GLU A 1 387 ? 6.176 -12.463 10.753 1.00 77.50 387 GLU A O 1
ATOM 3007 N N . LEU A 1 388 ? 5.935 -10.473 9.745 1.00 81.44 388 LEU A N 1
ATOM 3008 C CA . LEU A 1 388 ? 7.238 -10.477 9.078 1.00 81.44 388 LEU A CA 1
ATOM 3009 C C . LEU A 1 388 ? 8.349 -9.990 9.997 1.00 81.44 388 LEU A C 1
ATOM 3011 O O . LEU A 1 388 ? 8.123 -9.125 10.840 1.00 81.44 388 LEU A O 1
ATOM 3015 N N . ASP A 1 389 ? 9.570 -10.497 9.825 1.00 74.94 389 ASP A N 1
ATOM 3016 C CA . ASP A 1 389 ? 10.741 -9.981 10.532 1.00 74.94 389 ASP A CA 1
ATOM 3017 C C . ASP A 1 389 ? 11.159 -8.584 10.027 1.00 74.94 389 ASP A C 1
ATOM 3019 O O . ASP A 1 389 ? 10.652 -8.065 9.038 1.00 74.94 389 ASP A O 1
ATOM 3023 N N . ALA A 1 390 ? 12.092 -7.930 10.723 1.00 68.25 390 ALA A N 1
ATOM 3024 C CA . ALA A 1 390 ? 12.520 -6.572 10.370 1.00 68.25 390 ALA A CA 1
ATOM 3025 C C . ALA A 1 390 ? 13.391 -6.491 9.095 1.00 68.25 390 ALA A C 1
ATOM 3027 O O . ALA A 1 390 ? 13.860 -5.396 8.762 1.00 68.25 390 ALA A O 1
ATOM 3028 N N . ARG A 1 391 ? 13.664 -7.633 8.446 1.00 72.00 391 ARG A N 1
ATOM 3029 C CA . ARG A 1 391 ? 14.532 -7.775 7.266 1.00 72.00 391 ARG A CA 1
ATOM 3030 C C . ARG A 1 391 ? 13.723 -7.967 5.992 1.00 72.00 391 ARG A C 1
ATOM 3032 O O . ARG A 1 391 ? 14.201 -7.590 4.928 1.00 72.00 391 ARG A O 1
ATOM 3039 N N . THR A 1 392 ? 12.519 -8.510 6.122 1.00 83.31 392 THR A N 1
ATOM 3040 C CA . THR A 1 392 ? 11.614 -8.768 5.013 1.00 83.31 392 THR A CA 1
ATOM 3041 C C . THR A 1 392 ? 10.733 -7.555 4.754 1.00 83.31 392 THR A C 1
ATOM 3043 O O . THR A 1 392 ? 10.005 -7.085 5.633 1.00 83.31 392 THR A O 1
ATOM 3046 N N . PHE A 1 393 ? 10.784 -7.051 3.529 1.00 89.88 393 PHE A N 1
ATOM 3047 C CA . PHE A 1 393 ? 9.940 -5.965 3.057 1.00 89.88 393 PHE A CA 1
ATOM 3048 C C . PHE A 1 393 ? 9.356 -6.309 1.692 1.00 89.88 393 PHE A C 1
ATOM 3050 O O . PHE A 1 393 ? 9.869 -7.158 0.968 1.00 89.88 393 PHE A O 1
ATOM 3057 N N . VAL A 1 394 ? 8.252 -5.649 1.352 1.00 94.19 394 VAL A N 1
ATOM 3058 C CA . VAL A 1 394 ? 7.551 -5.899 0.092 1.00 94.19 394 VAL A CA 1
ATOM 3059 C C . VAL A 1 394 ? 7.296 -4.581 -0.601 1.00 94.19 394 VAL A C 1
ATOM 3061 O O . VAL A 1 394 ? 6.634 -3.697 -0.052 1.00 94.19 394 VAL A O 1
ATOM 3064 N N . SER A 1 395 ? 7.831 -4.435 -1.805 1.00 95.44 395 SER A N 1
ATOM 3065 C CA . SER A 1 395 ? 7.479 -3.322 -2.665 1.00 95.44 395 SER A CA 1
ATOM 3066 C C . SER A 1 395 ? 6.191 -3.671 -3.420 1.00 95.44 395 SER A C 1
ATOM 3068 O O . SER A 1 395 ? 6.032 -4.784 -3.907 1.00 95.44 395 SER A O 1
ATOM 3070 N N . ALA A 1 396 ? 5.213 -2.766 -3.476 1.00 97.38 396 ALA A N 1
ATOM 3071 C CA . ALA A 1 396 ? 3.978 -3.008 -4.231 1.00 97.38 396 ALA A CA 1
ATOM 3072 C C . ALA A 1 396 ? 3.402 -1.728 -4.841 1.00 97.38 396 ALA A C 1
ATOM 3074 O O . ALA A 1 396 ? 3.482 -0.651 -4.250 1.00 97.38 396 ALA A O 1
ATOM 3075 N N . CYS A 1 397 ? 2.789 -1.829 -6.012 1.00 98.25 397 CYS A N 1
ATOM 3076 C CA . CYS A 1 397 ? 1.889 -0.820 -6.547 1.00 98.25 397 CYS A CA 1
ATOM 3077 C C . CYS A 1 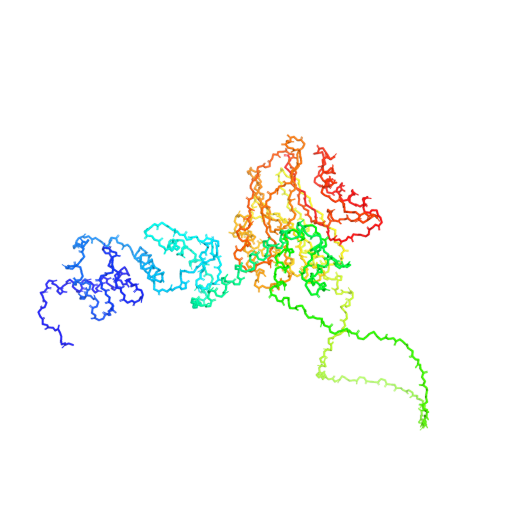397 ? 0.484 -1.409 -6.603 1.00 98.25 397 CYS A C 1
ATOM 3079 O O . CYS A 1 397 ? 0.285 -2.478 -7.177 1.00 98.25 397 CYS A O 1
ATOM 3081 N N . TYR A 1 398 ? -0.476 -0.712 -5.998 1.00 98.38 398 TYR A N 1
ATOM 3082 C CA . TYR A 1 398 ? -1.889 -1.059 -6.064 1.00 98.38 398 TYR A CA 1
ATOM 3083 C C . TYR A 1 398 ? -2.616 0.023 -6.856 1.00 98.38 398 TYR A C 1
ATOM 3085 O O . TYR A 1 398 ? -2.548 1.202 -6.504 1.00 98.38 398 TYR A O 1
ATOM 3093 N N . ALA A 1 399 ? -3.331 -0.377 -7.901 1.00 98.12 399 ALA A N 1
ATOM 3094 C CA . ALA A 1 399 ? -4.151 0.494 -8.726 1.00 98.12 399 ALA A CA 1
ATOM 3095 C C . ALA A 1 399 ? -5.602 -0.000 -8.751 1.00 98.12 399 ALA A C 1
ATOM 3097 O O . ALA A 1 399 ? -5.864 -1.198 -8.816 1.00 98.12 399 ALA A O 1
ATOM 3098 N N . LEU A 1 400 ? -6.545 0.933 -8.717 1.00 97.94 400 LEU A N 1
ATOM 3099 C CA . LEU A 1 400 ? -7.976 0.704 -8.819 1.00 97.94 400 LEU A CA 1
ATOM 3100 C C . LEU A 1 400 ? -8.497 1.436 -10.055 1.00 97.94 400 LEU A C 1
ATOM 3102 O O . LEU A 1 400 ? -8.440 2.661 -10.139 1.00 97.94 400 LEU A O 1
ATOM 3106 N N . LEU A 1 401 ? -8.995 0.672 -11.021 1.00 97.94 401 LEU A N 1
ATOM 3107 C CA . LEU A 1 401 ? -9.597 1.180 -12.244 1.00 97.94 401 LEU A CA 1
ATOM 3108 C C . LEU A 1 401 ? -11.115 1.204 -12.103 1.00 97.94 401 LEU A C 1
ATOM 3110 O O . LEU A 1 401 ? -11.720 0.141 -11.983 1.00 97.94 401 LEU A O 1
ATOM 3114 N N . ASN A 1 402 ? -11.733 2.376 -12.223 1.00 96.56 402 ASN A N 1
ATOM 3115 C CA . ASN A 1 402 ? -13.170 2.514 -12.428 1.00 96.56 402 ASN A CA 1
ATOM 3116 C C . ASN A 1 402 ? -13.472 2.610 -13.933 1.00 96.56 402 ASN A C 1
ATOM 3118 O O . ASN A 1 402 ? -13.212 3.616 -14.595 1.00 96.56 402 ASN A O 1
ATOM 3122 N N . THR A 1 403 ? -14.046 1.545 -14.483 1.00 95.00 403 THR A N 1
ATOM 3123 C CA . THR A 1 403 ? -14.311 1.402 -15.924 1.00 95.00 403 THR A CA 1
ATOM 3124 C C . THR A 1 403 ? -15.424 2.310 -16.447 1.00 95.00 403 THR A C 1
ATOM 3126 O O . THR A 1 403 ? -15.388 2.698 -17.618 1.00 95.00 403 THR A O 1
ATOM 3129 N N . GLN A 1 404 ? -16.382 2.681 -15.588 1.00 93.06 404 GLN A N 1
ATOM 3130 C CA . GLN A 1 404 ? -17.482 3.583 -15.939 1.00 93.06 404 GLN A CA 1
ATOM 3131 C C . GLN A 1 404 ? -17.003 5.027 -16.062 1.00 93.06 404 GLN A C 1
ATOM 3133 O O . GLN A 1 404 ? -17.364 5.719 -17.010 1.00 93.06 404 GLN A O 1
ATOM 3138 N N . GLN A 1 405 ? -16.188 5.476 -15.108 1.00 93.88 405 GLN A N 1
ATOM 3139 C CA . GLN A 1 405 ? -15.662 6.841 -15.081 1.00 93.88 405 GLN A CA 1
ATOM 3140 C C . GLN A 1 405 ? -14.401 7.004 -15.936 1.00 93.88 405 GLN A C 1
ATOM 3142 O O . GLN A 1 405 ? -14.020 8.125 -16.264 1.00 93.88 405 GLN A O 1
ATOM 3147 N N . GLY A 1 406 ? -13.736 5.901 -16.293 1.00 95.38 406 GLY A N 1
ATOM 3148 C CA . GLY A 1 406 ? -12.435 5.954 -16.949 1.00 95.38 406 GLY A CA 1
ATOM 3149 C C . GLY A 1 406 ? -11.321 6.445 -16.024 1.00 95.38 406 GLY A C 1
ATOM 3150 O O . GLY A 1 406 ? -10.284 6.889 -16.510 1.00 95.38 406 GLY A O 1
ATOM 3151 N N . THR A 1 407 ? -11.523 6.404 -14.707 1.00 97.62 407 THR A N 1
ATOM 3152 C CA . THR A 1 407 ? -10.560 6.879 -13.709 1.00 97.62 407 THR A CA 1
ATOM 3153 C C . THR A 1 407 ? -9.708 5.728 -13.194 1.00 97.62 407 THR A C 1
ATOM 3155 O O . THR A 1 407 ? -10.194 4.621 -12.960 1.00 97.62 407 THR A O 1
ATOM 3158 N N . LEU A 1 408 ? -8.413 5.985 -13.051 1.00 98.19 408 LEU A N 1
ATOM 3159 C CA . LEU A 1 408 ? -7.449 5.083 -12.445 1.00 98.19 408 LEU A CA 1
ATOM 3160 C C . LEU A 1 408 ? -6.826 5.795 -11.250 1.00 98.19 408 LEU A C 1
ATOM 3162 O O . LEU A 1 408 ? -6.196 6.841 -11.402 1.00 98.19 408 LEU A O 1
ATOM 3166 N N . THR A 1 409 ? -6.993 5.209 -10.073 1.00 98.25 409 THR A N 1
ATOM 3167 C CA . THR A 1 409 ? -6.389 5.693 -8.832 1.00 98.25 409 THR A CA 1
ATOM 3168 C C . THR A 1 409 ? -5.341 4.688 -8.399 1.00 98.25 409 THR A C 1
ATOM 3170 O O . THR A 1 409 ? -5.612 3.490 -8.402 1.00 98.25 409 THR A O 1
ATOM 3173 N N . PHE A 1 410 ? -4.142 5.121 -8.030 1.00 98.44 410 PHE A N 1
ATOM 3174 C CA . PHE A 1 410 ? -3.097 4.209 -7.576 1.00 98.44 410 PHE A CA 1
ATOM 3175 C C . PHE A 1 410 ? -2.283 4.790 -6.425 1.00 98.44 410 PHE A C 1
ATOM 3177 O O . PHE A 1 410 ? -2.194 6.002 -6.246 1.00 98.44 410 PHE A O 1
ATOM 3184 N N . ALA A 1 411 ? -1.670 3.896 -5.660 1.00 98.12 411 ALA A N 1
ATOM 3185 C CA . ALA A 1 411 ? -0.699 4.222 -4.630 1.00 98.12 411 ALA A CA 1
ATOM 3186 C C . ALA A 1 411 ? 0.446 3.204 -4.672 1.00 98.12 411 ALA A C 1
ATOM 3188 O O . ALA A 1 411 ? 0.289 2.066 -5.133 1.00 98.12 411 ALA A O 1
ATOM 3189 N N . ARG A 1 412 ? 1.622 3.623 -4.206 1.00 96.94 412 ARG A N 1
ATOM 3190 C CA . ARG A 1 412 ? 2.848 2.830 -4.296 1.00 96.94 412 ARG A CA 1
ATOM 3191 C C . ARG A 1 412 ? 3.457 2.634 -2.918 1.00 96.94 412 ARG A C 1
ATOM 3193 O O . ARG A 1 412 ? 3.903 3.577 -2.283 1.00 96.94 412 ARG A O 1
ATOM 3200 N N . ALA A 1 413 ? 3.550 1.393 -2.478 1.00 95.56 413 ALA A N 1
ATOM 3201 C CA . ALA A 1 413 ? 4.359 0.988 -1.345 1.00 95.56 413 ALA A CA 1
ATOM 3202 C C . ALA A 1 413 ? 5.799 0.720 -1.810 1.00 95.56 413 ALA A C 1
ATOM 3204 O O . ALA A 1 413 ? 6.222 -0.423 -1.912 1.00 95.56 413 ALA A O 1
ATOM 3205 N N . GLY A 1 414 ? 6.543 1.764 -2.184 1.00 92.06 414 GLY A N 1
ATOM 3206 C CA . GLY A 1 414 ? 7.978 1.659 -2.495 1.00 92.06 414 GLY A CA 1
ATOM 3207 C C . GLY A 1 414 ? 8.365 1.001 -3.831 1.00 92.06 414 GLY A C 1
ATOM 3208 O O . GLY A 1 414 ? 9.539 1.037 -4.166 1.00 92.06 414 GLY A O 1
ATOM 3209 N N . HIS A 1 415 ? 7.410 0.484 -4.611 1.00 96.19 415 HIS A N 1
ATOM 3210 C CA . HIS A 1 415 ? 7.634 -0.208 -5.897 1.00 96.19 415 HIS A CA 1
ATOM 3211 C C . HIS A 1 415 ? 8.171 0.678 -7.037 1.00 96.19 415 HIS A C 1
ATOM 3213 O O . HIS A 1 415 ? 8.394 1.864 -6.839 1.00 96.19 415 HIS A O 1
ATOM 3219 N N . ASN A 1 416 ? 8.332 0.176 -8.258 1.00 93.88 416 ASN A N 1
ATOM 3220 C CA . ASN A 1 416 ? 8.682 1.038 -9.392 1.00 93.88 416 ASN A CA 1
ATOM 3221 C C . ASN A 1 416 ? 7.554 2.013 -9.763 1.00 93.88 416 ASN A C 1
ATOM 3223 O O . ASN A 1 416 ? 6.369 1.753 -9.529 1.00 93.88 416 ASN A O 1
ATOM 3227 N N . MET A 1 417 ? 7.926 3.171 -10.317 1.00 95.94 417 MET A N 1
ATOM 3228 C CA . MET A 1 417 ? 6.960 4.174 -10.774 1.00 95.94 417 MET A CA 1
ATOM 3229 C C . MET A 1 417 ? 6.209 3.651 -12.004 1.00 95.94 417 MET A C 1
ATOM 3231 O O . MET A 1 417 ? 6.859 3.275 -12.979 1.00 95.94 417 MET A O 1
ATOM 3235 N N . PRO A 1 418 ? 4.865 3.670 -12.016 1.00 97.69 418 PRO A N 1
ATOM 3236 C CA . PRO A 1 418 ? 4.115 3.283 -13.203 1.00 97.69 418 PRO A CA 1
ATOM 3237 C C . PRO A 1 418 ? 4.437 4.193 -14.388 1.00 97.69 418 PRO A C 1
ATOM 3239 O O . PRO A 1 418 ? 4.658 5.395 -14.217 1.00 97.69 418 PRO A O 1
ATOM 3242 N N . ILE A 1 419 ? 4.399 3.644 -15.599 1.00 98.19 419 ILE A N 1
ATOM 3243 C CA . ILE A 1 419 ? 4.549 4.425 -16.829 1.00 98.19 419 ILE A CA 1
ATOM 3244 C C . ILE A 1 419 ? 3.167 4.668 -17.431 1.00 98.19 419 ILE A C 1
ATOM 3246 O O . ILE A 1 419 ? 2.389 3.737 -17.623 1.00 98.19 419 ILE A O 1
ATOM 3250 N N . LEU A 1 420 ? 2.876 5.923 -17.767 1.00 98.06 420 LEU A N 1
ATOM 3251 C CA . LEU A 1 420 ? 1.750 6.300 -18.613 1.00 98.06 420 LEU A CA 1
ATOM 3252 C C . LEU A 1 420 ? 2.272 6.675 -19.997 1.00 98.06 420 LEU A C 1
ATOM 3254 O O . LEU A 1 420 ? 3.085 7.591 -20.130 1.00 98.06 420 LEU A O 1
ATOM 3258 N N . PHE A 1 421 ? 1.771 5.998 -21.022 1.00 97.75 421 PHE A N 1
ATOM 3259 C CA . PHE A 1 421 ? 2.131 6.240 -22.410 1.00 97.75 421 PHE A CA 1
ATOM 3260 C C . PHE A 1 421 ? 0.899 6.539 -23.264 1.00 97.75 421 PHE A C 1
ATOM 3262 O O . PHE A 1 421 ? -0.086 5.807 -23.224 1.00 97.75 421 PHE A O 1
ATOM 3269 N N . ASN A 1 422 ? 0.969 7.601 -24.063 1.00 96.12 422 ASN A N 1
ATOM 3270 C CA . ASN A 1 422 ? 0.048 7.869 -25.159 1.00 96.12 422 ASN A CA 1
ATOM 3271 C C . ASN A 1 422 ? 0.728 8.806 -26.171 1.00 96.12 422 ASN A C 1
ATOM 3273 O O . ASN A 1 422 ? 1.086 9.925 -25.796 1.00 96.12 422 ASN A O 1
ATOM 3277 N N . PRO A 1 423 ? 0.852 8.429 -27.457 1.00 94.12 423 PRO A N 1
ATOM 3278 C CA . PRO A 1 423 ? 1.473 9.277 -28.481 1.00 94.12 423 PRO A CA 1
ATOM 3279 C C . PRO A 1 423 ? 0.750 10.619 -28.692 1.00 94.12 423 PRO A C 1
ATOM 3281 O O . PRO A 1 423 ? 1.335 11.550 -29.237 1.00 94.12 423 PRO A O 1
ATOM 3284 N N . LYS A 1 424 ? -0.515 10.737 -28.265 1.00 93.75 424 LYS A N 1
ATOM 3285 C CA . LYS A 1 424 ? -1.315 11.969 -28.349 1.00 93.75 424 LYS A CA 1
ATOM 3286 C C . LYS A 1 424 ? -1.088 12.923 -27.169 1.00 93.75 424 LYS A C 1
ATOM 3288 O O . LYS A 1 424 ? -1.627 14.028 -27.182 1.00 93.75 424 LYS A O 1
ATOM 3293 N N . ARG A 1 425 ? -0.350 12.508 -26.132 1.00 93.06 425 ARG A N 1
ATOM 3294 C CA . ARG A 1 425 ? -0.015 13.343 -24.968 1.00 93.06 425 ARG A CA 1
ATOM 3295 C C . ARG A 1 425 ? 1.354 14.000 -25.144 1.00 93.06 425 ARG A C 1
ATOM 3297 O O . ARG A 1 425 ? 2.224 13.484 -25.837 1.00 93.06 425 ARG A O 1
ATOM 3304 N N . THR A 1 426 ? 1.553 15.112 -24.437 1.00 91.62 426 THR A N 1
ATOM 3305 C CA . THR A 1 426 ? 2.849 15.790 -24.332 1.00 91.62 426 THR A CA 1
ATOM 3306 C C . THR A 1 426 ? 3.236 15.911 -22.852 1.00 91.62 426 THR A C 1
ATOM 3308 O O . THR A 1 426 ? 2.536 16.610 -22.117 1.00 91.62 426 THR A O 1
ATOM 3311 N N . PRO A 1 427 ? 4.319 15.256 -22.390 1.00 93.50 427 PRO A N 1
ATOM 3312 C CA . PRO A 1 427 ? 5.121 14.274 -23.126 1.00 93.50 427 PRO A CA 1
ATOM 3313 C C . PRO A 1 427 ? 4.341 12.969 -23.379 1.00 93.50 427 PRO A C 1
ATOM 3315 O O . PRO A 1 427 ? 3.401 12.647 -22.649 1.00 93.50 427 PRO A O 1
ATOM 3318 N N . ALA A 1 428 ? 4.739 12.230 -24.420 1.00 93.81 428 ALA A N 1
ATOM 3319 C CA . ALA A 1 428 ? 4.069 10.992 -24.827 1.00 93.81 428 ALA A CA 1
ATOM 3320 C C . ALA A 1 428 ? 4.265 9.849 -23.824 1.00 93.81 428 ALA A C 1
ATOM 3322 O O . ALA A 1 428 ? 3.409 8.978 -23.713 1.00 93.81 428 ALA A O 1
ATOM 3323 N N . VAL A 1 429 ? 5.373 9.862 -23.082 1.00 96.62 429 VAL A N 1
ATOM 3324 C CA . VAL A 1 429 ? 5.688 8.919 -22.007 1.00 96.62 429 VAL A CA 1
ATOM 3325 C C . VAL A 1 429 ? 5.929 9.694 -20.715 1.00 96.62 429 VAL A C 1
ATOM 3327 O O . VAL A 1 429 ? 6.562 10.752 -20.723 1.00 96.62 429 VAL A O 1
ATOM 3330 N N . ARG A 1 430 ? 5.374 9.203 -19.607 1.00 96.31 430 ARG A N 1
ATOM 3331 C CA . ARG A 1 430 ? 5.497 9.801 -18.275 1.00 96.31 430 ARG A CA 1
ATOM 3332 C C . ARG A 1 430 ? 5.718 8.714 -17.238 1.00 96.31 430 ARG A C 1
ATOM 3334 O O . ARG A 1 430 ? 4.886 7.819 -17.117 1.00 96.31 430 ARG A O 1
ATOM 3341 N N . ARG A 1 431 ? 6.764 8.858 -16.426 1.00 96.38 431 ARG A N 1
ATOM 3342 C CA . ARG A 1 431 ? 6.866 8.170 -15.134 1.00 96.38 431 ARG A CA 1
ATOM 3343 C C . ARG A 1 431 ? 5.909 8.872 -14.176 1.00 96.38 431 ARG A C 1
ATOM 3345 O O . ARG A 1 431 ? 5.965 10.093 -14.022 1.00 96.38 431 ARG A O 1
ATOM 3352 N N . LEU A 1 432 ? 4.974 8.136 -13.594 1.00 96.31 432 LEU A N 1
ATOM 3353 C CA . LEU A 1 432 ? 4.016 8.694 -12.650 1.00 96.31 432 LEU A CA 1
ATOM 3354 C C . LEU A 1 432 ? 4.662 8.744 -11.263 1.00 96.31 432 LEU A C 1
ATOM 3356 O O . LEU A 1 432 ? 4.564 7.807 -10.470 1.00 96.31 432 LEU A O 1
ATOM 3360 N N . GLU A 1 433 ? 5.379 9.839 -11.012 1.00 91.69 433 GLU A N 1
ATOM 3361 C CA . GLU A 1 433 ? 6.072 10.080 -9.750 1.00 91.69 433 GLU A CA 1
ATOM 3362 C C . GLU A 1 433 ? 5.084 10.172 -8.589 1.00 91.69 433 GLU A C 1
ATOM 3364 O O . GLU A 1 433 ? 4.129 10.943 -8.623 1.00 91.69 433 GLU A O 1
ATOM 3369 N N . THR A 1 434 ? 5.335 9.384 -7.549 1.00 91.56 434 THR A N 1
ATOM 3370 C CA . THR A 1 434 ? 4.549 9.369 -6.315 1.00 91.56 434 THR A CA 1
ATOM 3371 C C . THR A 1 434 ? 5.443 8.977 -5.150 1.00 91.56 434 THR A C 1
ATOM 3373 O O . THR A 1 434 ? 6.396 8.205 -5.328 1.00 91.56 434 THR A O 1
ATOM 3376 N N . LYS A 1 435 ? 5.162 9.490 -3.956 1.00 91.00 435 LYS A N 1
ATOM 3377 C CA . LYS A 1 435 ? 5.831 9.071 -2.722 1.00 91.00 435 LYS A CA 1
ATOM 3378 C C . LYS A 1 435 ? 5.359 7.687 -2.278 1.00 91.00 435 LYS A C 1
ATOM 3380 O O . LYS A 1 435 ? 4.285 7.212 -2.632 1.00 91.00 435 LYS A O 1
ATOM 3385 N N . GLY A 1 436 ? 6.201 7.034 -1.487 1.00 90.69 436 GLY A N 1
ATOM 3386 C CA . GLY A 1 436 ? 5.903 5.725 -0.932 1.00 90.69 436 GLY A CA 1
ATOM 3387 C C . GLY A 1 436 ? 7.145 5.024 -0.416 1.00 90.69 436 GLY A C 1
ATOM 3388 O O . GLY A 1 436 ? 8.244 5.245 -0.926 1.00 90.69 436 GLY A O 1
ATOM 3389 N N . ILE A 1 437 ? 6.967 4.168 0.585 1.00 91.38 437 ILE A N 1
ATOM 3390 C CA . ILE A 1 437 ? 8.008 3.272 1.103 1.00 91.38 437 ILE A CA 1
ATOM 3391 C C . ILE A 1 437 ? 7.478 1.837 1.100 1.00 91.38 437 ILE A C 1
ATOM 3393 O O . ILE A 1 437 ? 6.265 1.644 1.106 1.00 91.38 437 ILE A O 1
ATOM 3397 N N . ALA A 1 438 ? 8.370 0.848 1.054 1.00 93.31 438 ALA A N 1
ATOM 3398 C CA . ALA A 1 438 ? 7.983 -0.561 1.014 1.00 93.31 438 ALA A CA 1
ATOM 3399 C C . ALA A 1 438 ? 7.162 -0.974 2.248 1.00 93.31 438 ALA A C 1
ATOM 3401 O O . ALA A 1 438 ? 7.343 -0.437 3.344 1.00 93.31 438 ALA A O 1
ATOM 3402 N N . LEU A 1 439 ? 6.264 -1.940 2.068 1.00 92.62 439 LEU A N 1
ATOM 3403 C CA . LEU A 1 439 ? 5.545 -2.578 3.165 1.00 92.62 439 LEU A CA 1
ATOM 3404 C C . LEU A 1 439 ? 6.549 -3.268 4.101 1.00 92.62 439 LEU A C 1
ATOM 3406 O O . LEU A 1 439 ? 7.573 -3.779 3.651 1.00 92.62 439 LEU A O 1
ATOM 3410 N N . SER A 1 440 ? 6.253 -3.301 5.399 1.00 90.06 440 SER A N 1
ATOM 3411 C CA . SER A 1 440 ? 7.077 -3.929 6.446 1.00 90.06 440 SER A CA 1
ATOM 3412 C C . SER A 1 440 ? 8.486 -3.337 6.660 1.00 90.06 440 SER A C 1
ATOM 3414 O O . SER A 1 440 ? 9.229 -3.768 7.540 1.00 90.06 440 SER A O 1
ATOM 3416 N N . ILE A 1 441 ? 8.865 -2.276 5.936 1.00 80.69 441 ILE A N 1
ATOM 3417 C CA . ILE A 1 441 ? 10.191 -1.648 6.087 1.00 80.69 441 ILE A CA 1
ATOM 3418 C C . ILE A 1 441 ? 10.357 -0.908 7.427 1.00 80.69 441 ILE A C 1
ATOM 3420 O O . ILE A 1 441 ? 11.456 -0.807 7.991 1.00 80.69 441 ILE A O 1
ATOM 3424 N N . TYR A 1 442 ? 9.252 -0.365 7.940 1.00 77.94 442 TYR A N 1
ATOM 3425 C CA . TYR A 1 442 ? 9.201 0.419 9.163 1.00 77.94 442 TYR A CA 1
ATOM 3426 C C . TYR A 1 442 ? 7.941 0.081 9.952 1.00 77.94 442 TYR A C 1
ATOM 3428 O O . TYR A 1 442 ? 6.822 0.216 9.456 1.00 77.94 442 TYR A O 1
ATOM 3436 N N . ARG A 1 443 ? 8.144 -0.303 11.213 1.00 71.56 443 ARG A N 1
ATOM 3437 C CA . ARG A 1 443 ? 7.076 -0.573 12.171 1.00 71.56 443 ARG A CA 1
ATOM 3438 C C . ARG A 1 443 ? 6.719 0.738 12.875 1.00 71.56 443 ARG A C 1
ATOM 3440 O O . ARG A 1 443 ? 7.423 1.166 13.784 1.00 71.56 443 ARG A O 1
ATOM 3447 N N . GLY A 1 444 ? 5.686 1.411 12.374 1.00 69.94 444 GLY A N 1
ATOM 3448 C CA . GLY A 1 444 ? 5.149 2.667 12.905 1.00 69.94 444 GLY A CA 1
ATOM 3449 C C . GLY A 1 444 ? 4.512 3.530 11.810 1.00 69.94 444 GLY A C 1
ATOM 3450 O O . GLY A 1 444 ? 4.493 3.158 10.638 1.00 69.94 444 GLY A O 1
ATOM 3451 N N . GLY A 1 445 ? 4.029 4.723 12.164 1.00 79.69 445 GLY A N 1
ATOM 3452 C CA . GLY A 1 445 ? 3.222 5.565 11.265 1.00 79.69 445 GLY A CA 1
ATOM 3453 C C . GLY A 1 445 ? 3.942 6.195 10.059 1.00 79.69 445 GLY A C 1
ATOM 3454 O O . GLY A 1 445 ? 3.338 7.004 9.358 1.00 79.69 445 GLY A O 1
ATOM 3455 N N . LEU A 1 446 ? 5.225 5.895 9.808 1.00 79.94 446 LEU A N 1
ATOM 3456 C CA . LEU A 1 446 ? 5.965 6.475 8.676 1.00 79.94 446 LEU A CA 1
ATOM 3457 C C . LEU A 1 446 ? 5.414 6.004 7.325 1.00 79.94 446 LEU A C 1
ATOM 3459 O O . LEU A 1 446 ? 5.345 6.806 6.396 1.00 79.94 446 LEU A O 1
ATOM 3463 N N . PHE A 1 447 ? 5.004 4.736 7.224 1.00 87.56 447 PHE A N 1
ATOM 3464 C CA . PHE A 1 447 ? 4.402 4.192 6.006 1.00 87.56 447 PHE A CA 1
ATOM 3465 C C . PHE A 1 447 ? 3.184 5.022 5.589 1.00 87.56 447 PHE A C 1
ATOM 3467 O O . PHE A 1 447 ? 3.142 5.561 4.486 1.00 87.56 447 PHE A O 1
ATOM 3474 N N . ASP A 1 448 ? 2.262 5.236 6.524 1.00 88.31 448 ASP A N 1
ATOM 3475 C CA . ASP A 1 448 ? 1.029 5.991 6.312 1.00 88.31 448 ASP A CA 1
ATOM 3476 C C . ASP A 1 448 ? 1.278 7.446 5.894 1.00 88.31 448 ASP A C 1
ATOM 3478 O O . ASP A 1 448 ? 0.510 7.985 5.095 1.00 88.31 448 ASP A O 1
ATOM 3482 N N . LYS A 1 449 ? 2.345 8.070 6.423 1.00 83.44 449 LYS A N 1
ATOM 3483 C CA . LYS A 1 449 ? 2.757 9.452 6.111 1.00 83.44 449 LYS A CA 1
ATOM 3484 C C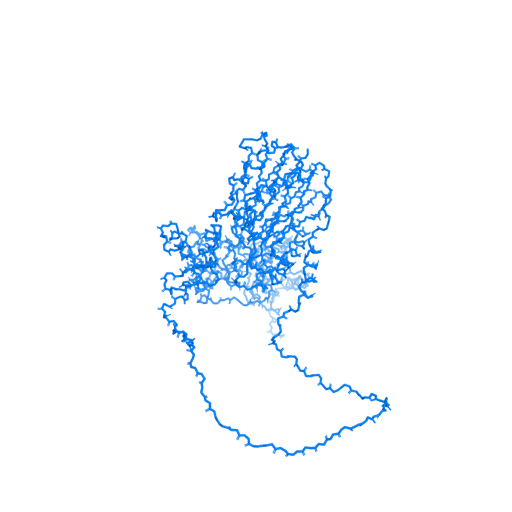 . LYS A 1 449 ? 3.400 9.587 4.731 1.00 83.44 449 LYS A C 1
ATOM 3486 O O . LYS A 1 449 ? 3.284 10.639 4.109 1.00 83.44 449 LYS A O 1
ATOM 3491 N N . MET A 1 450 ? 4.134 8.564 4.298 1.00 87.62 450 MET A N 1
ATOM 3492 C CA . MET A 1 450 ? 4.858 8.572 3.025 1.00 87.62 450 MET A CA 1
ATOM 3493 C C . MET A 1 450 ? 3.994 8.118 1.855 1.00 87.62 450 MET A C 1
ATOM 3495 O O . MET A 1 450 ? 4.355 8.384 0.712 1.00 87.62 450 MET A O 1
ATOM 3499 N N . LEU A 1 451 ? 2.891 7.423 2.127 1.00 92.56 451 LEU A N 1
ATOM 3500 C CA . LEU A 1 451 ? 2.007 6.911 1.098 1.00 92.56 451 LEU A CA 1
ATOM 3501 C C . LEU A 1 451 ? 1.207 8.046 0.456 1.00 92.56 451 LEU A C 1
ATOM 3503 O O . LEU A 1 451 ? 0.452 8.753 1.125 1.00 92.56 451 LEU A O 1
ATOM 3507 N N . GLU A 1 452 ? 1.371 8.190 -0.851 1.00 94.69 452 GLU A N 1
ATOM 3508 C CA . GLU A 1 452 ? 0.658 9.157 -1.674 1.00 94.69 452 GLU A CA 1
ATOM 3509 C C . GLU A 1 452 ? -0.237 8.418 -2.669 1.00 94.69 452 GLU A C 1
ATOM 3511 O O . GLU A 1 452 ? 0.124 7.366 -3.201 1.00 94.69 452 GLU A O 1
ATOM 3516 N N . GLU A 1 453 ? -1.429 8.965 -2.879 1.00 96.00 453 GLU A N 1
ATOM 3517 C CA . GLU A 1 453 ? -2.407 8.449 -3.827 1.00 96.00 453 GLU A CA 1
ATOM 3518 C C . GLU A 1 453 ? -2.521 9.416 -5.000 1.00 96.00 453 GLU A C 1
ATOM 3520 O O . GLU A 1 453 ? -2.600 10.630 -4.808 1.00 96.00 453 GLU A O 1
ATOM 3525 N N . ILE A 1 454 ? -2.526 8.871 -6.213 1.00 97.19 454 ILE A N 1
ATOM 3526 C CA . ILE A 1 454 ? -2.671 9.635 -7.446 1.00 97.19 454 ILE A CA 1
ATOM 3527 C C . ILE A 1 454 ? -3.882 9.114 -8.200 1.00 97.19 454 ILE A C 1
ATOM 3529 O O . ILE A 1 454 ? -3.983 7.923 -8.487 1.00 97.19 454 ILE A O 1
ATOM 3533 N N . GLU A 1 455 ? -4.767 10.031 -8.568 1.00 97.62 455 GLU A N 1
ATOM 3534 C CA . GLU A 1 455 ? -5.888 9.779 -9.464 1.00 97.62 455 GLU A CA 1
ATOM 3535 C C . GLU A 1 455 ? -5.613 10.402 -10.835 1.00 97.62 455 GLU A C 1
ATOM 3537 O O . GLU A 1 455 ? -5.136 11.535 -10.943 1.00 97.62 455 GLU A O 1
ATOM 3542 N N . LEU A 1 456 ? -5.921 9.662 -11.897 1.00 96.25 456 LEU A N 1
ATOM 3543 C CA . LEU A 1 456 ? -5.856 10.150 -13.268 1.00 96.25 456 LEU A CA 1
ATOM 3544 C C . LEU A 1 456 ? -7.001 9.602 -14.119 1.00 96.25 456 LEU A C 1
ATOM 3546 O O . LEU A 1 456 ? -7.404 8.448 -14.002 1.00 96.25 456 LEU A O 1
ATOM 3550 N N . THR A 1 457 ? -7.500 10.429 -15.034 1.00 97.38 457 THR A N 1
ATOM 3551 C CA . THR A 1 457 ? -8.468 10.005 -16.050 1.00 97.38 457 THR A CA 1
ATOM 3552 C C . THR A 1 457 ? -7.738 9.434 -17.263 1.00 97.38 457 THR A C 1
ATOM 3554 O O . THR A 1 457 ? -6.938 10.130 -17.903 1.00 97.38 457 THR A O 1
ATOM 3557 N N . LEU A 1 458 ? -8.040 8.180 -17.599 1.00 97.25 458 LEU A N 1
ATOM 3558 C CA . LEU A 1 458 ? -7.539 7.506 -18.790 1.00 97.25 458 LEU A CA 1
ATOM 3559 C C . LEU A 1 458 ? -8.341 7.943 -20.018 1.00 97.25 458 LEU A C 1
ATOM 3561 O O . LEU A 1 458 ? -9.554 7.757 -20.105 1.00 97.25 458 LEU A O 1
ATOM 3565 N N . SER A 1 459 ? -7.639 8.513 -20.988 1.00 95.75 459 SER A N 1
ATOM 3566 C CA . SER A 1 459 ? -8.158 8.822 -22.319 1.00 95.75 459 SER A CA 1
ATOM 3567 C C . SER A 1 459 ? -7.981 7.624 -23.257 1.00 95.75 459 SER A C 1
ATOM 3569 O O . SER A 1 459 ? -7.057 6.836 -23.059 1.00 95.75 459 SER A O 1
ATOM 3571 N N . PRO A 1 460 ? -8.807 7.483 -24.309 1.00 95.00 460 PRO A N 1
ATOM 3572 C CA . PRO A 1 460 ? -8.594 6.461 -25.332 1.00 95.00 460 PRO A CA 1
ATOM 3573 C C . PRO A 1 460 ? -7.164 6.489 -25.894 1.00 95.00 460 PRO A C 1
ATOM 3575 O O . PRO A 1 460 ? -6.636 7.548 -26.257 1.00 95.00 460 PRO A O 1
ATOM 3578 N N . GLY A 1 461 ? -6.536 5.318 -25.955 1.00 95.31 461 GLY A N 1
ATOM 3579 C CA . GLY A 1 461 ? -5.136 5.126 -26.328 1.00 95.31 461 GLY A CA 1
ATOM 3580 C C . GLY A 1 461 ? -4.128 5.269 -25.182 1.00 95.31 461 GLY A C 1
ATOM 3581 O O . GLY A 1 461 ? -2.956 4.976 -25.404 1.00 95.31 461 GLY A O 1
ATOM 3582 N N . ASP A 1 462 ? -4.541 5.686 -23.978 1.00 97.38 462 ASP A N 1
ATOM 3583 C CA . ASP A 1 462 ? -3.651 5.665 -22.813 1.00 97.38 462 ASP A CA 1
ATOM 3584 C C . ASP A 1 462 ? -3.288 4.228 -22.452 1.00 97.38 462 ASP A C 1
ATOM 3586 O O . ASP A 1 462 ? -4.164 3.368 -22.323 1.00 97.38 462 ASP A O 1
ATOM 3590 N N . VAL A 1 463 ? -1.993 4.003 -22.245 1.00 97.88 463 VAL A N 1
ATOM 3591 C CA . VAL A 1 463 ? -1.420 2.745 -21.781 1.00 97.88 463 VAL A CA 1
ATOM 3592 C C . VAL A 1 463 ? -0.756 2.971 -20.429 1.00 97.88 463 VAL A C 1
ATOM 3594 O O . VAL A 1 463 ? 0.189 3.749 -20.315 1.00 97.88 463 VAL A O 1
ATOM 3597 N N . PHE A 1 464 ? -1.256 2.288 -19.408 1.00 98.19 464 PHE A N 1
ATOM 3598 C CA . PHE A 1 464 ? -0.693 2.242 -18.067 1.00 98.19 464 PHE A CA 1
ATOM 3599 C C . PHE A 1 464 ? 0.129 0.959 -17.917 1.00 98.19 464 PHE A C 1
ATOM 3601 O O . PHE A 1 464 ? -0.384 -0.139 -18.146 1.00 98.19 464 PHE A O 1
ATOM 3608 N N . VAL A 1 465 ? 1.406 1.099 -17.566 1.00 98.31 465 VAL A N 1
ATOM 3609 C CA . VAL A 1 465 ? 2.364 -0.007 -17.474 1.00 98.31 465 VAL A CA 1
ATOM 3610 C C . VAL A 1 465 ? 2.916 -0.096 -16.054 1.00 98.31 465 VAL A C 1
ATOM 3612 O O . VAL A 1 465 ? 3.476 0.871 -15.537 1.00 98.31 465 VAL A O 1
ATOM 3615 N N . LEU A 1 466 ? 2.775 -1.273 -15.447 1.00 98.25 466 LEU A N 1
ATOM 3616 C CA . LEU A 1 466 ? 3.407 -1.654 -14.183 1.00 98.25 466 LEU A CA 1
ATOM 3617 C C . LEU A 1 466 ? 4.464 -2.718 -14.460 1.00 98.25 466 LEU A C 1
ATOM 3619 O O . LEU A 1 466 ? 4.245 -3.594 -15.295 1.00 98.25 466 LEU A O 1
ATOM 3623 N N . TYR A 1 467 ? 5.593 -2.651 -13.767 1.00 97.25 467 TYR A N 1
ATOM 3624 C CA . TYR A 1 467 ? 6.717 -3.551 -13.998 1.00 97.25 467 TYR A CA 1
ATOM 3625 C C . TYR A 1 467 ? 7.578 -3.691 -12.743 1.00 97.25 467 TYR A C 1
ATOM 3627 O O . TYR A 1 467 ? 7.707 -2.741 -11.967 1.00 97.25 467 TYR A O 1
ATOM 3635 N N . THR A 1 468 ? 8.198 -4.853 -12.582 1.00 94.50 468 THR A N 1
ATOM 3636 C CA . THR A 1 468 ? 9.220 -5.096 -11.559 1.00 94.50 468 THR A CA 1
ATOM 3637 C C . THR A 1 468 ? 10.606 -4.739 -12.084 1.00 94.50 468 THR A C 1
ATOM 3639 O O . THR A 1 468 ? 10.809 -4.509 -13.284 1.00 94.50 468 THR A O 1
ATOM 3642 N N . ASP A 1 469 ? 11.555 -4.579 -11.172 1.00 92.50 469 ASP A N 1
ATOM 3643 C CA . ASP A 1 469 ? 12.898 -4.101 -11.484 1.00 92.50 469 ASP A CA 1
ATOM 3644 C C . ASP A 1 469 ? 13.706 -5.105 -12.309 1.00 92.50 469 ASP A C 1
ATOM 3646 O O . ASP A 1 469 ? 14.559 -4.665 -13.075 1.00 92.50 469 ASP A O 1
ATOM 3650 N N . GLY A 1 470 ? 13.352 -6.394 -12.327 1.00 90.06 470 GLY A N 1
ATOM 3651 C CA . GLY A 1 470 ? 13.943 -7.366 -13.251 1.00 90.06 470 GLY A CA 1
ATOM 3652 C C . GLY A 1 470 ? 13.852 -6.986 -14.737 1.00 90.06 470 GLY A C 1
ATOM 3653 O O . GLY A 1 470 ? 14.655 -7.461 -15.541 1.00 90.06 470 GLY A O 1
ATOM 3654 N N . VAL A 1 471 ? 12.946 -6.077 -15.132 1.00 91.88 471 VAL A N 1
ATOM 3655 C CA . VAL A 1 471 ? 12.966 -5.461 -16.475 1.00 91.88 471 VAL A CA 1
ATOM 3656 C C . VAL A 1 471 ? 14.128 -4.476 -16.612 1.00 91.88 471 VAL A C 1
ATOM 3658 O O . VAL A 1 471 ? 14.916 -4.550 -17.551 1.00 91.88 471 VAL A O 1
ATOM 3661 N N . THR A 1 472 ? 14.217 -3.513 -15.698 1.00 94.06 472 THR A N 1
ATOM 3662 C CA . THR A 1 472 ? 15.165 -2.392 -15.769 1.00 94.06 472 THR A CA 1
ATOM 3663 C C . THR A 1 472 ? 16.577 -2.765 -15.346 1.00 94.06 472 THR A C 1
ATOM 3665 O O . THR A 1 472 ? 17.538 -2.103 -15.734 1.00 94.06 472 THR A O 1
ATOM 3668 N N . GLU A 1 473 ? 16.709 -3.822 -14.558 1.00 88.38 473 GLU A N 1
ATOM 3669 C CA . GLU A 1 473 ? 17.962 -4.295 -13.988 1.00 88.38 473 GLU A CA 1
ATOM 3670 C C . GLU A 1 473 ? 18.562 -5.481 -14.726 1.00 88.38 473 GLU A C 1
ATOM 3672 O O . GLU A 1 473 ? 19.678 -5.883 -14.396 1.00 88.38 473 GLU A O 1
ATOM 3677 N N . ALA A 1 474 ? 17.875 -5.984 -15.756 1.00 85.25 474 ALA A N 1
ATOM 3678 C CA . ALA A 1 474 ? 18.435 -6.957 -16.678 1.00 85.25 474 ALA A CA 1
ATOM 3679 C C . ALA A 1 474 ? 19.823 -6.499 -17.153 1.00 85.25 474 ALA A C 1
ATOM 3681 O O . ALA A 1 474 ? 20.005 -5.347 -17.560 1.00 85.25 474 ALA A O 1
ATOM 3682 N N . GLN A 1 475 ? 20.801 -7.399 -17.072 1.00 85.50 475 GLN A N 1
ATOM 3683 C CA . GLN A 1 475 ? 22.201 -7.089 -17.347 1.00 85.50 475 GLN A CA 1
ATOM 3684 C C . GLN A 1 475 ? 22.592 -7.499 -18.765 1.00 85.50 475 GLN A C 1
ATOM 3686 O O . GLN A 1 475 ? 22.284 -8.602 -19.214 1.00 85.50 475 GLN A O 1
ATOM 3691 N N . GLY A 1 476 ? 23.305 -6.614 -19.454 1.00 86.69 476 GLY A N 1
ATOM 3692 C CA . GLY A 1 476 ? 23.951 -6.894 -20.728 1.00 86.69 476 GLY A CA 1
ATOM 3693 C C . GLY A 1 476 ? 25.262 -7.675 -20.556 1.00 86.69 476 GLY A C 1
ATOM 3694 O O . GLY A 1 476 ? 25.722 -7.897 -19.431 1.00 86.69 476 GLY A O 1
ATOM 3695 N N . PRO A 1 477 ? 25.908 -8.094 -21.658 1.00 82.38 477 PRO A N 1
ATOM 3696 C CA . PRO A 1 477 ? 27.182 -8.824 -21.620 1.00 82.38 477 PRO A CA 1
ATOM 3697 C C . PRO A 1 477 ? 28.348 -8.051 -20.984 1.00 82.38 477 PRO A C 1
ATOM 3699 O O . PRO A 1 477 ? 29.323 -8.649 -20.537 1.00 82.38 477 PRO A O 1
ATOM 3702 N N . ASP A 1 478 ? 28.263 -6.723 -20.965 1.00 86.00 478 ASP A N 1
ATOM 3703 C CA . ASP A 1 478 ? 29.228 -5.807 -20.354 1.00 86.00 478 ASP A CA 1
ATOM 3704 C C . ASP A 1 478 ? 28.910 -5.484 -18.881 1.00 86.00 478 ASP A C 1
ATOM 3706 O O . ASP A 1 478 ? 29.629 -4.710 -18.249 1.00 86.00 478 ASP A O 1
ATOM 3710 N N . GLY A 1 479 ? 27.845 -6.075 -18.326 1.00 82.06 479 GLY A N 1
ATOM 3711 C CA . GLY A 1 479 ? 27.346 -5.798 -16.979 1.00 82.06 479 GLY A CA 1
ATOM 3712 C C . GLY A 1 479 ? 26.530 -4.506 -16.867 1.00 82.06 479 GLY A C 1
ATOM 3713 O O . GLY A 1 479 ? 26.127 -4.145 -15.760 1.00 82.06 479 GLY A O 1
ATOM 3714 N N . ALA A 1 480 ? 26.267 -3.799 -17.974 1.00 87.06 480 ALA A N 1
ATOM 3715 C CA . ALA A 1 480 ? 25.390 -2.635 -17.966 1.00 87.06 480 ALA A CA 1
ATOM 3716 C C . ALA A 1 480 ? 23.931 -3.053 -17.737 1.00 87.06 480 ALA A C 1
ATOM 3718 O O . ALA A 1 480 ? 23.483 -4.090 -18.222 1.00 87.06 480 ALA A O 1
ATOM 3719 N N . ARG A 1 481 ? 23.167 -2.228 -17.018 1.00 90.12 481 ARG A N 1
ATOM 3720 C CA . ARG A 1 481 ? 21.726 -2.434 -16.815 1.00 90.12 481 ARG A CA 1
ATOM 3721 C C . ARG A 1 481 ? 20.925 -1.943 -18.020 1.00 90.12 481 ARG A C 1
ATOM 3723 O O . ARG A 1 481 ? 21.277 -0.924 -18.611 1.00 90.12 481 ARG A O 1
ATOM 3730 N N . TYR A 1 482 ? 19.821 -2.624 -18.323 1.00 90.31 482 TYR A N 1
ATOM 3731 C CA . TYR A 1 482 ? 18.887 -2.261 -19.394 1.00 90.31 482 TYR A CA 1
ATOM 3732 C C . TYR A 1 482 ? 18.361 -0.827 -19.234 1.00 90.31 482 TYR A C 1
ATOM 3734 O O . TYR A 1 482 ? 18.330 -0.056 -20.194 1.00 90.31 482 TYR A O 1
ATOM 3742 N N . GLY A 1 483 ? 18.027 -0.451 -17.998 1.00 93.25 483 GLY A N 1
ATOM 3743 C CA . GLY A 1 483 ? 17.715 0.917 -17.612 1.00 93.25 483 GLY A CA 1
ATOM 3744 C C . GLY A 1 483 ? 16.325 1.396 -18.029 1.00 93.25 483 GLY A C 1
ATOM 3745 O O . GLY A 1 483 ? 15.590 0.765 -18.792 1.00 93.25 483 GLY A O 1
ATOM 3746 N N . MET A 1 484 ? 15.954 2.558 -17.497 1.00 95.06 484 MET A N 1
ATOM 3747 C CA . MET A 1 484 ? 14.640 3.153 -17.736 1.00 95.06 484 MET A CA 1
ATOM 3748 C C . MET A 1 484 ? 14.519 3.768 -19.127 1.00 95.06 484 MET A C 1
ATOM 3750 O O . MET A 1 484 ? 13.469 3.687 -19.758 1.00 95.06 484 MET A O 1
ATOM 3754 N N . GLU A 1 485 ? 15.595 4.361 -19.628 1.00 94.56 485 GLU A N 1
ATOM 3755 C CA . GLU A 1 485 ? 15.616 5.086 -20.898 1.00 94.56 485 GLU A CA 1
ATOM 3756 C C . GLU A 1 485 ? 15.328 4.135 -22.066 1.00 94.56 485 GLU A C 1
ATOM 3758 O O . GLU A 1 485 ? 14.603 4.481 -23.001 1.00 94.56 485 GLU A O 1
ATOM 3763 N N . ARG A 1 486 ? 15.842 2.901 -21.987 1.00 95.12 486 ARG A N 1
ATOM 3764 C CA . ARG A 1 486 ? 15.594 1.853 -22.983 1.00 95.12 486 ARG A CA 1
ATOM 3765 C C . ARG A 1 486 ? 14.164 1.329 -22.897 1.00 95.12 486 ARG A C 1
ATOM 3767 O O . ARG A 1 486 ? 13.515 1.186 -23.931 1.00 95.12 486 ARG A O 1
ATOM 3774 N N . LEU A 1 487 ? 13.635 1.140 -21.684 1.00 96.62 487 LEU A N 1
ATOM 3775 C CA . LEU A 1 487 ? 12.231 0.772 -21.470 1.00 96.62 487 LEU A CA 1
ATOM 3776 C C . LEU A 1 487 ? 11.280 1.797 -22.104 1.00 96.62 487 LEU A C 1
ATOM 3778 O O . LEU A 1 487 ? 10.396 1.432 -22.879 1.00 96.62 487 LEU A O 1
ATOM 3782 N N . GLU A 1 488 ? 11.491 3.083 -21.828 1.00 96.62 488 GLU A N 1
ATOM 3783 C CA . GLU A 1 488 ? 10.680 4.177 -22.371 1.00 96.62 488 GLU A CA 1
ATOM 3784 C C . GLU A 1 488 ? 10.803 4.294 -23.892 1.00 96.62 488 GLU A C 1
ATOM 3786 O O . GLU A 1 488 ? 9.797 4.498 -24.580 1.00 96.62 488 GLU A O 1
ATOM 3791 N N . ALA A 1 489 ? 12.011 4.122 -24.435 1.00 94.31 489 ALA A N 1
ATOM 3792 C CA . ALA A 1 489 ? 12.239 4.113 -25.875 1.00 94.31 489 ALA A CA 1
ATOM 3793 C C . ALA A 1 489 ? 11.496 2.955 -26.559 1.00 94.31 489 ALA A C 1
ATOM 3795 O O . ALA A 1 489 ? 10.858 3.162 -27.594 1.00 94.31 489 ALA A O 1
ATOM 3796 N N . THR A 1 490 ? 11.525 1.759 -25.969 1.00 91.94 490 THR A N 1
ATOM 3797 C CA . THR A 1 490 ? 10.829 0.575 -26.489 1.00 91.94 490 THR A CA 1
ATOM 3798 C C . THR A 1 490 ? 9.311 0.736 -26.423 1.00 91.94 490 THR A C 1
ATOM 3800 O O . THR A 1 490 ? 8.626 0.448 -27.405 1.00 91.9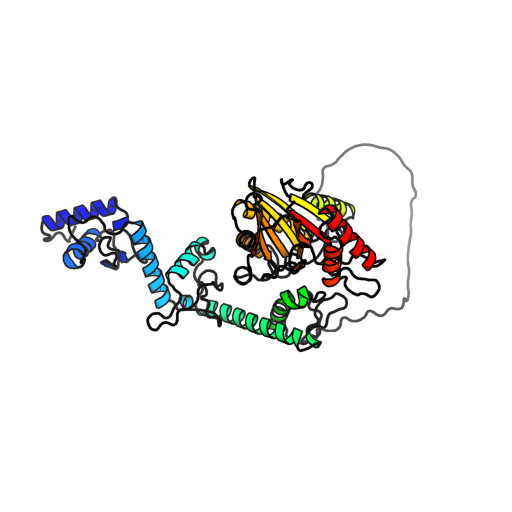4 490 THR A O 1
ATOM 3803 N N . ILE A 1 491 ? 8.777 1.304 -25.335 1.00 93.50 491 ILE A N 1
ATOM 3804 C CA . ILE A 1 491 ? 7.351 1.652 -25.236 1.00 93.50 491 ILE A CA 1
ATOM 3805 C C . ILE A 1 491 ? 6.966 2.671 -26.316 1.00 93.50 491 ILE A C 1
ATOM 3807 O O . ILE A 1 491 ? 5.980 2.482 -27.028 1.00 93.50 491 ILE A O 1
ATOM 3811 N N . THR A 1 492 ? 7.765 3.723 -26.492 1.00 92.25 492 THR A N 1
ATOM 3812 C CA . THR A 1 492 ? 7.463 4.812 -27.432 1.00 92.25 492 THR A CA 1
ATOM 3813 C C . THR A 1 492 ? 7.537 4.360 -28.893 1.00 92.25 492 THR A C 1
ATOM 3815 O O . THR A 1 492 ? 6.719 4.790 -29.708 1.00 92.25 492 THR A O 1
ATOM 3818 N N . ARG A 1 493 ? 8.448 3.433 -29.225 1.00 86.56 493 ARG A N 1
ATOM 3819 C CA . ARG A 1 493 ? 8.592 2.840 -30.570 1.00 86.56 493 ARG A CA 1
ATOM 3820 C C . ARG A 1 493 ? 7.339 2.092 -31.034 1.00 86.56 493 ARG A C 1
ATOM 3822 O O . ARG A 1 493 ? 7.144 1.918 -32.230 1.00 86.56 493 ARG A O 1
ATOM 3829 N N . SER A 1 494 ? 6.474 1.676 -30.107 1.00 80.06 494 SER A N 1
ATOM 3830 C CA . SER A 1 494 ? 5.196 1.043 -30.448 1.00 80.06 494 SER A CA 1
ATOM 3831 C C . SER A 1 494 ? 4.189 1.993 -31.105 1.00 80.06 494 SER A C 1
ATOM 3833 O O . SER A 1 494 ? 3.175 1.519 -31.610 1.00 80.06 494 SER A O 1
ATOM 3835 N N . HIS A 1 495 ? 4.415 3.314 -31.040 1.00 75.56 495 HIS A N 1
ATOM 3836 C CA . HIS A 1 495 ? 3.518 4.367 -31.535 1.00 75.56 495 HIS A CA 1
ATOM 3837 C C . HIS A 1 495 ? 2.059 4.270 -31.050 1.00 75.56 495 HIS A C 1
ATOM 3839 O O . HIS A 1 495 ? 1.184 4.937 -31.587 1.00 75.56 495 HIS A O 1
ATOM 3845 N N . GLY A 1 496 ? 1.784 3.488 -30.000 1.00 78.94 496 GLY A N 1
ATOM 3846 C CA . GLY A 1 496 ? 0.418 3.226 -29.540 1.00 78.94 496 GLY A CA 1
ATOM 3847 C C . GLY A 1 496 ? -0.348 2.208 -30.389 1.00 78.94 496 GLY A C 1
ATOM 3848 O O . GLY A 1 496 ? -1.518 1.963 -30.111 1.00 78.94 496 GLY A O 1
ATOM 3849 N N . ASP A 1 497 ? 0.286 1.547 -31.354 1.00 77.75 497 ASP A N 1
ATOM 3850 C CA . ASP A 1 497 ? -0.401 0.662 -32.306 1.00 77.75 497 ASP A CA 1
ATOM 3851 C C . ASP A 1 497 ? -0.508 -0.790 -31.815 1.00 77.75 497 ASP A C 1
ATOM 3853 O O . ASP A 1 497 ? -1.385 -1.543 -32.235 1.00 77.75 497 ASP A O 1
ATOM 3857 N N . LEU A 1 498 ? 0.367 -1.198 -30.892 1.00 78.12 498 LEU A N 1
ATOM 3858 C CA . LEU A 1 498 ? 0.405 -2.571 -30.381 1.00 78.12 498 LEU A CA 1
ATOM 3859 C C . LEU A 1 498 ? -0.678 -2.828 -29.332 1.00 78.12 498 LEU A C 1
ATOM 3861 O O . LEU A 1 498 ? -0.869 -2.005 -28.448 1.00 78.12 498 LEU A O 1
ATOM 3865 N N . SER A 1 499 ? -1.306 -4.005 -29.333 1.00 85.00 499 SER A N 1
ATOM 3866 C CA . SER A 1 499 ? -2.091 -4.461 -28.172 1.00 85.00 499 SER A CA 1
ATOM 3867 C C . SER A 1 499 ? -1.224 -4.539 -26.908 1.00 85.00 499 SER A C 1
ATOM 3869 O O . SER A 1 499 ? 0.003 -4.610 -26.999 1.00 85.00 499 SER A O 1
ATOM 3871 N N . CYS A 1 500 ? -1.831 -4.603 -25.722 1.00 90.12 500 CYS A N 1
ATOM 3872 C CA . CYS A 1 500 ? -1.111 -4.800 -24.459 1.00 90.12 500 CYS A CA 1
ATOM 3873 C C . CYS A 1 500 ? -0.222 -6.051 -24.500 1.00 90.12 500 CYS A C 1
ATOM 3875 O O . CYS A 1 500 ? 0.917 -6.024 -24.033 1.00 90.12 500 CYS A O 1
ATOM 3877 N N . ARG A 1 501 ? -0.691 -7.124 -25.152 1.00 87.19 501 ARG A N 1
ATOM 3878 C CA . ARG A 1 501 ? 0.116 -8.323 -25.418 1.00 87.19 501 ARG A CA 1
ATOM 3879 C C . ARG A 1 501 ? 1.300 -8.057 -26.345 1.00 87.19 501 ARG A C 1
ATOM 3881 O O . ARG A 1 501 ? 2.397 -8.536 -26.073 1.00 87.19 501 ARG A O 1
ATOM 3888 N N . GLY A 1 502 ? 1.083 -7.318 -27.432 1.00 78.12 502 GLY A N 1
ATOM 3889 C CA . GLY A 1 502 ? 2.146 -6.946 -28.366 1.00 78.12 502 GLY A CA 1
ATOM 3890 C C . GLY A 1 502 ? 3.203 -6.051 -27.717 1.00 78.12 502 GLY A C 1
ATOM 3891 O O . GLY A 1 502 ? 4.395 -6.282 -27.903 1.00 78.12 502 GLY A O 1
ATOM 3892 N N . LEU A 1 503 ? 2.777 -5.084 -26.902 1.00 88.06 503 LEU A N 1
ATOM 3893 C CA . LEU A 1 503 ? 3.667 -4.200 -26.155 1.00 88.06 503 LEU A CA 1
ATOM 3894 C C . LEU A 1 503 ? 4.510 -4.980 -25.141 1.00 88.06 503 LEU A C 1
ATOM 3896 O O . LEU A 1 503 ? 5.730 -4.842 -25.136 1.00 88.06 503 LEU A O 1
ATOM 3900 N N . ALA A 1 504 ? 3.884 -5.842 -24.335 1.00 84.12 504 ALA A N 1
ATOM 3901 C CA . ALA A 1 504 ? 4.606 -6.675 -23.378 1.00 84.12 504 ALA A CA 1
ATOM 3902 C C . ALA A 1 504 ? 5.621 -7.599 -24.070 1.00 84.12 504 ALA A C 1
ATOM 3904 O O . ALA A 1 504 ? 6.761 -7.709 -23.625 1.00 84.12 504 ALA A O 1
ATOM 3905 N N . ALA A 1 505 ? 5.241 -8.215 -25.195 1.00 78.94 505 ALA A N 1
ATOM 3906 C CA . ALA A 1 505 ? 6.150 -9.034 -25.993 1.00 78.94 505 ALA A CA 1
ATOM 3907 C C . ALA A 1 505 ? 7.322 -8.217 -26.561 1.00 78.94 505 ALA A C 1
ATOM 3909 O O . ALA A 1 505 ? 8.452 -8.695 -26.543 1.00 78.94 505 ALA A O 1
ATOM 3910 N N . SER A 1 506 ? 7.074 -6.986 -27.020 1.00 80.31 506 SER A N 1
ATOM 3911 C CA . SER A 1 506 ? 8.124 -6.089 -27.514 1.00 80.31 506 SER A CA 1
ATOM 3912 C C . SER A 1 506 ? 9.113 -5.698 -26.417 1.00 80.31 506 SER A C 1
ATOM 3914 O O . SER A 1 506 ? 10.312 -5.675 -26.677 1.00 80.31 506 SER A O 1
ATOM 3916 N N . ILE A 1 507 ? 8.630 -5.401 -25.206 1.00 89.12 507 ILE A N 1
ATOM 3917 C CA . ILE A 1 507 ? 9.488 -5.082 -24.056 1.00 89.12 507 ILE A CA 1
ATOM 3918 C C . ILE A 1 507 ? 10.354 -6.293 -23.703 1.00 89.12 507 ILE A C 1
ATOM 3920 O O . ILE A 1 507 ? 11.569 -6.170 -23.597 1.00 89.12 507 ILE A O 1
ATOM 3924 N N . LEU A 1 508 ? 9.753 -7.479 -23.581 1.00 83.38 508 LEU A N 1
ATOM 3925 C CA . LEU A 1 508 ? 10.490 -8.698 -23.238 1.00 83.38 508 LEU A CA 1
ATOM 3926 C C . LEU A 1 508 ? 11.501 -9.099 -24.313 1.00 83.38 508 LEU A C 1
ATOM 3928 O O . LEU A 1 508 ? 12.588 -9.560 -23.973 1.00 83.38 508 LEU A O 1
ATOM 3932 N N . ALA A 1 509 ? 11.162 -8.928 -25.592 1.00 78.38 509 ALA A N 1
ATOM 3933 C CA . ALA A 1 509 ? 12.082 -9.180 -26.693 1.00 78.38 509 ALA A CA 1
ATOM 3934 C C . ALA A 1 509 ? 13.295 -8.244 -26.630 1.00 78.38 509 ALA A C 1
ATOM 3936 O O . ALA A 1 509 ? 14.418 -8.726 -26.728 1.00 78.38 509 ALA A O 1
ATOM 3937 N N . ASP A 1 510 ? 13.081 -6.947 -26.387 1.00 86.31 510 ASP A N 1
ATOM 3938 C CA . ASP A 1 510 ? 14.171 -5.972 -26.276 1.00 86.31 510 ASP A CA 1
ATOM 3939 C C . ASP A 1 510 ? 15.053 -6.225 -25.039 1.00 86.31 510 ASP A C 1
ATOM 3941 O O . ASP A 1 510 ? 16.275 -6.114 -25.123 1.00 86.31 510 ASP A O 1
ATOM 3945 N N . VAL A 1 511 ? 14.460 -6.645 -23.912 1.00 85.50 511 VAL A N 1
ATOM 3946 C CA . VAL A 1 511 ? 15.203 -7.094 -22.718 1.00 85.50 511 VAL A CA 1
ATOM 3947 C C . VAL A 1 511 ? 16.054 -8.329 -23.030 1.00 85.50 511 VAL A C 1
ATOM 3949 O O . VAL A 1 511 ? 17.228 -8.371 -22.668 1.00 85.50 511 VAL A O 1
ATOM 3952 N N . CYS A 1 512 ? 15.499 -9.328 -23.725 1.00 78.19 512 CYS A N 1
ATOM 3953 C CA . CYS A 1 512 ? 16.247 -10.529 -24.110 1.00 78.19 512 CYS A CA 1
ATOM 3954 C C . CYS A 1 512 ? 17.373 -10.213 -25.101 1.00 78.19 512 CYS A C 1
ATOM 3956 O O . CYS A 1 512 ? 18.464 -10.763 -24.983 1.00 78.19 512 CYS A O 1
ATOM 3958 N N . GLU A 1 513 ? 17.116 -9.335 -26.071 1.00 78.12 513 GLU A N 1
ATOM 3959 C CA . GLU A 1 513 ? 18.111 -8.894 -27.047 1.00 78.12 513 GLU A CA 1
ATOM 3960 C C . GLU A 1 513 ? 19.260 -8.143 -26.366 1.00 78.12 513 GLU A C 1
ATOM 3962 O O . GLU A 1 513 ? 20.424 -8.413 -26.653 1.00 78.12 513 GLU A O 1
ATOM 3967 N N . PHE A 1 514 ? 18.941 -7.252 -25.422 1.00 87.12 514 PHE A N 1
ATOM 3968 C CA . PHE A 1 514 ? 19.934 -6.532 -24.629 1.00 87.12 514 PHE A CA 1
ATOM 3969 C C . PHE A 1 5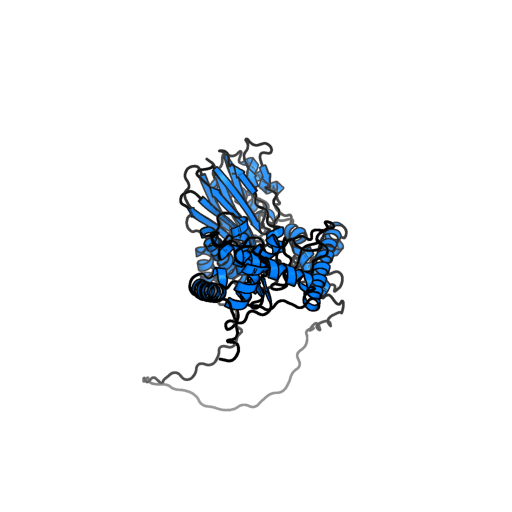14 ? 20.782 -7.465 -23.757 1.00 87.12 514 PHE A C 1
ATOM 3971 O O . PHE A 1 514 ? 22.004 -7.328 -23.724 1.00 87.12 514 PHE A O 1
ATOM 3978 N N . ALA A 1 515 ? 20.145 -8.419 -23.071 1.00 81.69 515 ALA A N 1
ATOM 3979 C CA . ALA A 1 515 ? 20.839 -9.374 -22.211 1.00 81.69 515 ALA A CA 1
ATOM 3980 C C . ALA A 1 515 ? 21.725 -10.348 -23.011 1.00 81.69 515 ALA A C 1
ATOM 3982 O O . ALA A 1 515 ? 22.787 -10.768 -22.549 1.00 81.69 515 ALA A O 1
ATOM 3983 N N . GLY A 1 516 ? 21.323 -10.708 -24.234 1.00 83.25 516 GLY A N 1
ATOM 3984 C CA . GLY A 1 516 ? 22.066 -11.634 -25.083 1.00 83.25 516 GLY A CA 1
ATOM 3985 C C . GLY A 1 516 ? 22.176 -13.027 -24.453 1.00 83.25 516 GLY A C 1
ATOM 3986 O O . GLY A 1 516 ? 21.194 -13.759 -24.380 1.00 83.25 516 GLY A O 1
ATOM 3987 N N . GLN A 1 517 ? 23.388 -13.413 -24.040 1.00 77.75 517 GLN A N 1
ATOM 3988 C CA . GLN A 1 517 ? 23.653 -14.683 -23.341 1.00 77.75 517 GLN A CA 1
ATOM 3989 C C . GLN A 1 517 ? 23.745 -14.519 -21.815 1.00 77.75 517 GLN A C 1
ATOM 3991 O O . GLN A 1 517 ? 23.953 -15.508 -21.111 1.00 77.75 517 GLN A O 1
ATOM 3996 N N . THR A 1 518 ? 23.618 -13.294 -21.297 1.00 76.56 518 THR A N 1
ATOM 3997 C CA . THR A 1 518 ? 23.628 -13.042 -19.857 1.00 76.56 518 THR A CA 1
ATOM 3998 C C . THR A 1 518 ? 22.374 -13.656 -19.228 1.00 76.56 518 THR A C 1
ATOM 4000 O O . THR A 1 518 ? 21.264 -13.394 -19.702 1.00 76.56 518 THR A O 1
ATOM 4003 N N . PRO A 1 519 ? 22.514 -14.499 -18.186 1.00 73.81 519 PRO A N 1
ATOM 4004 C CA . PRO A 1 519 ? 21.369 -15.048 -17.475 1.00 73.81 519 PRO A CA 1
ATOM 4005 C C . PRO A 1 519 ? 20.489 -13.942 -16.889 1.00 73.81 519 PRO A C 1
ATOM 4007 O O . PRO A 1 519 ? 20.970 -12.868 -16.532 1.00 73.81 519 PRO A O 1
ATOM 4010 N N . GLN A 1 520 ? 19.197 -14.233 -16.754 1.00 77.50 520 GLN A N 1
ATOM 4011 C CA . GLN A 1 520 ? 18.286 -13.377 -16.002 1.00 77.50 520 GLN A CA 1
ATOM 4012 C C . GLN A 1 520 ? 18.825 -13.205 -14.573 1.00 77.50 520 GLN A C 1
ATOM 4014 O O . GLN A 1 520 ? 19.364 -14.152 -14.003 1.00 77.50 520 GLN A O 1
ATOM 4019 N N . SER A 1 521 ? 18.730 -11.994 -14.027 1.00 77.44 521 SER A N 1
ATOM 4020 C CA . SER A 1 521 ? 19.259 -11.657 -12.700 1.00 77.44 521 SER A CA 1
ATOM 4021 C C . SER A 1 521 ? 18.184 -11.550 -11.624 1.00 77.44 521 SER A C 1
ATOM 4023 O O . SER A 1 521 ? 18.527 -11.634 -10.451 1.00 77.44 521 SER A O 1
ATOM 4025 N N . ASP A 1 522 ? 16.921 -11.369 -12.019 1.00 83.88 522 ASP A N 1
ATOM 4026 C CA . ASP A 1 522 ? 15.770 -11.253 -11.120 1.00 83.88 522 ASP A CA 1
ATOM 4027 C C . ASP A 1 522 ? 14.471 -11.671 -11.818 1.00 83.88 522 ASP A C 1
ATOM 4029 O O . ASP A 1 522 ? 14.449 -11.785 -13.045 1.00 83.88 522 ASP A O 1
ATOM 4033 N N . ASP A 1 523 ? 13.400 -11.915 -11.070 1.00 86.94 523 ASP A N 1
ATOM 4034 C CA . ASP A 1 523 ? 12.067 -12.165 -11.610 1.00 86.94 523 ASP A CA 1
ATOM 4035 C C . ASP A 1 523 ? 11.573 -10.986 -12.474 1.00 86.94 523 ASP A C 1
ATOM 4037 O O . ASP A 1 523 ? 11.935 -9.831 -12.281 1.00 86.94 523 ASP A O 1
ATOM 4041 N N . ILE A 1 524 ? 10.741 -11.272 -13.478 1.00 88.12 524 ILE A N 1
ATOM 4042 C CA . ILE A 1 524 ? 10.125 -10.235 -14.313 1.00 88.12 524 ILE A CA 1
ATOM 4043 C C . ILE A 1 524 ? 8.612 -10.362 -14.219 1.00 88.12 524 ILE A C 1
ATOM 4045 O O . ILE A 1 524 ? 8.043 -11.316 -14.752 1.00 88.12 524 ILE A O 1
ATOM 4049 N N . ALA A 1 525 ? 7.943 -9.370 -13.640 1.00 92.31 525 ALA A N 1
ATOM 4050 C CA . ALA A 1 525 ? 6.512 -9.142 -13.799 1.00 92.31 525 ALA A CA 1
ATOM 4051 C C . ALA A 1 525 ? 6.262 -7.847 -14.583 1.00 92.31 525 ALA A C 1
ATOM 4053 O O . ALA A 1 525 ? 6.849 -6.802 -14.318 1.00 92.31 525 ALA A O 1
ATOM 4054 N N . LEU A 1 526 ? 5.362 -7.923 -15.563 1.00 92.88 526 LEU A N 1
ATOM 4055 C CA . LEU A 1 526 ? 4.972 -6.811 -16.424 1.00 92.88 526 LEU A CA 1
ATOM 4056 C C . LEU A 1 526 ? 3.461 -6.845 -16.635 1.00 92.88 526 LEU A C 1
ATOM 4058 O O . LEU A 1 526 ? 2.906 -7.877 -17.003 1.00 92.88 526 LEU A O 1
ATOM 4062 N N . MET A 1 527 ? 2.797 -5.712 -16.449 1.00 97.50 527 MET A N 1
ATOM 4063 C CA . MET A 1 527 ? 1.367 -5.545 -16.680 1.00 97.50 527 MET A CA 1
ATOM 4064 C C . MET A 1 527 ? 1.126 -4.310 -17.541 1.00 97.50 527 MET A C 1
ATOM 4066 O O . MET A 1 527 ? 1.654 -3.235 -17.267 1.00 97.50 527 MET A O 1
ATOM 4070 N N . CYS A 1 528 ? 0.302 -4.461 -18.573 1.00 96.44 528 CYS A N 1
ATOM 4071 C CA . CYS A 1 528 ? -0.103 -3.392 -19.473 1.00 96.44 528 CYS A CA 1
ATOM 4072 C C . CYS A 1 528 ? -1.630 -3.306 -19.506 1.00 96.44 528 CYS A C 1
ATOM 4074 O O . CYS A 1 528 ? -2.294 -4.286 -19.846 1.00 96.44 528 CYS A O 1
ATOM 4076 N N . LEU A 1 529 ? -2.174 -2.129 -19.202 1.00 97.94 529 LEU A N 1
ATOM 4077 C CA . LEU A 1 529 ? -3.586 -1.790 -19.354 1.00 97.94 529 LEU A CA 1
ATOM 4078 C C . LEU A 1 529 ? -3.719 -0.670 -20.384 1.00 97.94 529 LEU A C 1
ATOM 4080 O O . LEU A 1 529 ? -3.087 0.370 -20.242 1.00 97.94 529 LEU A O 1
ATOM 4084 N N . ARG A 1 530 ? -4.595 -0.837 -21.371 1.00 96.50 530 ARG A N 1
ATOM 4085 C CA . ARG A 1 530 ? -4.921 0.179 -22.371 1.00 96.50 530 ARG A CA 1
ATOM 4086 C C . ARG A 1 530 ? -6.401 0.515 -22.328 1.00 96.50 530 ARG A C 1
ATOM 4088 O O . ARG A 1 530 ? -7.228 -0.392 -22.326 1.00 96.50 530 ARG A O 1
ATOM 4095 N N . ARG A 1 531 ? -6.736 1.806 -22.374 1.00 96.25 531 ARG A N 1
ATOM 4096 C CA . ARG A 1 531 ? -8.095 2.276 -22.692 1.00 96.25 531 ARG A CA 1
ATOM 4097 C C . ARG A 1 531 ? -8.274 2.264 -24.216 1.00 96.25 531 ARG A C 1
ATOM 4099 O O . ARG A 1 531 ? -7.477 2.894 -24.910 1.00 96.25 531 ARG A O 1
ATOM 4106 N N . LEU A 1 532 ? -9.268 1.534 -24.720 1.00 93.81 532 LEU A N 1
ATOM 4107 C CA . LEU A 1 532 ? -9.538 1.375 -26.158 1.00 93.81 532 LEU A CA 1
ATOM 4108 C C . LEU A 1 532 ? -10.250 2.585 -26.773 1.00 93.81 532 LEU A C 1
ATOM 4110 O O . LEU A 1 532 ? -11.005 3.273 -26.043 1.00 93.81 532 LEU A O 1
#

Radius of gyration: 34.18 Å; Cα contacts (8 Å, |Δi|>4): 847; chains: 1; bounding box: 94×103×93 Å

Sequence (532 aa):
MADVVKMDPRAWAMVQAIERRMAHDPAWRVLVHGRDWLCPFCGEVGFTKFQAGRAAKDIFHHLAHKCPEWGEDVGTRFSHKQLLAKARRLELEESLRSNPAWRLGDRGGHWYCPYCAEPTPIRWHTDEARIGPPIDQVQAHLDTCQAVRDGRKPHSAEALTLIIQDADCYAELTAKMRQKIETEPSWRQASSSGKWICPKCRRPVPEVDISTDLLLTSVAPAQMARHLLGCNGHPAPAQPQRSAAPAESAPPQPATPGAAPRPSAAATAAPEPGPQARPQPGGEPSGLNLERAREIVHKMLPAELPKLEGYDLYCVYRPLDMVGGDFYDCFLVSPHEMAMVVGDVSGHGLEAAMVMAMVRKSLRLHAQQYRTPAEVLRRTNLDINAELDARTFVSACYALLNTQQGTLTFARAGHNMPILFNPKRTPAVRRLETKGIALSIYRGGLFDKMLEEIELTLSPGDVFVLYTDGVTEAQGPDGARYGMERLEATITRSHGDLSCRGLAASILADVCEFAGQTPQSDDIALMCLRRL

Mean predicted aligned error: 18.48 Å

pLDDT: mean 79.67, std 18.68, range [25.69, 98.44]

Nearest PDB structures (foldseek):
  3f79-assembly2_C  TM=7.853E-01  e=2.746E-15  Pseudomonas aeruginosa
  3pu9-assembly1_B  TM=8.619E-01  e=7.651E-13  Sphaerobacter thermophilus DSM 20745
  5ucg-assembly3_D  TM=8.519E-01  e=4.554E-12  Bacillus subtilis subsp. subtilis str. 168
  5ucg-assembly1_A  TM=8.275E-01  e=1.973E-12  Bacillus subtilis subsp. subtilis str. 168
  5ucg-assembly1_B  TM=8.248E-01  e=1.866E-12  Bacillus subtilis subsp. subtilis str. 168